Protein 2IMU (pdb70)

GO terms:
  GO:0042802 identical protein binding (F, IPI)

Secondary structure (DSSP, 8-state):
--HHHHHHHHHHHSHHHHHHH-SSTTHHHHIIIIIHHHHH-TT---

Radius of gyration: 16.33 Å; Cα contacts (8 Å, |Δi|>4): 8; chains: 1; bounding box: 52×20×13 Å

CATH classification: 6.10.250.1030

Structure (mmCIF, N/CA/C/O backbone):
data_2IMU
#
_entry.id   2IMU
#
loop_
_atom_site.group_PDB
_atom_site.id
_atom_site.type_symbol
_atom_site.label_atom_id
_atom_site.label_alt_id
_atom_site.label_comp_id
_atom_site.label_asym_id
_atom_site.label_entity_id
_atom_site.label_seq_id
_atom_site.pdbx_PDB_ins_code
_atom_site.Cartn_x
_atom_site.Cartn_y
_atom_site.Cartn_z
_atom_site.occupancy
_atom_site.B_iso_or_equiv
_atom_site.auth_seq_id
_atom_site.auth_comp_id
_atom_site.auth_asym_id
_atom_site.auth_atom_id
_atom_site.pdbx_PDB_model_num
ATOM 1 N N . PHE A 1 1 ? 25.164 10.171 6.287 1.00 0.00 1 PHE A N 1
ATOM 2 C CA . PHE A 1 1 ? 24.059 9.771 5.372 1.00 0.00 1 PHE A CA 1
ATOM 3 C C . PHE A 1 1 ? 24.653 8.977 4.218 1.00 0.00 1 PHE A C 1
ATOM 4 O O . PHE A 1 1 ? 25.852 8.832 4.123 1.00 0.00 1 PHE A O 1
ATOM 23 N N . GLY A 1 2 ? 23.840 8.462 3.347 1.00 0.00 2 GLY A N 1
ATOM 24 C CA . GLY A 1 2 ? 24.378 7.682 2.206 1.00 0.00 2 GLY A CA 1
ATOM 25 C C . GLY A 1 2 ? 23.591 6.385 2.084 1.00 0.00 2 GLY A C 1
ATOM 26 O O . GLY A 1 2 ? 22.661 6.282 1.314 1.00 0.00 2 GLY A O 1
ATOM 30 N N . PHE A 1 3 ? 23.950 5.394 2.844 1.00 0.00 3 PHE A N 1
ATOM 31 C CA . PHE A 1 3 ? 23.219 4.100 2.766 1.00 0.00 3 PHE A CA 1
ATOM 32 C C . PHE A 1 3 ? 21.737 4.325 3.036 1.00 0.00 3 PHE A C 1
ATOM 33 O O . PHE A 1 3 ? 20.895 3.987 2.233 1.00 0.00 3 PHE A O 1
ATOM 50 N N . LYS A 1 4 ? 21.409 4.895 4.161 1.00 0.00 4 LYS A N 1
ATOM 51 C CA . LYS A 1 4 ? 19.974 5.137 4.471 1.00 0.00 4 LYS A CA 1
ATOM 52 C C . LYS A 1 4 ? 19.346 6.000 3.380 1.00 0.00 4 LYS A C 1
ATOM 53 O O . LYS A 1 4 ? 18.151 5.959 3.154 1.00 0.00 4 LYS A O 1
ATOM 72 N N . ASP A 1 5 ? 20.129 6.785 2.700 1.00 0.00 5 ASP A N 1
ATOM 73 C CA . ASP A 1 5 ? 19.555 7.634 1.628 1.00 0.00 5 ASP A CA 1
ATOM 74 C C . ASP A 1 5 ? 19.295 6.767 0.413 1.00 0.00 5 ASP A C 1
ATOM 75 O O . ASP A 1 5 ? 18.256 6.855 -0.210 1.00 0.00 5 ASP A O 1
ATOM 85 N N . ILE A 1 6 ? 20.213 5.906 0.087 1.00 0.00 6 ILE A N 1
ATOM 86 C CA . ILE A 1 6 ? 19.988 5.012 -1.073 1.00 0.00 6 ILE A CA 1
ATOM 87 C C . ILE A 1 6 ? 18.825 4.089 -0.732 1.00 0.00 6 ILE A C 1
ATOM 88 O O . ILE A 1 6 ? 17.943 3.858 -1.536 1.00 0.00 6 ILE A O 1
ATOM 104 N N . ILE A 1 7 ? 18.807 3.575 0.467 1.00 0.00 7 ILE A N 1
ATOM 105 C CA . ILE A 1 7 ? 17.689 2.688 0.869 1.00 0.00 7 ILE A CA 1
ATOM 106 C C . ILE A 1 7 ? 16.379 3.445 0.681 1.00 0.00 7 ILE A C 1
ATOM 107 O O . ILE A 1 7 ? 15.409 2.907 0.191 1.00 0.00 7 ILE A O 1
ATOM 123 N N . ARG A 1 8 ? 16.346 4.696 1.051 1.00 0.00 8 ARG A N 1
ATOM 124 C CA . ARG A 1 8 ? 15.097 5.478 0.867 1.00 0.00 8 ARG A CA 1
ATOM 125 C C . ARG A 1 8 ? 14.748 5.495 -0.616 1.00 0.00 8 ARG A C 1
ATOM 126 O O . ARG A 1 8 ? 13.616 5.280 -1.001 1.00 0.00 8 ARG A O 1
ATOM 147 N N . ALA A 1 9 ? 15.717 5.738 -1.453 1.00 0.00 9 ALA A N 1
ATOM 148 C CA . ALA A 1 9 ? 15.439 5.752 -2.912 1.00 0.00 9 ALA A CA 1
ATOM 149 C C . ALA A 1 9 ? 14.920 4.387 -3.328 1.00 0.00 9 ALA A C 1
ATOM 150 O O . ALA A 1 9 ? 13.947 4.271 -4.045 1.00 0.00 9 ALA A O 1
ATOM 157 N N . ILE A 1 10 ? 15.554 3.350 -2.872 1.00 0.00 10 ILE A N 1
ATOM 158 C CA . ILE A 1 10 ? 15.086 1.990 -3.234 1.00 0.00 10 ILE A CA 1
ATOM 159 C C . ILE A 1 10 ? 13.677 1.793 -2.683 1.00 0.00 10 ILE A C 1
ATOM 160 O O . ILE A 1 10 ? 12.808 1.252 -3.337 1.00 0.00 10 ILE A O 1
ATOM 176 N N . ARG A 1 11 ? 13.439 2.241 -1.489 1.00 0.00 11 ARG A N 1
ATOM 177 C CA . ARG A 1 11 ? 12.084 2.090 -0.905 1.00 0.00 11 ARG A CA 1
ATOM 178 C C . ARG A 1 11 ? 11.083 2.890 -1.730 1.00 0.00 11 ARG A C 1
ATOM 179 O O . ARG A 1 11 ? 9.901 2.608 -1.723 1.00 0.00 11 ARG A O 1
ATOM 200 N N . ARG A 1 12 ? 11.534 3.890 -2.434 1.00 0.00 12 ARG A N 1
ATOM 201 C CA . ARG A 1 12 ? 10.595 4.699 -3.251 1.00 0.00 12 ARG A CA 1
ATOM 202 C C . ARG A 1 12 ? 10.544 4.161 -4.674 1.00 0.00 12 ARG A C 1
ATOM 203 O O . ARG A 1 12 ? 9.542 4.286 -5.352 1.00 0.00 12 ARG A O 1
ATOM 224 N N . ILE A 1 13 ? 11.599 3.575 -5.144 1.00 0.00 13 ILE A N 1
ATOM 225 C CA . ILE A 1 13 ? 11.570 3.040 -6.524 1.00 0.00 13 ILE A CA 1
ATOM 226 C C . ILE A 1 13 ? 10.949 1.649 -6.494 1.00 0.00 13 ILE A C 1
ATOM 227 O O . ILE A 1 13 ? 10.314 1.218 -7.434 1.00 0.00 13 ILE A O 1
ATOM 243 N N . ALA A 1 14 ? 11.119 0.942 -5.415 1.00 0.00 14 ALA A N 1
ATOM 244 C CA . ALA A 1 14 ? 10.533 -0.415 -5.332 1.00 0.00 14 ALA A CA 1
ATOM 245 C C . ALA A 1 14 ? 9.113 -0.352 -4.786 1.00 0.00 14 ALA A C 1
ATOM 246 O O . ALA A 1 14 ? 8.509 -1.371 -4.565 1.00 0.00 14 ALA A O 1
ATOM 253 N N . VAL A 1 15 ? 8.568 0.817 -4.556 1.00 0.00 15 VAL A N 1
ATOM 254 C CA . VAL A 1 15 ? 7.181 0.870 -4.020 1.00 0.00 15 VAL A CA 1
ATOM 255 C C . VAL A 1 15 ? 6.262 -0.060 -4.826 1.00 0.00 15 VAL A C 1
ATOM 256 O O . VAL A 1 15 ? 5.537 -0.845 -4.252 1.00 0.00 15 VAL A O 1
ATOM 269 N N . PRO A 1 16 ? 6.306 0.044 -6.131 1.00 0.00 16 PRO A N 1
ATOM 270 C CA . PRO A 1 16 ? 5.438 -0.821 -6.960 1.00 0.00 16 PRO A CA 1
ATOM 271 C C . PRO A 1 16 ? 5.918 -2.268 -6.898 1.00 0.00 16 PRO A C 1
ATOM 272 O O . PRO A 1 16 ? 5.131 -3.191 -6.857 1.00 0.00 16 PRO A O 1
ATOM 283 N N . VAL A 1 17 ? 7.197 -2.481 -6.884 1.00 0.00 17 VAL A N 1
ATOM 284 C CA . VAL A 1 17 ? 7.698 -3.874 -6.818 1.00 0.00 17 VAL A CA 1
ATOM 285 C C . VAL A 1 17 ? 7.261 -4.496 -5.494 1.00 0.00 17 VAL A C 1
ATOM 286 O O . VAL A 1 17 ? 6.800 -5.615 -5.445 1.00 0.00 17 VAL A O 1
ATOM 299 N N . VAL A 1 18 ? 7.396 -3.775 -4.424 1.00 0.00 18 VAL A N 1
ATOM 300 C CA . VAL A 1 18 ? 6.990 -4.314 -3.106 1.00 0.00 18 VAL A CA 1
ATOM 301 C C . VAL A 1 18 ? 5.503 -4.668 -3.128 1.00 0.00 18 VAL A C 1
ATOM 302 O O . VAL A 1 18 ? 5.113 -5.751 -2.750 1.00 0.00 18 VAL A O 1
ATOM 315 N N . SER A 1 19 ? 4.673 -3.768 -3.562 1.00 0.00 19 SER A N 1
ATOM 316 C CA . SER A 1 19 ? 3.215 -4.061 -3.595 1.00 0.00 19 SER A CA 1
ATOM 317 C C . SER A 1 19 ? 2.916 -5.276 -4.481 1.00 0.00 19 SER A C 1
ATOM 318 O O . SER A 1 19 ? 1.937 -5.967 -4.288 1.00 0.00 19 SER A O 1
ATOM 326 N N . THR A 1 20 ? 3.731 -5.541 -5.457 1.00 0.00 20 THR A N 1
ATOM 327 C CA . THR A 1 20 ? 3.454 -6.702 -6.338 1.00 0.00 20 THR A CA 1
ATOM 328 C C . THR A 1 20 ? 4.220 -7.946 -5.863 1.00 0.00 20 THR A C 1
ATOM 329 O O . THR A 1 20 ? 3.821 -9.064 -6.123 1.00 0.00 20 THR A O 1
ATOM 340 N N . LEU A 1 21 ? 5.315 -7.774 -5.181 1.00 0.00 21 LEU A N 1
ATOM 341 C CA . LEU A 1 21 ? 6.080 -8.965 -4.717 1.00 0.00 21 LEU A CA 1
ATOM 342 C C . LEU A 1 21 ? 5.620 -9.367 -3.320 1.00 0.00 21 LEU A C 1
ATOM 343 O O . LEU A 1 21 ? 5.657 -10.524 -2.954 1.00 0.00 21 LEU A O 1
ATOM 359 N N . PHE A 1 22 ? 5.187 -8.430 -2.535 1.00 0.00 22 PHE A N 1
ATOM 360 C CA . PHE A 1 22 ? 4.726 -8.771 -1.173 1.00 0.00 22 PHE A CA 1
ATOM 361 C C . PHE A 1 22 ? 3.226 -9.001 -1.211 1.00 0.00 22 PHE A C 1
ATOM 362 O O . PHE A 1 22 ? 2.464 -8.076 -1.379 1.00 0.00 22 PHE A O 1
ATOM 379 N N . PRO A 1 23 ? 2.854 -10.231 -1.042 1.00 0.00 23 PRO A N 1
ATOM 380 C CA . PRO A 1 23 ? 1.422 -10.602 -1.054 1.00 0.00 23 PRO A CA 1
ATOM 381 C C . PRO A 1 23 ? 0.607 -9.903 0.051 1.00 0.00 23 PRO A C 1
ATOM 382 O O . PRO A 1 23 ? -0.567 -9.686 -0.137 1.00 0.00 23 PRO A O 1
ATOM 393 N N . PRO A 1 24 ? 1.209 -9.565 1.171 1.00 0.00 24 PRO A N 1
ATOM 394 C CA . PRO A 1 24 ? 0.430 -8.893 2.229 1.00 0.00 24 PRO A CA 1
ATOM 395 C C . PRO A 1 24 ? 0.311 -7.393 1.943 1.00 0.00 24 PRO A C 1
ATOM 396 O O . PRO A 1 24 ? -0.648 -6.753 2.322 1.00 0.00 24 PRO A O 1
ATOM 407 N N . ALA A 1 25 ? 1.278 -6.823 1.283 1.00 0.00 25 ALA A N 1
ATOM 408 C CA . ALA A 1 25 ? 1.214 -5.364 0.992 1.00 0.00 25 ALA A CA 1
ATOM 409 C C . ALA A 1 25 ? 0.383 -5.110 -0.257 1.00 0.00 25 ALA A C 1
ATOM 410 O O . ALA A 1 25 ? 0.878 -4.596 -1.237 1.00 0.00 25 ALA A O 1
ATOM 417 N N . ALA A 1 26 ? -0.873 -5.450 -0.231 1.00 0.00 26 ALA A N 1
ATOM 418 C CA . ALA A 1 26 ? -1.729 -5.211 -1.427 1.00 0.00 26 ALA A CA 1
ATOM 419 C C . ALA A 1 26 ? -3.194 -5.489 -1.094 1.00 0.00 26 ALA A C 1
ATOM 420 O O . ALA A 1 26 ? -4.018 -4.603 -1.171 1.00 0.00 26 ALA A O 1
ATOM 427 N N . PRO A 1 27 ? -3.486 -6.711 -0.730 1.00 0.00 27 PRO A N 1
ATOM 428 C CA . PRO A 1 27 ? -4.881 -7.075 -0.393 1.00 0.00 27 PRO A CA 1
ATOM 429 C C . PRO A 1 27 ? -5.325 -6.357 0.875 1.00 0.00 27 PRO A C 1
ATOM 430 O O . PRO A 1 27 ? -6.489 -6.075 1.061 1.00 0.00 27 PRO A O 1
ATOM 441 N N . LEU A 1 28 ? -4.416 -6.046 1.750 1.00 0.00 28 LEU A N 1
ATOM 442 C CA . LEU A 1 28 ? -4.830 -5.335 2.982 1.00 0.00 28 LEU A CA 1
ATOM 443 C C . LEU A 1 28 ? -5.350 -3.961 2.593 1.00 0.00 28 LEU A C 1
ATOM 444 O O . LEU A 1 28 ? -6.382 -3.524 3.060 1.00 0.00 28 LEU A O 1
ATOM 460 N N . ALA A 1 29 ? -4.661 -3.286 1.714 1.00 0.00 29 ALA A N 1
ATOM 461 C CA . ALA A 1 29 ? -5.150 -1.955 1.273 1.00 0.00 29 ALA A CA 1
ATOM 462 C C . ALA A 1 29 ? -6.568 -2.136 0.756 1.00 0.00 29 ALA A C 1
ATOM 463 O O . ALA A 1 29 ? -7.427 -1.305 0.949 1.00 0.00 29 ALA A O 1
ATOM 470 N N . HIS A 1 30 ? -6.811 -3.244 0.119 1.00 0.00 30 HIS A N 1
ATOM 471 C CA . HIS A 1 30 ? -8.171 -3.533 -0.401 1.00 0.00 30 HIS A CA 1
ATOM 472 C C . HIS A 1 30 ? -9.176 -3.426 0.738 1.00 0.00 30 HIS A C 1
ATOM 473 O O . HIS A 1 30 ? -10.187 -2.762 0.640 1.00 0.00 30 HIS A O 1
ATOM 487 N N . ALA A 1 31 ? -8.903 -4.084 1.827 1.00 0.00 31 ALA A N 1
ATOM 488 C CA . ALA A 1 31 ? -9.841 -4.032 2.979 1.00 0.00 31 ALA A CA 1
ATOM 489 C C . ALA A 1 31 ? -10.005 -2.595 3.461 1.00 0.00 31 ALA A C 1
ATOM 490 O O . ALA A 1 31 ? -11.031 -2.227 3.991 1.00 0.00 31 ALA A O 1
ATOM 497 N N . ILE A 1 32 ? -9.010 -1.781 3.294 1.00 0.00 32 ILE A N 1
ATOM 498 C CA . ILE A 1 32 ? -9.139 -0.377 3.760 1.00 0.00 32 ILE A CA 1
ATOM 499 C C . ILE A 1 32 ? -9.739 0.493 2.657 1.00 0.00 32 ILE A C 1
ATOM 500 O O . ILE A 1 32 ? -10.411 1.466 2.923 1.00 0.00 32 ILE A O 1
ATOM 516 N N . GLY A 1 33 ? -9.496 0.169 1.427 1.00 0.00 33 GLY A N 1
ATOM 517 C CA . GLY A 1 33 ? -10.050 1.002 0.333 1.00 0.00 33 GLY A CA 1
ATOM 518 C C . GLY A 1 33 ? -11.473 0.559 0.016 1.00 0.00 33 GLY A C 1
ATOM 519 O O . GLY A 1 33 ? -12.323 1.364 -0.306 1.00 0.00 33 GLY A O 1
ATOM 523 N N . GLU A 1 34 ? -11.745 -0.710 0.091 1.00 0.00 34 GLU A N 1
ATOM 524 C CA . GLU A 1 34 ? -13.119 -1.187 -0.230 1.00 0.00 34 GLU A CA 1
ATOM 525 C C . GLU A 1 34 ? -13.808 -1.731 1.017 1.00 0.00 34 GLU A C 1
ATOM 526 O O . GLU A 1 34 ? -15.011 -1.657 1.152 1.00 0.00 34 GLU A O 1
ATOM 539 N N . GLY A 1 35 ? -13.068 -2.284 1.928 1.00 0.00 35 GLY A N 1
ATOM 540 C CA . GLY A 1 35 ? -13.706 -2.826 3.154 1.00 0.00 35 GLY A CA 1
ATOM 541 C C . GLY A 1 35 ? -14.530 -1.721 3.803 1.00 0.00 35 GLY A C 1
ATOM 542 O O . GLY A 1 35 ? -15.662 -1.928 4.197 1.00 0.00 35 GLY A O 1
ATOM 546 N N . VAL A 1 36 ? -13.980 -0.544 3.916 1.00 0.00 36 VAL A N 1
ATOM 547 C CA . VAL A 1 36 ? -14.748 0.563 4.534 1.00 0.00 36 VAL A CA 1
ATOM 548 C C . VAL A 1 36 ? -16.055 0.763 3.770 1.00 0.00 36 VAL A C 1
ATOM 549 O O . VAL A 1 36 ? -17.107 0.918 4.355 1.00 0.00 36 VAL A O 1
ATOM 562 N N . ASP A 1 37 ? -15.999 0.740 2.471 1.00 0.00 37 ASP A N 1
ATOM 563 C CA . ASP A 1 37 ? -17.243 0.911 1.675 1.00 0.00 37 ASP A CA 1
ATOM 564 C C . ASP A 1 37 ? -18.167 -0.255 1.958 1.00 0.00 37 ASP A C 1
ATOM 565 O O . ASP A 1 37 ? -19.351 -0.095 2.154 1.00 0.00 37 ASP A O 1
ATOM 575 N N . TYR A 1 38 ? -17.626 -1.434 1.982 1.00 0.00 38 TYR A N 1
ATOM 576 C CA . TYR A 1 38 ? -18.463 -2.631 2.253 1.00 0.00 38 TYR A CA 1
ATOM 577 C C . TYR A 1 38 ? -19.184 -2.466 3.584 1.00 0.00 38 TYR A C 1
ATOM 578 O O . TYR A 1 38 ? -20.326 -2.846 3.736 1.00 0.00 38 TYR A O 1
ATOM 596 N N . LEU A 1 39 ? -18.523 -1.915 4.554 1.00 0.00 39 LEU A N 1
ATOM 597 C CA . LEU A 1 39 ? -19.173 -1.739 5.879 1.00 0.00 39 LEU A CA 1
ATOM 598 C C . LEU A 1 39 ? -20.026 -0.473 5.881 1.00 0.00 39 LEU A C 1
ATOM 599 O O . LEU A 1 39 ? -21.016 -0.385 6.576 1.00 0.00 39 LEU A O 1
ATOM 615 N N . LEU A 1 40 ? -19.645 0.511 5.122 1.00 0.00 40 LEU A N 1
ATOM 616 C CA . LEU A 1 40 ? -20.436 1.770 5.098 1.00 0.00 40 LEU A CA 1
ATOM 617 C C . LEU A 1 40 ? -21.659 1.605 4.205 1.00 0.00 40 LEU A C 1
ATOM 618 O O . LEU A 1 40 ? -22.717 2.129 4.483 1.00 0.00 40 LEU A O 1
ATOM 634 N N . GLY A 1 41 ? -21.519 0.902 3.127 1.00 0.00 41 GLY A N 1
ATOM 635 C CA . GLY A 1 41 ? -22.661 0.722 2.206 1.00 0.00 41 GLY A CA 1
ATOM 636 C C . GLY A 1 41 ? -22.132 0.849 0.785 1.00 0.00 41 GLY A C 1
ATOM 637 O O . GLY A 1 41 ? -21.627 1.883 0.393 1.00 0.00 41 GLY A O 1
ATOM 641 N N . ASP A 1 42 ? -22.227 -0.191 0.009 1.00 0.00 42 ASP A N 1
ATOM 642 C CA . ASP A 1 42 ? -21.711 -0.128 -1.388 1.00 0.00 42 ASP A CA 1
ATOM 643 C C . ASP A 1 42 ? -22.719 0.538 -2.317 1.00 0.00 42 ASP A C 1
ATOM 644 O O . ASP A 1 42 ? -22.700 0.327 -3.516 1.00 0.00 42 ASP A O 1
ATOM 654 N N . GLU A 1 43 ? -23.585 1.347 -1.797 1.00 0.00 43 GLU A N 1
ATOM 655 C CA . GLU A 1 43 ? -24.571 2.027 -2.667 1.00 0.00 43 GLU A CA 1
ATOM 656 C C . GLU A 1 43 ? -24.054 3.417 -3.043 1.00 0.00 43 GLU A C 1
ATOM 657 O O . GLU A 1 43 ? -24.776 4.220 -3.600 1.00 0.00 43 GLU A O 1
ATOM 670 N N . ALA A 1 44 ? -22.812 3.708 -2.743 1.00 0.00 44 ALA A N 1
ATOM 671 C CA . ALA A 1 44 ? -22.250 5.045 -3.081 1.00 0.00 44 ALA A CA 1
ATOM 672 C C . ALA A 1 44 ? -23.091 6.132 -2.417 1.00 0.00 44 ALA A C 1
ATOM 673 O O . ALA A 1 44 ? -23.555 5.972 -1.309 1.00 0.00 44 ALA A O 1
ATOM 680 N N . GLN A 1 45 ? -23.295 7.235 -3.077 1.00 0.00 45 GLN A N 1
ATOM 681 C CA . GLN A 1 45 ? -24.111 8.316 -2.468 1.00 0.00 45 GLN A CA 1
ATOM 682 C C . GLN A 1 45 ? -25.221 8.713 -3.431 1.00 0.00 45 GLN A C 1
ATOM 683 O O . GLN A 1 45 ? -24.967 9.305 -4.461 1.00 0.00 45 GLN A O 1
ATOM 697 N N . ALA A 1 46 ? -26.441 8.399 -3.105 1.00 0.00 46 ALA A N 1
ATOM 698 C CA . ALA A 1 46 ? -27.571 8.763 -3.996 1.00 0.00 46 ALA A CA 1
ATOM 699 C C . ALA A 1 46 ? -28.830 8.890 -3.156 1.00 0.00 46 ALA A C 1
ATOM 700 O O . ALA A 1 46 ? -28.713 8.772 -1.949 1.00 0.00 46 ALA A O 1
ATOM 708 N N . PHE A 1 1 ? 27.747 11.842 1.847 1.00 0.00 1 PHE A N 2
ATOM 709 C CA . PHE A 1 1 ? 27.083 10.598 1.379 1.00 0.00 1 PHE A CA 2
ATOM 710 C C . PHE A 1 1 ? 25.974 10.255 2.361 1.00 0.00 1 PHE A C 2
ATOM 711 O O . PHE A 1 1 ? 25.791 10.942 3.343 1.00 0.00 1 PHE A O 2
ATOM 730 N N . GLY A 1 2 ? 25.237 9.215 2.119 1.00 0.00 2 GLY A N 2
ATOM 731 C CA . GLY A 1 2 ? 24.150 8.856 3.061 1.00 0.00 2 GLY A CA 2
ATOM 732 C C . GLY A 1 2 ? 23.490 7.572 2.577 1.00 0.00 2 GLY A C 2
ATOM 733 O O . GLY A 1 2 ? 22.462 7.600 1.935 1.00 0.00 2 GLY A O 2
ATOM 737 N N . PHE A 1 3 ? 24.076 6.445 2.870 1.00 0.00 3 PHE A N 2
ATOM 738 C CA . PHE A 1 3 ? 23.474 5.161 2.414 1.00 0.00 3 PHE A CA 2
ATOM 739 C C . PHE A 1 3 ? 22.016 5.097 2.843 1.00 0.00 3 PHE A C 2
ATOM 740 O O . PHE A 1 3 ? 21.164 4.670 2.098 1.00 0.00 3 PHE A O 2
ATOM 757 N N . LYS A 1 4 ? 21.728 5.516 4.043 1.00 0.00 4 LYS A N 2
ATOM 758 C CA . LYS A 1 4 ? 20.319 5.480 4.528 1.00 0.00 4 LYS A CA 2
ATOM 759 C C . LYS A 1 4 ? 19.388 6.098 3.489 1.00 0.00 4 LYS A C 2
ATOM 760 O O . LYS A 1 4 ? 18.335 5.568 3.197 1.00 0.00 4 LYS A O 2
ATOM 779 N N . ASP A 1 5 ? 19.757 7.214 2.926 1.00 0.00 5 ASP A N 2
ATOM 780 C CA . ASP A 1 5 ? 18.871 7.838 1.909 1.00 0.00 5 ASP A CA 2
ATOM 781 C C . ASP A 1 5 ? 18.856 6.977 0.663 1.00 0.00 5 ASP A C 2
ATOM 782 O O . ASP A 1 5 ? 17.835 6.801 0.029 1.00 0.00 5 ASP A O 2
ATOM 792 N N . ILE A 1 6 ? 19.975 6.415 0.315 1.00 0.00 6 ILE A N 2
ATOM 793 C CA . ILE A 1 6 ? 20.004 5.537 -0.877 1.00 0.00 6 ILE A CA 2
ATOM 794 C C . ILE A 1 6 ? 19.015 4.401 -0.634 1.00 0.00 6 ILE A C 2
ATOM 795 O O . ILE A 1 6 ? 18.257 4.022 -1.506 1.00 0.00 6 ILE A O 2
ATOM 811 N N . ILE A 1 7 ? 18.995 3.877 0.562 1.00 0.00 7 ILE A N 2
ATOM 812 C CA . ILE A 1 7 ? 18.030 2.794 0.870 1.00 0.00 7 ILE A CA 2
ATOM 813 C C . ILE A 1 7 ? 16.621 3.351 0.684 1.00 0.00 7 ILE A C 2
ATOM 814 O O . ILE A 1 7 ? 15.758 2.712 0.114 1.00 0.00 7 ILE A O 2
ATOM 830 N N . ARG A 1 8 ? 16.388 4.551 1.143 1.00 0.00 8 ARG A N 2
ATOM 831 C CA . ARG A 1 8 ? 15.042 5.156 0.967 1.00 0.00 8 ARG A CA 2
ATOM 832 C C . ARG A 1 8 ? 14.730 5.221 -0.521 1.00 0.00 8 ARG A C 2
ATOM 833 O O . ARG A 1 8 ? 13.636 4.918 -0.953 1.00 0.00 8 ARG A O 2
ATOM 854 N N . ALA A 1 9 ? 15.688 5.616 -1.311 1.00 0.00 9 ALA A N 2
ATOM 855 C CA . ALA A 1 9 ? 15.451 5.696 -2.774 1.00 0.00 9 ALA A CA 2
ATOM 856 C C . ALA A 1 9 ? 15.068 4.325 -3.295 1.00 0.00 9 ALA A C 2
ATOM 857 O O . ALA A 1 9 ? 14.132 4.180 -4.056 1.00 0.00 9 ALA A O 2
ATOM 864 N N . ILE A 1 10 ? 15.781 3.318 -2.891 1.00 0.00 10 ILE A N 2
ATOM 865 C CA . ILE A 1 10 ? 15.452 1.951 -3.364 1.00 0.00 10 ILE A CA 2
ATOM 866 C C . ILE A 1 10 ? 14.087 1.551 -2.817 1.00 0.00 10 ILE A C 2
ATOM 867 O O . ILE A 1 10 ? 13.273 0.968 -3.505 1.00 0.00 10 ILE A O 2
ATOM 883 N N . ARG A 1 11 ? 13.817 1.867 -1.589 1.00 0.00 11 ARG A N 2
ATOM 884 C CA . ARG A 1 11 ? 12.493 1.510 -1.031 1.00 0.00 11 ARG A CA 2
ATOM 885 C C . ARG A 1 11 ? 11.426 2.246 -1.827 1.00 0.00 11 ARG A C 2
ATOM 886 O O . ARG A 1 11 ? 10.357 1.731 -2.076 1.00 0.00 11 ARG A O 2
ATOM 907 N N . ARG A 1 12 ? 11.710 3.451 -2.221 1.00 0.00 12 ARG A N 2
ATOM 908 C CA . ARG A 1 12 ? 10.717 4.228 -3.001 1.00 0.00 12 ARG A CA 2
ATOM 909 C C . ARG A 1 12 ? 10.597 3.654 -4.409 1.00 0.00 12 ARG A C 2
ATOM 910 O O . ARG A 1 12 ? 9.512 3.435 -4.905 1.00 0.00 12 ARG A O 2
ATOM 931 N N . ILE A 1 13 ? 11.695 3.417 -5.063 1.00 0.00 13 ILE A N 2
ATOM 932 C CA . ILE A 1 13 ? 11.615 2.867 -6.439 1.00 0.00 13 ILE A CA 2
ATOM 933 C C . ILE A 1 13 ? 11.002 1.466 -6.395 1.00 0.00 13 ILE A C 2
ATOM 934 O O . ILE A 1 13 ? 10.353 1.031 -7.327 1.00 0.00 13 ILE A O 2
ATOM 950 N N . ALA A 1 14 ? 11.195 0.750 -5.323 1.00 0.00 14 ALA A N 2
ATOM 951 C CA . ALA A 1 14 ? 10.618 -0.617 -5.242 1.00 0.00 14 ALA A CA 2
ATOM 952 C C . ALA A 1 14 ? 9.200 -0.572 -4.675 1.00 0.00 14 ALA A C 2
ATOM 953 O O . ALA A 1 14 ? 8.559 -1.590 -4.560 1.00 0.00 14 ALA A O 2
ATOM 960 N N . VAL A 1 15 ? 8.706 0.581 -4.311 1.00 0.00 15 VAL A N 2
ATOM 961 C CA . VAL A 1 15 ? 7.328 0.651 -3.745 1.00 0.00 15 VAL A CA 2
ATOM 962 C C . VAL A 1 15 ? 6.338 -0.148 -4.602 1.00 0.00 15 VAL A C 2
ATOM 963 O O . VAL A 1 15 ? 5.589 -0.950 -4.081 1.00 0.00 15 VAL A O 2
ATOM 976 N N . PRO A 1 16 ? 6.338 0.096 -5.886 1.00 0.00 16 PRO A N 2
ATOM 977 C CA . PRO A 1 16 ? 5.394 -0.620 -6.770 1.00 0.00 16 PRO A CA 2
ATOM 978 C C . PRO A 1 16 ? 5.711 -2.111 -6.818 1.00 0.00 16 PRO A C 2
ATOM 979 O O . PRO A 1 16 ? 4.835 -2.931 -6.654 1.00 0.00 16 PRO A O 2
ATOM 990 N N . VAL A 1 17 ? 6.945 -2.468 -7.034 1.00 0.00 17 VAL A N 2
ATOM 991 C CA . VAL A 1 17 ? 7.300 -3.917 -7.091 1.00 0.00 17 VAL A CA 2
ATOM 992 C C . VAL A 1 17 ? 6.966 -4.583 -5.756 1.00 0.00 17 VAL A C 2
ATOM 993 O O . VAL A 1 17 ? 6.449 -5.682 -5.710 1.00 0.00 17 VAL A O 2
ATOM 1006 N N . VAL A 1 18 ? 7.245 -3.930 -4.670 1.00 0.00 18 VAL A N 2
ATOM 1007 C CA . VAL A 1 18 ? 6.921 -4.536 -3.361 1.00 0.00 18 VAL A CA 2
ATOM 1008 C C . VAL A 1 18 ? 5.418 -4.792 -3.310 1.00 0.00 18 VAL A C 2
ATOM 1009 O O . VAL A 1 18 ? 4.967 -5.818 -2.861 1.00 0.00 18 VAL A O 2
ATOM 1022 N N . SER A 1 19 ? 4.643 -3.865 -3.773 1.00 0.00 19 SER A N 2
ATOM 1023 C CA . SER A 1 19 ? 3.172 -4.057 -3.759 1.00 0.00 19 SER A CA 2
ATOM 1024 C C . SER A 1 19 ? 2.770 -5.210 -4.686 1.00 0.00 19 SER A C 2
ATOM 1025 O O . SER A 1 19 ? 1.737 -5.823 -4.506 1.00 0.00 19 SER A O 2
ATOM 1033 N N . THR A 1 20 ? 3.559 -5.515 -5.674 1.00 0.00 20 THR A N 2
ATOM 1034 C CA . THR A 1 20 ? 3.184 -6.623 -6.584 1.00 0.00 20 THR A CA 2
ATOM 1035 C C . THR A 1 20 ? 3.747 -7.953 -6.073 1.00 0.00 20 THR A C 2
ATOM 1036 O O . THR A 1 20 ? 3.156 -8.999 -6.258 1.00 0.00 20 THR A O 2
ATOM 1047 N N . LEU A 1 21 ? 4.890 -7.930 -5.452 1.00 0.00 21 LEU A N 2
ATOM 1048 C CA . LEU A 1 21 ? 5.482 -9.206 -4.960 1.00 0.00 21 LEU A CA 2
ATOM 1049 C C . LEU A 1 21 ? 5.276 -9.370 -3.455 1.00 0.00 21 LEU A C 2
ATOM 1050 O O . LEU A 1 21 ? 5.543 -10.417 -2.904 1.00 0.00 21 LEU A O 2
ATOM 1066 N N . PHE A 1 22 ? 4.816 -8.361 -2.776 1.00 0.00 22 PHE A N 2
ATOM 1067 C CA . PHE A 1 22 ? 4.618 -8.492 -1.317 1.00 0.00 22 PHE A CA 2
ATOM 1068 C C . PHE A 1 22 ? 3.208 -8.054 -0.950 1.00 0.00 22 PHE A C 2
ATOM 1069 O O . PHE A 1 22 ? 2.773 -6.976 -1.297 1.00 0.00 22 PHE A O 2
ATOM 1086 N N . PRO A 1 23 ? 2.556 -8.910 -0.234 1.00 0.00 23 PRO A N 2
ATOM 1087 C CA . PRO A 1 23 ? 1.176 -8.646 0.231 1.00 0.00 23 PRO A CA 2
ATOM 1088 C C . PRO A 1 23 ? 1.078 -7.438 1.185 1.00 0.00 23 PRO A C 2
ATOM 1089 O O . PRO A 1 23 ? 0.044 -6.807 1.227 1.00 0.00 23 PRO A O 2
ATOM 1100 N N . PRO A 1 24 ? 2.119 -7.124 1.931 1.00 0.00 24 PRO A N 2
ATOM 1101 C CA . PRO A 1 24 ? 2.016 -5.964 2.844 1.00 0.00 24 PRO A CA 2
ATOM 1102 C C . PRO A 1 24 ? 2.001 -4.670 2.033 1.00 0.00 24 PRO A C 2
ATOM 1103 O O . PRO A 1 24 ? 1.467 -3.669 2.457 1.00 0.00 24 PRO A O 2
ATOM 1114 N N . ALA A 1 25 ? 2.571 -4.687 0.860 1.00 0.00 25 ALA A N 2
ATOM 1115 C CA . ALA A 1 25 ? 2.566 -3.460 0.024 1.00 0.00 25 ALA A CA 2
ATOM 1116 C C . ALA A 1 25 ? 1.421 -3.536 -0.980 1.00 0.00 25 ALA A C 2
ATOM 1117 O O . ALA A 1 25 ? 1.032 -2.550 -1.561 1.00 0.00 25 ALA A O 2
ATOM 1124 N N . ALA A 1 26 ? 0.877 -4.705 -1.185 1.00 0.00 26 ALA A N 2
ATOM 1125 C CA . ALA A 1 26 ? -0.248 -4.851 -2.148 1.00 0.00 26 ALA A CA 2
ATOM 1126 C C . ALA A 1 26 ? -1.315 -3.770 -1.928 1.00 0.00 26 ALA A C 2
ATOM 1127 O O . ALA A 1 26 ? -1.804 -3.201 -2.881 1.00 0.00 26 ALA A O 2
ATOM 1134 N N . PRO A 1 27 ? -1.664 -3.510 -0.688 1.00 0.00 27 PRO A N 2
ATOM 1135 C CA . PRO A 1 27 ? -2.693 -2.478 -0.416 1.00 0.00 27 PRO A CA 2
ATOM 1136 C C . PRO A 1 27 ? -2.221 -1.096 -0.873 1.00 0.00 27 PRO A C 2
ATOM 1137 O O . PRO A 1 27 ? -3.021 -0.224 -1.149 1.00 0.00 27 PRO A O 2
ATOM 1148 N N . LEU A 1 28 ? -0.942 -0.880 -0.983 1.00 0.00 28 LEU A N 2
ATOM 1149 C CA . LEU A 1 28 ? -0.487 0.452 -1.453 1.00 0.00 28 LEU A CA 2
ATOM 1150 C C . LEU A 1 28 ? -0.915 0.614 -2.900 1.00 0.00 28 LEU A C 2
ATOM 1151 O O . LEU A 1 28 ? -1.440 1.637 -3.287 1.00 0.00 28 LEU A O 2
ATOM 1167 N N . ALA A 1 29 ? -0.725 -0.403 -3.699 1.00 0.00 29 ALA A N 2
ATOM 1168 C CA . ALA A 1 29 ? -1.162 -0.311 -5.117 1.00 0.00 29 ALA A CA 2
ATOM 1169 C C . ALA A 1 29 ? -2.625 0.098 -5.120 1.00 0.00 29 ALA A C 2
ATOM 1170 O O . ALA A 1 29 ? -3.078 0.858 -5.952 1.00 0.00 29 ALA A O 2
ATOM 1177 N N . HIS A 1 30 ? -3.362 -0.385 -4.163 1.00 0.00 30 HIS A N 2
ATOM 1178 C CA . HIS A 1 30 ? -4.792 -0.012 -4.068 1.00 0.00 30 HIS A CA 2
ATOM 1179 C C . HIS A 1 30 ? -4.895 1.504 -4.025 1.00 0.00 30 HIS A C 2
ATOM 1180 O O . HIS A 1 30 ? -5.610 2.113 -4.795 1.00 0.00 30 HIS A O 2
ATOM 1194 N N . ALA A 1 31 ? -4.170 2.116 -3.129 1.00 0.00 31 ALA A N 2
ATOM 1195 C CA . ALA A 1 31 ? -4.207 3.600 -3.026 1.00 0.00 31 ALA A CA 2
ATOM 1196 C C . ALA A 1 31 ? -3.689 4.219 -4.317 1.00 0.00 31 ALA A C 2
ATOM 1197 O O . ALA A 1 31 ? -4.123 5.274 -4.726 1.00 0.00 31 ALA A O 2
ATOM 1204 N N . ILE A 1 32 ? -2.764 3.572 -4.965 1.00 0.00 32 ILE A N 2
ATOM 1205 C CA . ILE A 1 32 ? -2.223 4.127 -6.233 1.00 0.00 32 ILE A CA 2
ATOM 1206 C C . ILE A 1 32 ? -3.308 4.112 -7.315 1.00 0.00 32 ILE A C 2
ATOM 1207 O O . ILE A 1 32 ? -3.161 4.716 -8.359 1.00 0.00 32 ILE A O 2
ATOM 1223 N N . GLY A 1 33 ? -4.391 3.429 -7.090 1.00 0.00 33 GLY A N 2
ATOM 1224 C CA . GLY A 1 33 ? -5.453 3.393 -8.119 1.00 0.00 33 GLY A CA 2
ATOM 1225 C C . GLY A 1 33 ? -5.616 1.957 -8.597 1.00 0.00 33 GLY A C 2
ATOM 1226 O O . GLY A 1 33 ? -6.649 1.578 -9.110 1.00 0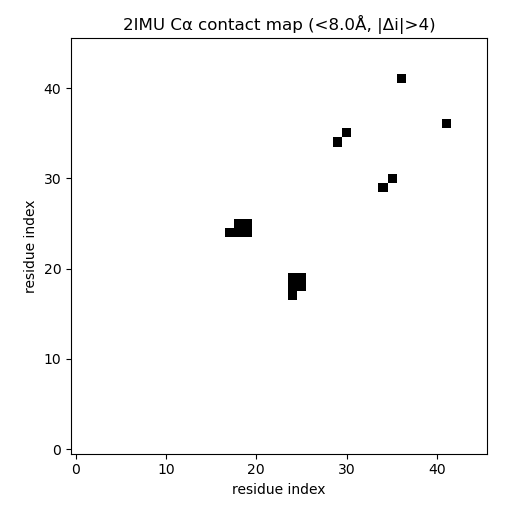.00 33 GLY A O 2
ATOM 1230 N N . GLU A 1 34 ? -4.611 1.145 -8.423 1.00 0.00 34 GLU A N 2
ATOM 1231 C CA . GLU A 1 34 ? -4.728 -0.269 -8.866 1.00 0.00 34 GLU A CA 2
ATOM 1232 C C . GLU A 1 34 ? -5.930 -0.924 -8.188 1.00 0.00 34 GLU A C 2
ATOM 1233 O O . GLU A 1 34 ? -6.496 -1.870 -8.687 1.00 0.00 34 GLU A O 2
ATOM 1246 N N . GLY A 1 35 ? -6.330 -0.434 -7.055 1.00 0.00 35 GLY A N 2
ATOM 1247 C CA . GLY A 1 35 ? -7.495 -1.046 -6.375 1.00 0.00 35 GLY A CA 2
ATOM 1248 C C . GLY A 1 35 ? -8.739 -0.827 -7.227 1.00 0.00 35 GLY A C 2
ATOM 1249 O O . GLY A 1 35 ? -9.491 -1.745 -7.490 1.00 0.00 35 GLY A O 2
ATOM 1253 N N . VAL A 1 36 ? -8.964 0.377 -7.675 1.00 0.00 36 VAL A N 2
ATOM 1254 C CA . VAL A 1 36 ? -10.161 0.621 -8.513 1.00 0.00 36 VAL A CA 2
ATOM 1255 C C . VAL A 1 36 ? -9.964 -0.088 -9.846 1.00 0.00 36 VAL A C 2
ATOM 1256 O O . VAL A 1 36 ? -10.864 -0.710 -10.372 1.00 0.00 36 VAL A O 2
ATOM 1269 N N . ASP A 1 37 ? -8.782 -0.012 -10.380 1.00 0.00 37 ASP A N 2
ATOM 1270 C CA . ASP A 1 37 ? -8.506 -0.700 -11.670 1.00 0.00 37 ASP A CA 2
ATOM 1271 C C . ASP A 1 37 ? -8.774 -2.180 -11.500 1.00 0.00 37 ASP A C 2
ATOM 1272 O O . ASP A 1 37 ? -9.344 -2.818 -12.357 1.00 0.00 37 ASP A O 2
ATOM 1282 N N . TYR A 1 38 ? -8.377 -2.732 -10.395 1.00 0.00 38 TYR A N 2
ATOM 1283 C CA . TYR A 1 38 ? -8.632 -4.175 -10.175 1.00 0.00 38 TYR A CA 2
ATOM 1284 C C . TYR A 1 38 ? -10.135 -4.404 -10.152 1.00 0.00 38 TYR A C 2
ATOM 1285 O O . TYR A 1 38 ? -10.652 -5.295 -10.792 1.00 0.00 38 TYR A O 2
ATOM 1303 N N . LEU A 1 39 ? -10.841 -3.594 -9.420 1.00 0.00 39 LEU A N 2
ATOM 1304 C CA . LEU A 1 39 ? -12.319 -3.751 -9.351 1.00 0.00 39 LEU A CA 2
ATOM 1305 C C . LEU A 1 39 ? -12.926 -3.552 -10.736 1.00 0.00 39 LEU A C 2
ATOM 1306 O O . LEU A 1 39 ? -13.885 -4.198 -11.102 1.00 0.00 39 LEU A O 2
ATOM 1322 N N . LEU A 1 40 ? -12.378 -2.662 -11.509 1.00 0.00 40 LEU A N 2
ATOM 1323 C CA . LEU A 1 40 ? -12.932 -2.430 -12.869 1.00 0.00 40 LEU A CA 2
ATOM 1324 C C . LEU A 1 40 ? -12.135 -3.220 -13.904 1.00 0.00 40 LEU A C 2
ATOM 1325 O O . LEU A 1 40 ? -12.229 -2.976 -15.089 1.00 0.00 40 LEU A O 2
ATOM 1341 N N . GLY A 1 41 ? -11.340 -4.155 -13.481 1.00 0.00 41 GLY A N 2
ATOM 1342 C CA . GLY A 1 41 ? -10.546 -4.934 -14.460 1.00 0.00 41 GLY A CA 2
ATOM 1343 C C . GLY A 1 41 ? -11.364 -6.132 -14.936 1.00 0.00 41 GLY A C 2
ATOM 1344 O O . GLY A 1 41 ? -11.166 -6.634 -16.024 1.00 0.00 41 GLY A O 2
ATOM 1348 N N . ASP A 1 42 ? -12.278 -6.607 -14.134 1.00 0.00 42 ASP A N 2
ATOM 1349 C CA . ASP A 1 42 ? -13.092 -7.781 -14.554 1.00 0.00 42 ASP A CA 2
ATOM 1350 C C . ASP A 1 42 ? -14.401 -7.339 -15.189 1.00 0.00 42 ASP A C 2
ATOM 1351 O O . ASP A 1 42 ? -15.326 -8.114 -15.315 1.00 0.00 42 ASP A O 2
ATOM 1361 N N . GLU A 1 43 ? -14.495 -6.118 -15.607 1.00 0.00 43 GLU A N 2
ATOM 1362 C CA . GLU A 1 43 ? -15.757 -5.662 -16.243 1.00 0.00 43 GLU A CA 2
ATOM 1363 C C . GLU A 1 43 ? -15.688 -5.917 -17.744 1.00 0.00 43 GLU A C 2
ATOM 1364 O O . GLU A 1 43 ? -15.368 -5.038 -18.521 1.00 0.00 43 GLU A O 2
ATOM 1377 N N . ALA A 1 44 ? -15.982 -7.111 -18.162 1.00 0.00 44 ALA A N 2
ATOM 1378 C CA . ALA A 1 44 ? -15.937 -7.423 -19.613 1.00 0.00 44 ALA A CA 2
ATOM 1379 C C . ALA A 1 44 ? -17.017 -8.441 -19.935 1.00 0.00 44 ALA A C 2
ATOM 1380 O O . ALA A 1 44 ? -17.435 -9.184 -19.075 1.00 0.00 44 ALA A O 2
ATOM 1387 N N . GLN A 1 45 ? -17.464 -8.478 -21.162 1.00 0.00 45 GLN A N 2
ATOM 1388 C CA . GLN A 1 45 ? -18.530 -9.442 -21.553 1.00 0.00 45 GLN A CA 2
ATOM 1389 C C . GLN A 1 45 ? -19.796 -9.148 -20.758 1.00 0.00 45 GLN A C 2
ATOM 1390 O O . GLN A 1 45 ? -20.174 -9.914 -19.896 1.00 0.00 45 GLN A O 2
ATOM 1404 N N . ALA A 1 46 ? -20.431 -8.036 -21.054 1.00 0.00 46 ALA A N 2
ATOM 1405 C CA . ALA A 1 46 ? -21.679 -7.622 -20.341 1.00 0.00 46 ALA A CA 2
ATOM 1406 C C . ALA A 1 46 ? -21.307 -6.994 -19.009 1.00 0.00 46 ALA A C 2
ATOM 1407 O O . ALA A 1 46 ? -20.250 -6.392 -18.945 1.00 0.00 46 ALA A O 2
ATOM 1415 N N . PHE A 1 1 ? 28.427 6.410 6.939 1.00 0.00 1 PHE A N 3
ATOM 1416 C CA . PHE A 1 1 ? 27.126 5.798 6.567 1.00 0.00 1 PHE A CA 3
ATOM 1417 C C . PHE A 1 1 ? 26.566 6.549 5.366 1.00 0.00 1 PHE A C 3
ATOM 1418 O O . PHE A 1 1 ? 27.232 7.391 4.807 1.00 0.00 1 PHE A O 3
ATOM 1437 N N . GLY A 1 2 ? 25.362 6.263 4.965 1.00 0.00 2 GLY A N 3
ATOM 1438 C CA . GLY A 1 2 ? 24.787 6.981 3.796 1.00 0.00 2 GLY A CA 3
ATOM 1439 C C . GLY A 1 2 ? 23.798 6.063 3.085 1.00 0.00 2 GLY A C 3
ATOM 1440 O O . GLY A 1 2 ? 22.736 6.487 2.673 1.00 0.00 2 GLY A O 3
ATOM 1444 N N . PHE A 1 3 ? 24.138 4.808 2.943 1.00 0.00 3 PHE A N 3
ATOM 1445 C CA . PHE A 1 3 ? 23.223 3.845 2.259 1.00 0.00 3 PHE A CA 3
ATOM 1446 C C . PHE A 1 3 ? 21.789 4.045 2.734 1.00 0.00 3 PHE A C 3
ATOM 1447 O O . PHE A 1 3 ? 20.858 3.883 1.982 1.00 0.00 3 PHE A O 3
ATOM 1464 N N . LYS A 1 4 ? 21.606 4.396 3.972 1.00 0.00 4 LYS A N 3
ATOM 1465 C CA . LYS A 1 4 ? 20.232 4.610 4.495 1.00 0.00 4 LYS A CA 3
ATOM 1466 C C . LYS A 1 4 ? 19.425 5.502 3.555 1.00 0.00 4 LYS A C 3
ATOM 1467 O O . LYS A 1 4 ? 18.231 5.329 3.403 1.00 0.00 4 LYS A O 3
ATOM 1486 N N . ASP A 1 5 ? 20.035 6.457 2.918 1.00 0.00 5 ASP A N 3
ATOM 1487 C CA . ASP A 1 5 ? 19.236 7.313 2.002 1.00 0.00 5 ASP A CA 3
ATOM 1488 C C . ASP A 1 5 ? 19.066 6.586 0.685 1.00 0.00 5 ASP A C 3
ATOM 1489 O O . ASP A 1 5 ? 18.036 6.680 0.047 1.00 0.00 5 ASP A O 3
ATOM 1499 N N . ILE A 1 6 ? 20.047 5.827 0.291 1.00 0.00 6 ILE A N 3
ATOM 1500 C CA . ILE A 1 6 ? 19.908 5.057 -0.965 1.00 0.00 6 ILE A CA 3
ATOM 1501 C C . ILE A 1 6 ? 18.762 4.071 -0.771 1.00 0.00 6 ILE A C 3
ATOM 1502 O O . ILE A 1 6 ? 17.920 3.901 -1.631 1.00 0.00 6 ILE A O 3
ATOM 1518 N N . ILE A 1 7 ? 18.709 3.442 0.372 1.00 0.00 7 ILE A N 3
ATOM 1519 C CA . ILE A 1 7 ? 17.601 2.491 0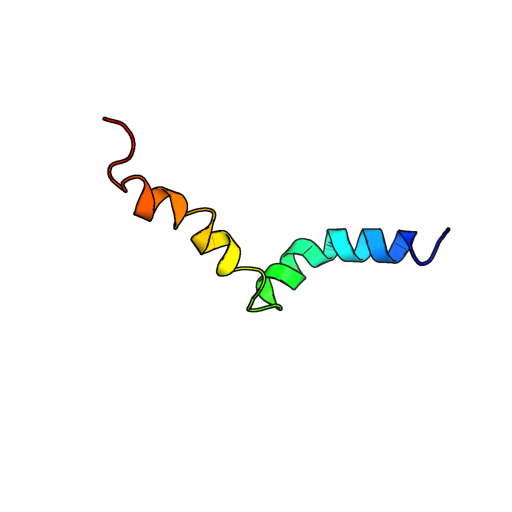.633 1.00 0.00 7 ILE A CA 3
ATOM 1520 C C . ILE A 1 7 ? 16.291 3.268 0.561 1.00 0.00 7 ILE A C 3
ATOM 1521 O O . ILE A 1 7 ? 15.295 2.783 0.067 1.00 0.00 7 ILE A O 3
ATOM 1537 N N . ARG A 1 8 ? 16.290 4.485 1.030 1.00 0.00 8 ARG A N 3
ATOM 1538 C CA . ARG A 1 8 ? 15.048 5.292 0.958 1.00 0.00 8 ARG A CA 3
ATOM 1539 C C . ARG A 1 8 ? 14.657 5.443 -0.505 1.00 0.00 8 ARG A C 3
ATOM 1540 O O . ARG A 1 8 ? 13.511 5.286 -0.874 1.00 0.00 8 ARG A O 3
ATOM 1561 N N . ALA A 1 9 ? 15.609 5.736 -1.348 1.00 0.00 9 ALA A N 3
ATOM 1562 C CA . ALA A 1 9 ? 15.288 5.879 -2.788 1.00 0.00 9 ALA A CA 3
ATOM 1563 C C . ALA A 1 9 ? 14.836 4.531 -3.315 1.00 0.00 9 ALA A C 3
ATOM 1564 O O . ALA A 1 9 ? 13.867 4.428 -4.039 1.00 0.00 9 ALA A O 3
ATOM 1571 N N . ILE A 1 10 ? 15.525 3.493 -2.942 1.00 0.00 10 ILE A N 3
ATOM 1572 C CA . ILE A 1 10 ? 15.123 2.147 -3.411 1.00 0.00 10 ILE A CA 3
ATOM 1573 C C . ILE A 1 10 ? 13.704 1.868 -2.926 1.00 0.00 10 ILE A C 3
ATOM 1574 O O . ILE A 1 10 ? 12.896 1.300 -3.626 1.00 0.00 10 ILE A O 3
ATOM 1590 N N . ARG A 1 11 ? 13.387 2.279 -1.739 1.00 0.00 11 ARG A N 3
ATOM 1591 C CA . ARG A 1 11 ? 12.012 2.050 -1.236 1.00 0.00 11 ARG A CA 3
ATOM 1592 C C . ARG A 1 11 ? 11.046 2.878 -2.076 1.00 0.00 11 ARG A C 3
ATOM 1593 O O . ARG A 1 11 ? 9.956 2.448 -2.391 1.00 0.00 11 ARG A O 3
ATOM 1614 N N . ARG A 1 12 ? 11.441 4.062 -2.445 1.00 0.00 12 ARG A N 3
ATOM 1615 C CA . ARG A 1 12 ? 10.545 4.918 -3.267 1.00 0.00 12 ARG A CA 3
ATOM 1616 C C . ARG A 1 12 ? 10.477 4.392 -4.695 1.00 0.00 12 ARG A C 3
ATOM 1617 O O . ARG A 1 12 ? 9.487 4.574 -5.376 1.00 0.00 12 ARG A O 3
ATOM 1638 N N . ILE A 1 13 ? 11.503 3.753 -5.165 1.00 0.00 13 ILE A N 3
ATOM 1639 C CA . ILE A 1 13 ? 11.446 3.222 -6.547 1.00 0.00 13 ILE A CA 3
ATOM 1640 C C . ILE A 1 13 ? 10.814 1.835 -6.494 1.00 0.00 13 ILE A C 3
ATOM 1641 O O . ILE A 1 13 ? 10.200 1.378 -7.437 1.00 0.00 13 ILE A O 3
ATOM 1657 N N . ALA A 1 14 ? 10.948 1.165 -5.382 1.00 0.00 14 ALA A N 3
ATOM 1658 C CA . ALA A 1 14 ? 10.350 -0.184 -5.256 1.00 0.00 14 ALA A CA 3
ATOM 1659 C C . ALA A 1 14 ? 8.875 -0.078 -4.902 1.00 0.00 14 ALA A C 3
ATOM 1660 O O . ALA A 1 14 ? 8.206 -1.075 -4.841 1.00 0.00 14 ALA A O 3
ATOM 1667 N N . VAL A 1 15 ? 8.365 1.105 -4.648 1.00 0.00 15 VAL A N 3
ATOM 1668 C CA . VAL A 1 15 ? 6.920 1.232 -4.285 1.00 0.00 15 VAL A CA 3
ATOM 1669 C C . VAL A 1 15 ? 6.062 0.221 -5.069 1.00 0.00 15 VAL A C 3
ATOM 1670 O O . VAL A 1 15 ? 5.308 -0.524 -4.478 1.00 0.00 15 VAL A O 3
ATOM 1683 N N . PRO A 1 16 ? 6.195 0.210 -6.371 1.00 0.00 16 PRO A N 3
ATOM 1684 C CA . PRO A 1 16 ? 5.403 -0.744 -7.185 1.00 0.00 16 PRO A CA 3
ATOM 1685 C C . PRO A 1 16 ? 5.896 -2.175 -6.969 1.00 0.00 16 PRO A C 3
ATOM 1686 O O . PRO A 1 16 ? 5.110 -3.097 -6.859 1.00 0.00 16 PRO A O 3
ATOM 1697 N N . VAL A 1 17 ? 7.184 -2.365 -6.902 1.00 0.00 17 VAL A N 3
ATOM 1698 C CA . VAL A 1 17 ? 7.723 -3.735 -6.689 1.00 0.00 17 VAL A CA 3
ATOM 1699 C C . VAL A 1 17 ? 7.276 -4.254 -5.322 1.00 0.00 17 VAL A C 3
ATOM 1700 O O . VAL A 1 17 ? 7.078 -5.435 -5.131 1.00 0.00 17 VAL A O 3
ATOM 1713 N N . VAL A 1 18 ? 7.103 -3.383 -4.372 1.00 0.00 18 VAL A N 3
ATOM 1714 C CA . VAL A 1 18 ? 6.653 -3.841 -3.040 1.00 0.00 18 VAL A CA 3
ATOM 1715 C C . VAL A 1 18 ? 5.292 -4.498 -3.213 1.00 0.00 18 VAL A C 3
ATOM 1716 O O . VAL A 1 18 ? 5.050 -5.590 -2.750 1.00 0.00 18 VAL A O 3
ATOM 1729 N N . SER A 1 19 ? 4.411 -3.839 -3.893 1.00 0.00 19 SER A N 3
ATOM 1730 C CA . SER A 1 19 ? 3.068 -4.412 -4.127 1.00 0.00 19 SER A CA 3
ATOM 1731 C C . SER A 1 19 ? 3.184 -5.763 -4.838 1.00 0.00 19 SER A C 3
ATOM 1732 O O . SER A 1 19 ? 2.381 -6.648 -4.635 1.00 0.00 19 SER A O 3
ATOM 1740 N N . THR A 1 20 ? 4.159 -5.933 -5.679 1.00 0.00 20 THR A N 3
ATOM 1741 C CA . THR A 1 20 ? 4.286 -7.228 -6.392 1.00 0.00 20 THR A CA 3
ATOM 1742 C C . THR A 1 20 ? 5.042 -8.253 -5.534 1.00 0.00 20 THR A C 3
ATOM 1743 O O . THR A 1 20 ? 4.826 -9.445 -5.644 1.00 0.00 20 THR A O 3
ATOM 1754 N N . LEU A 1 21 ? 5.932 -7.810 -4.697 1.00 0.00 21 LEU A N 3
ATOM 1755 C CA . LEU A 1 21 ? 6.703 -8.773 -3.860 1.00 0.00 21 LEU A CA 3
ATOM 1756 C C . LEU A 1 21 ? 5.974 -9.057 -2.549 1.00 0.00 21 LEU A C 3
ATOM 1757 O O . LEU A 1 21 ? 6.138 -10.104 -1.955 1.00 0.00 21 LEU A O 3
ATOM 1773 N N . PHE A 1 22 ? 5.184 -8.143 -2.081 1.00 0.00 22 PHE A N 3
ATOM 1774 C CA . PHE A 1 22 ? 4.470 -8.382 -0.805 1.00 0.00 22 PHE A CA 3
ATOM 1775 C C . PHE A 1 22 ? 3.046 -8.822 -1.088 1.00 0.00 22 PHE A C 3
ATOM 1776 O O . PHE A 1 22 ? 2.215 -8.024 -1.470 1.00 0.00 22 PHE A O 3
ATOM 1793 N N . PRO A 1 23 ? 2.804 -10.074 -0.856 1.00 0.00 23 PRO A N 3
ATOM 1794 C CA . PRO A 1 23 ? 1.455 -10.638 -1.061 1.00 0.00 23 PRO A CA 3
ATOM 1795 C C . PRO A 1 23 ? 0.397 -9.998 -0.141 1.00 0.00 23 PRO A C 3
ATOM 1796 O O . PRO A 1 23 ? -0.761 -10.018 -0.483 1.00 0.00 23 PRO A O 3
ATOM 1807 N N . PRO A 1 24 ? 0.782 -9.441 0.991 1.00 0.00 24 PRO A N 3
ATOM 1808 C CA . PRO A 1 24 ? -0.231 -8.817 1.859 1.00 0.00 24 PRO A CA 3
ATOM 1809 C C . PRO A 1 24 ? -0.517 -7.395 1.376 1.00 0.00 24 PRO A C 3
ATOM 1810 O O . PRO A 1 24 ? -1.607 -6.887 1.525 1.00 0.00 24 PRO A O 3
ATOM 1821 N N . ALA A 1 25 ? 0.453 -6.752 0.789 1.00 0.00 25 ALA A N 3
ATOM 1822 C CA . ALA A 1 25 ? 0.230 -5.368 0.290 1.00 0.00 25 ALA A CA 3
ATOM 1823 C C . ALA A 1 25 ? -0.351 -5.420 -1.117 1.00 0.00 25 ALA A C 3
ATOM 1824 O O . ALA A 1 25 ? -1.115 -4.570 -1.512 1.00 0.00 25 ALA A O 3
ATOM 1831 N N . ALA A 1 26 ? 0.025 -6.406 -1.877 1.00 0.00 26 ALA A N 3
ATOM 1832 C CA . ALA A 1 26 ? -0.482 -6.525 -3.274 1.00 0.00 26 ALA A CA 3
ATOM 1833 C C . ALA A 1 26 ? -2.007 -6.362 -3.354 1.00 0.00 26 ALA A C 3
ATOM 1834 O O . ALA A 1 26 ? -2.494 -5.646 -4.203 1.00 0.00 26 ALA A O 3
ATOM 1841 N N . PRO A 1 27 ? -2.726 -7.044 -2.497 1.00 0.00 27 PRO A N 3
ATOM 1842 C CA . PRO A 1 27 ? -4.204 -6.958 -2.540 1.00 0.00 27 PRO A CA 3
ATOM 1843 C C . PRO A 1 27 ? -4.691 -5.578 -2.118 1.00 0.00 27 PRO A C 3
ATOM 1844 O O . PRO A 1 27 ? -5.470 -4.947 -2.807 1.00 0.00 27 PRO A O 3
ATOM 1855 N N . LEU A 1 28 ? -4.262 -5.098 -0.995 1.00 0.00 28 LEU A N 3
ATOM 1856 C CA . LEU A 1 28 ? -4.745 -3.764 -0.573 1.00 0.00 28 LEU A CA 3
ATOM 1857 C C . LEU A 1 28 ? -4.172 -2.697 -1.492 1.00 0.00 28 LEU A C 3
ATOM 1858 O O . LEU A 1 28 ? -4.825 -1.720 -1.774 1.00 0.00 28 LEU A O 3
ATOM 1874 N N . ALA A 1 29 ? -2.981 -2.879 -1.993 1.00 0.00 29 ALA A N 3
ATOM 1875 C CA . ALA A 1 29 ? -2.432 -1.859 -2.926 1.00 0.00 29 ALA A CA 3
ATOM 1876 C C . ALA A 1 29 ? -3.434 -1.701 -4.054 1.00 0.00 29 ALA A C 3
ATOM 1877 O O . ALA A 1 29 ? -3.685 -0.620 -4.541 1.00 0.00 29 ALA A O 3
ATOM 1884 N N . HIS A 1 30 ? -4.029 -2.788 -4.449 1.00 0.00 30 HIS A N 3
ATOM 1885 C CA . HIS A 1 30 ? -5.047 -2.733 -5.522 1.00 0.00 30 HIS A CA 3
ATOM 1886 C C . HIS A 1 30 ? -6.195 -1.846 -5.070 1.00 0.00 30 HIS A C 3
ATOM 1887 O O . HIS A 1 30 ? -6.638 -0.968 -5.780 1.00 0.00 30 HIS A O 3
ATOM 1901 N N . ALA A 1 31 ? -6.689 -2.081 -3.889 1.00 0.00 31 ALA A N 3
ATOM 1902 C CA . ALA A 1 31 ? -7.821 -1.261 -3.381 1.00 0.00 31 ALA A CA 3
ATOM 1903 C C . ALA A 1 31 ? -7.384 0.188 -3.208 1.00 0.00 31 ALA A C 3
ATOM 1904 O O . ALA A 1 31 ? -8.082 1.104 -3.584 1.00 0.00 31 ALA A O 3
ATOM 1911 N N . ILE A 1 32 ? -6.240 0.401 -2.636 1.00 0.00 32 ILE A N 3
ATOM 1912 C CA . ILE A 1 32 ? -5.762 1.792 -2.428 1.00 0.00 32 ILE A CA 3
ATOM 1913 C C . ILE A 1 32 ? -5.431 2.436 -3.775 1.00 0.00 32 ILE A C 3
ATOM 1914 O O . ILE A 1 32 ? -5.544 3.631 -3.944 1.00 0.00 32 ILE A O 3
ATOM 1930 N N . GLY A 1 33 ? -5.013 1.662 -4.732 1.00 0.00 33 GLY A N 3
ATOM 1931 C CA . GLY A 1 33 ? -4.673 2.250 -6.051 1.00 0.00 33 GLY A CA 3
ATOM 1932 C C . GLY A 1 33 ? -5.860 2.106 -6.999 1.00 0.00 33 GLY A C 3
ATOM 1933 O O . GLY A 1 33 ? -5.686 1.992 -8.196 1.00 0.00 33 GLY A O 3
ATOM 1937 N N . GLU A 1 34 ? -7.061 2.114 -6.473 1.00 0.00 34 GLU A N 3
ATOM 1938 C CA . GLU A 1 34 ? -8.272 1.982 -7.334 1.00 0.00 34 GLU A CA 3
ATOM 1939 C C . GLU A 1 34 ? -8.049 0.935 -8.425 1.00 0.00 34 GLU A C 3
ATOM 1940 O O . GLU A 1 34 ? -8.463 1.107 -9.551 1.00 0.00 34 GLU A O 3
ATOM 1953 N N . GLY A 1 35 ? -7.398 -0.144 -8.110 1.00 0.00 35 GLY A N 3
ATOM 1954 C CA . GLY A 1 35 ? -7.156 -1.180 -9.141 1.00 0.00 35 GLY A CA 3
ATOM 1955 C C . GLY A 1 35 ? -8.497 -1.685 -9.660 1.00 0.00 35 GLY A C 3
ATOM 1956 O O . GLY A 1 35 ? -8.772 -1.649 -10.841 1.00 0.00 35 GLY A O 3
ATOM 1960 N N . VAL A 1 36 ? -9.343 -2.150 -8.790 1.00 0.00 36 VAL A N 3
ATOM 1961 C CA . VAL A 1 36 ? -10.661 -2.644 -9.255 1.00 0.00 36 VAL A CA 3
ATOM 1962 C C . VAL A 1 36 ? -11.404 -1.497 -9.924 1.00 0.00 36 VAL A C 3
ATOM 1963 O O . VAL A 1 36 ? -12.065 -1.663 -10.919 1.00 0.00 36 VAL A O 3
ATOM 1976 N N . ASP A 1 37 ? -11.290 -0.331 -9.387 1.00 0.00 37 ASP A N 3
ATOM 1977 C CA . ASP A 1 37 ? -11.985 0.829 -10.004 1.00 0.00 37 ASP A CA 3
ATOM 1978 C C . ASP A 1 37 ? -11.463 1.029 -11.417 1.00 0.00 37 ASP A C 3
ATOM 1979 O O . ASP A 1 37 ? -12.202 1.323 -12.331 1.00 0.00 37 ASP A O 3
ATOM 1989 N N . TYR A 1 38 ? -10.187 0.876 -11.597 1.00 0.00 38 TYR A N 3
ATOM 1990 C CA . TYR A 1 38 ? -9.591 1.065 -12.945 1.00 0.00 38 TYR A CA 3
ATOM 1991 C C . TYR A 1 38 ? -10.070 -0.013 -13.911 1.00 0.00 38 TYR A C 3
ATOM 1992 O O . TYR A 1 38 ? -10.358 0.256 -15.059 1.00 0.00 38 TYR A O 3
ATOM 2010 N N . LEU A 1 39 ? -10.123 -1.234 -13.477 1.00 0.00 39 LEU A N 3
ATOM 2011 C CA . LEU A 1 39 ? -10.548 -2.315 -14.404 1.00 0.00 39 LEU A CA 3
ATOM 2012 C C . LEU A 1 39 ? -12.080 -2.366 -14.500 1.00 0.00 39 LEU A C 3
ATOM 2013 O O . LEU A 1 39 ? -12.628 -2.926 -15.427 1.00 0.00 39 LEU A O 3
ATOM 2029 N N . LEU A 1 40 ? -12.784 -1.757 -13.581 1.00 0.00 40 LEU A N 3
ATOM 2030 C CA . LEU A 1 40 ? -14.270 -1.770 -13.677 1.00 0.00 40 LEU A CA 3
ATOM 2031 C C . LEU A 1 40 ? -14.738 -0.526 -14.417 1.00 0.00 40 LEU A C 3
ATOM 2032 O O . LEU A 1 40 ? -15.288 -0.600 -15.497 1.00 0.00 40 LEU A O 3
ATOM 2048 N N . GLY A 1 41 ? -14.529 0.617 -13.844 1.00 0.00 41 GLY A N 3
ATOM 2049 C CA . GLY A 1 41 ? -14.968 1.866 -14.511 1.00 0.00 41 GLY A CA 3
ATOM 2050 C C . GLY A 1 41 ? -16.492 1.919 -14.503 1.00 0.00 41 GLY A C 3
ATOM 2051 O O . GLY A 1 41 ? -17.107 2.488 -15.384 1.00 0.00 41 GLY A O 3
ATOM 2055 N N . ASP A 1 42 ? -17.107 1.347 -13.507 1.00 0.00 42 ASP A N 3
ATOM 2056 C CA . ASP A 1 42 ? -18.595 1.377 -13.429 1.00 0.00 42 ASP A CA 3
ATOM 2057 C C . ASP A 1 42 ? -19.003 2.284 -12.282 1.00 0.00 42 ASP A C 3
ATOM 2058 O O . ASP A 1 42 ? -19.924 2.000 -11.539 1.00 0.00 42 ASP A O 3
ATOM 2068 N N . GLU A 1 43 ? -18.313 3.366 -12.116 1.00 0.00 43 GLU A N 3
ATOM 2069 C CA . GLU A 1 43 ? -18.641 4.290 -11.007 1.00 0.00 43 GLU A CA 3
ATOM 2070 C C . GLU A 1 43 ? -19.109 5.624 -11.573 1.00 0.00 43 GLU A C 3
ATOM 2071 O O . GLU A 1 43 ? -18.775 5.992 -12.681 1.00 0.00 43 GLU A O 3
ATOM 2084 N N . ALA A 1 44 ? -19.879 6.356 -10.824 1.00 0.00 44 ALA A N 3
ATOM 2085 C CA . ALA A 1 44 ? -20.358 7.669 -11.329 1.00 0.00 44 ALA A CA 3
ATOM 2086 C C . ALA A 1 44 ? -19.261 8.705 -11.141 1.00 0.00 44 ALA A C 3
ATOM 2087 O O . ALA A 1 44 ? -18.292 8.469 -10.450 1.00 0.00 44 ALA A O 3
ATOM 2094 N N . GLN A 1 45 ? -19.409 9.853 -11.730 1.00 0.00 45 GLN A N 3
ATOM 2095 C CA . GLN A 1 45 ? -18.373 10.906 -11.565 1.00 0.00 45 GLN A CA 3
ATOM 2096 C C . GLN A 1 45 ? -19.003 12.140 -10.930 1.00 0.00 45 GLN A C 3
ATOM 2097 O O . GLN A 1 45 ? -18.558 13.250 -11.144 1.00 0.00 45 GLN A O 3
ATOM 2111 N N . ALA A 1 46 ? -20.036 11.952 -10.157 1.00 0.00 46 ALA A N 3
ATOM 2112 C CA . ALA A 1 46 ? -20.713 13.097 -9.497 1.00 0.00 46 ALA A CA 3
ATOM 2113 C C . ALA A 1 46 ? -21.774 12.541 -8.564 1.00 0.00 46 ALA A C 3
ATOM 2114 O O . ALA A 1 46 ? -21.932 11.332 -8.561 1.00 0.00 46 ALA A O 3
ATOM 2122 N N . PHE A 1 1 ? 26.460 12.086 -1.435 1.00 0.00 1 PHE A N 4
ATOM 2123 C CA . PHE A 1 1 ? 25.825 10.742 -1.437 1.00 0.00 1 PHE A CA 4
ATOM 2124 C C . PHE A 1 1 ? 25.520 10.354 -0.001 1.00 0.00 1 PHE A C 4
ATOM 2125 O O . PHE A 1 1 ? 25.791 11.104 0.910 1.00 0.00 1 PHE A O 4
ATOM 2144 N N . GLY A 1 2 ? 24.964 9.202 0.217 1.00 0.00 2 GLY A N 4
ATOM 2145 C CA . GLY A 1 2 ? 24.647 8.787 1.602 1.00 0.00 2 GLY A CA 4
ATOM 2146 C C . GLY A 1 2 ? 23.835 7.505 1.530 1.00 0.00 2 GLY A C 4
ATOM 2147 O O . GLY A 1 2 ? 22.703 7.508 1.094 1.00 0.00 2 GLY A O 4
ATOM 2151 N N . PHE A 1 3 ? 24.411 6.408 1.926 1.00 0.00 3 PHE A N 4
ATOM 2152 C CA . PHE A 1 3 ? 23.673 5.112 1.862 1.00 0.00 3 PHE A CA 4
ATOM 2153 C C . PHE A 1 3 ? 22.279 5.277 2.447 1.00 0.00 3 PHE A C 4
ATOM 2154 O O . PHE A 1 3 ? 21.310 4.817 1.888 1.00 0.00 3 PHE A O 4
ATOM 2171 N N . LYS A 1 4 ? 22.174 5.921 3.574 1.00 0.00 4 LYS A N 4
ATOM 2172 C CA . LYS A 1 4 ? 20.836 6.111 4.207 1.00 0.00 4 LYS A CA 4
ATOM 2173 C C . LYS A 1 4 ? 19.824 6.619 3.178 1.00 0.00 4 LYS A C 4
ATOM 2174 O O . LYS A 1 4 ? 18.673 6.226 3.185 1.00 0.00 4 LYS A O 4
ATOM 2193 N N . ASP A 1 5 ? 20.232 7.476 2.284 1.00 0.00 5 ASP A N 4
ATOM 2194 C CA . ASP A 1 5 ? 19.268 7.965 1.264 1.00 0.00 5 ASP A CA 4
ATOM 2195 C C . ASP A 1 5 ? 19.050 6.863 0.250 1.00 0.00 5 ASP A C 4
ATOM 2196 O O . ASP A 1 5 ? 17.951 6.634 -0.201 1.00 0.00 5 ASP A O 4
ATOM 2206 N N . ILE A 1 6 ? 20.085 6.154 -0.088 1.00 0.00 6 ILE A N 4
ATOM 2207 C CA . ILE A 1 6 ? 19.918 5.040 -1.049 1.00 0.00 6 ILE A CA 4
ATOM 2208 C C . ILE A 1 6 ? 18.888 4.071 -0.475 1.00 0.00 6 ILE A C 4
ATOM 2209 O O . ILE A 1 6 ? 18.040 3.565 -1.182 1.00 0.00 6 ILE A O 4
ATOM 2225 N N . ILE A 1 7 ? 18.938 3.824 0.808 1.00 0.00 7 ILE A N 4
ATOM 2226 C CA . ILE A 1 7 ? 17.936 2.907 1.410 1.00 0.00 7 ILE A CA 4
ATOM 2227 C C . ILE A 1 7 ? 16.549 3.472 1.126 1.00 0.00 7 ILE A C 4
ATOM 2228 O O . ILE A 1 7 ? 15.658 2.780 0.672 1.00 0.00 7 ILE A O 4
ATOM 2244 N N . ARG A 1 8 ? 16.369 4.739 1.377 1.00 0.00 8 ARG A N 4
ATOM 2245 C CA . ARG A 1 8 ? 15.053 5.368 1.107 1.00 0.00 8 ARG A CA 4
ATOM 2246 C C . ARG A 1 8 ? 14.751 5.238 -0.381 1.00 0.00 8 ARG A C 4
ATOM 2247 O O . ARG A 1 8 ? 13.653 4.896 -0.775 1.00 0.00 8 ARG A O 4
ATOM 2268 N N . ALA A 1 9 ? 15.721 5.504 -1.207 1.00 0.00 9 ALA A N 4
ATOM 2269 C CA . ALA A 1 9 ? 15.498 5.395 -2.670 1.00 0.00 9 ALA A CA 4
ATOM 2270 C C . ALA A 1 9 ? 15.036 3.990 -3.002 1.00 0.00 9 ALA A C 4
ATOM 2271 O O . ALA A 1 9 ? 14.097 3.796 -3.741 1.00 0.00 9 ALA A O 4
ATOM 2278 N N . ILE A 1 10 ? 15.682 3.005 -2.456 1.00 0.00 10 ILE A N 4
ATOM 2279 C CA . ILE A 1 10 ? 15.263 1.614 -2.742 1.00 0.00 10 ILE A CA 4
ATOM 2280 C C . ILE A 1 10 ? 13.845 1.412 -2.215 1.00 0.00 10 ILE A C 4
ATOM 2281 O O . ILE A 1 10 ? 13.021 0.769 -2.836 1.00 0.00 10 ILE A O 4
ATOM 2297 N N . ARG A 1 11 ? 13.543 1.962 -1.081 1.00 0.00 11 ARG A N 4
ATOM 2298 C CA . ARG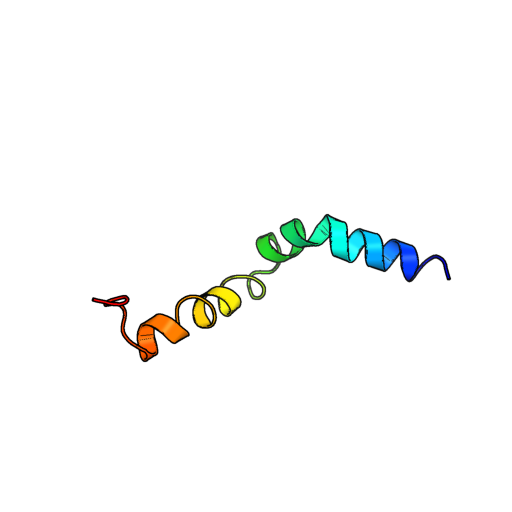 A 1 11 ? 12.172 1.802 -0.545 1.00 0.00 11 ARG A CA 4
ATOM 2299 C C . ARG A 1 11 ? 11.189 2.482 -1.490 1.00 0.00 11 ARG A C 4
ATOM 2300 O O . ARG A 1 11 ? 10.093 2.004 -1.708 1.00 0.00 11 ARG A O 4
ATOM 2321 N N . ARG A 1 12 ? 11.562 3.592 -2.053 1.00 0.00 12 ARG A N 4
ATOM 2322 C CA . ARG A 1 12 ? 10.635 4.291 -2.981 1.00 0.00 12 ARG A CA 4
ATOM 2323 C C . ARG A 1 12 ? 10.581 3.554 -4.318 1.00 0.00 12 ARG A C 4
ATOM 2324 O O . ARG A 1 12 ? 9.521 3.280 -4.840 1.00 0.00 12 ARG A O 4
ATOM 2345 N N . ILE A 1 13 ? 11.710 3.233 -4.878 1.00 0.00 13 ILE A N 4
ATOM 2346 C CA . ILE A 1 13 ? 11.703 2.521 -6.182 1.00 0.00 13 ILE A CA 4
ATOM 2347 C C . ILE A 1 13 ? 11.000 1.173 -6.026 1.00 0.00 13 ILE A C 4
ATOM 2348 O O . ILE A 1 13 ? 10.361 0.686 -6.938 1.00 0.00 13 ILE A O 4
ATOM 2364 N N . ALA A 1 14 ? 11.105 0.560 -4.880 1.00 0.00 14 ALA A N 4
ATOM 2365 C CA . ALA A 1 14 ? 10.432 -0.753 -4.699 1.00 0.00 14 ALA A CA 4
ATOM 2366 C C . ALA A 1 14 ? 8.980 -0.560 -4.282 1.00 0.00 14 ALA A C 4
ATOM 2367 O O . ALA A 1 14 ? 8.300 -1.517 -4.005 1.00 0.00 14 ALA A O 4
ATOM 2374 N N . VAL A 1 15 ? 8.490 0.648 -4.219 1.00 0.00 15 VAL A N 4
ATOM 2375 C CA . VAL A 1 15 ? 7.074 0.829 -3.805 1.00 0.00 15 VAL A CA 4
ATOM 2376 C C . VAL A 1 15 ? 6.155 -0.023 -4.695 1.00 0.00 15 VAL A C 4
ATOM 2377 O O . VAL A 1 15 ? 5.400 -0.824 -4.188 1.00 0.00 15 VAL A O 4
ATOM 2390 N N . PRO A 1 16 ? 6.244 0.168 -5.991 1.00 0.00 16 PRO A N 4
ATOM 2391 C CA . PRO A 1 16 ? 5.391 -0.613 -6.922 1.00 0.00 16 PRO A CA 4
ATOM 2392 C C . PRO A 1 16 ? 5.864 -2.064 -6.991 1.00 0.00 16 PRO A C 4
ATOM 2393 O O . PRO A 1 16 ? 5.079 -2.979 -7.140 1.00 0.00 16 PRO A O 4
ATOM 2404 N N . VAL A 1 17 ? 7.137 -2.292 -6.883 1.00 0.00 17 VAL A N 4
ATOM 2405 C CA . VAL A 1 17 ? 7.624 -3.691 -6.939 1.00 0.00 17 VAL A CA 4
ATOM 2406 C C . VAL A 1 17 ? 7.078 -4.437 -5.726 1.00 0.00 17 VAL A C 4
ATOM 2407 O O . VAL A 1 17 ? 6.686 -5.583 -5.810 1.00 0.00 17 VAL A O 4
ATOM 2420 N N . VAL A 1 18 ? 7.041 -3.787 -4.603 1.00 0.00 18 VAL A N 4
ATOM 2421 C CA . VAL A 1 18 ? 6.517 -4.439 -3.386 1.00 0.00 18 VAL A CA 4
ATOM 2422 C C . VAL A 1 18 ? 5.035 -4.767 -3.586 1.00 0.00 18 VAL A C 4
ATOM 2423 O O . VAL A 1 18 ? 4.567 -5.801 -3.173 1.00 0.00 18 VAL A O 4
ATOM 2436 N N . SER A 1 19 ? 4.292 -3.909 -4.216 1.00 0.00 19 SER A N 4
ATOM 2437 C CA . SER A 1 19 ? 2.855 -4.219 -4.425 1.00 0.00 19 SER A CA 4
ATOM 2438 C C . SER A 1 19 ? 2.718 -5.509 -5.231 1.00 0.00 19 SER A C 4
ATOM 2439 O O . SER A 1 19 ? 1.879 -6.342 -4.955 1.00 0.00 19 SER A O 4
ATOM 2447 N N . THR A 1 20 ? 3.530 -5.677 -6.223 1.00 0.00 20 THR A N 4
ATOM 2448 C CA . THR A 1 20 ? 3.438 -6.902 -7.044 1.00 0.00 20 THR A CA 4
ATOM 2449 C C . THR A 1 20 ? 4.176 -8.070 -6.375 1.00 0.00 20 THR A C 4
ATOM 2450 O O . THR A 1 20 ? 3.930 -9.221 -6.681 1.00 0.00 20 THR A O 4
ATOM 2461 N N . LEU A 1 21 ? 5.086 -7.801 -5.481 1.00 0.00 21 LEU A N 4
ATOM 2462 C CA . LEU A 1 21 ? 5.823 -8.922 -4.834 1.00 0.00 21 LEU A CA 4
ATOM 2463 C C . LEU A 1 21 ? 5.561 -8.954 -3.329 1.00 0.00 21 LEU A C 4
ATOM 2464 O O . LEU A 1 21 ? 6.337 -9.505 -2.578 1.00 0.00 21 LEU A O 4
ATOM 2480 N N . PHE A 1 22 ? 4.485 -8.382 -2.871 1.00 0.00 22 PHE A N 4
ATOM 2481 C CA . PHE A 1 22 ? 4.207 -8.404 -1.416 1.00 0.00 22 PHE A CA 4
ATOM 2482 C C . PHE A 1 22 ? 2.715 -8.202 -1.186 1.00 0.00 22 PHE A C 4
ATOM 2483 O O . PHE A 1 22 ? 2.110 -7.314 -1.749 1.00 0.00 22 PHE A O 4
ATOM 2500 N N . PRO A 1 23 ? 2.177 -9.044 -0.359 1.00 0.00 23 PRO A N 4
ATOM 2501 C CA . PRO A 1 23 ? 0.731 -8.994 -0.028 1.00 0.00 23 PRO A CA 4
ATOM 2502 C C . PRO A 1 23 ? 0.298 -7.696 0.685 1.00 0.00 23 PRO A C 4
ATOM 2503 O O . PRO A 1 23 ? -0.839 -7.309 0.550 1.00 0.00 23 PRO A O 4
ATOM 2514 N N . PRO A 1 24 ? 1.168 -7.055 1.432 1.00 0.00 24 PRO A N 4
ATOM 2515 C CA . PRO A 1 24 ? 0.741 -5.818 2.124 1.00 0.00 24 PRO A CA 4
ATOM 2516 C C . PRO A 1 24 ? 0.645 -4.655 1.136 1.00 0.00 24 PRO A C 4
ATOM 2517 O O . PRO A 1 24 ? -0.126 -3.736 1.317 1.00 0.00 24 PRO A O 4
ATOM 2528 N N . ALA A 1 25 ? 1.420 -4.680 0.092 1.00 0.00 25 ALA A N 4
ATOM 2529 C CA . ALA A 1 25 ? 1.358 -3.567 -0.893 1.00 0.00 25 ALA A CA 4
ATOM 2530 C C . ALA A 1 25 ? 0.476 -3.959 -2.074 1.00 0.00 25 ALA A C 4
ATOM 2531 O O . ALA A 1 25 ? -0.009 -3.117 -2.802 1.00 0.00 25 ALA A O 4
ATOM 2538 N N . ALA A 1 26 ? 0.269 -5.229 -2.276 1.00 0.00 26 ALA A N 4
ATOM 2539 C CA . ALA A 1 26 ? -0.583 -5.675 -3.413 1.00 0.00 26 ALA A CA 4
ATOM 2540 C C . ALA A 1 26 ? -1.942 -4.964 -3.402 1.00 0.00 26 ALA A C 4
ATOM 2541 O O . ALA A 1 26 ? -2.398 -4.514 -4.434 1.00 0.00 26 ALA A O 4
ATOM 2548 N N . PRO A 1 27 ? -2.566 -4.883 -2.250 1.00 0.00 27 PRO A N 4
ATOM 2549 C CA . PRO A 1 27 ? -3.887 -4.219 -2.170 1.00 0.00 27 PRO A CA 4
ATOM 2550 C C . PRO A 1 27 ? -3.765 -2.737 -2.510 1.00 0.00 27 PRO A C 4
ATOM 2551 O O . PRO A 1 27 ? -4.722 -2.108 -2.909 1.00 0.00 27 PRO A O 4
ATOM 2562 N N . LEU A 1 28 ? -2.602 -2.168 -2.380 1.00 0.00 28 LEU A N 4
ATOM 2563 C CA . LEU A 1 28 ? -2.471 -0.735 -2.732 1.00 0.00 28 LEU A CA 4
ATOM 2564 C C . LEU A 1 28 ? -2.575 -0.609 -4.242 1.00 0.00 28 LEU A C 4
ATOM 2565 O O . LEU A 1 28 ? -3.324 0.198 -4.758 1.00 0.00 28 LEU A O 4
ATOM 2581 N N . ALA A 1 29 ? -1.863 -1.430 -4.963 1.00 0.00 29 ALA A N 4
ATOM 2582 C CA . ALA A 1 29 ? -1.976 -1.372 -6.442 1.00 0.00 29 ALA A CA 4
ATOM 2583 C C . ALA A 1 29 ? -3.434 -1.619 -6.786 1.00 0.00 29 ALA A C 4
ATOM 2584 O O . ALA A 1 29 ? -3.980 -1.052 -7.708 1.00 0.00 29 ALA A O 4
ATOM 2591 N N . HIS A 1 30 ? -4.066 -2.460 -6.016 1.00 0.00 30 HIS A N 4
ATOM 2592 C CA . HIS A 1 30 ? -5.500 -2.762 -6.237 1.00 0.00 30 HIS A CA 4
ATOM 2593 C C . HIS A 1 30 ? -6.292 -1.465 -6.265 1.00 0.00 30 HIS A C 4
ATOM 2594 O O . HIS A 1 30 ? -7.024 -1.196 -7.191 1.00 0.00 30 HIS A O 4
ATOM 2608 N N . ALA A 1 31 ? -6.149 -0.663 -5.247 1.00 0.00 31 ALA A N 4
ATOM 2609 C CA . ALA A 1 31 ? -6.896 0.623 -5.201 1.00 0.00 31 ALA A CA 4
ATOM 2610 C C . ALA A 1 31 ? -6.648 1.409 -6.480 1.00 0.00 31 ALA A C 4
ATOM 2611 O O . ALA A 1 31 ? -7.539 2.020 -7.035 1.00 0.00 31 ALA A O 4
ATOM 2618 N N . ILE A 1 32 ? -5.445 1.398 -6.957 1.00 0.00 32 ILE A N 4
ATOM 2619 C CA . ILE A 1 32 ? -5.145 2.142 -8.206 1.00 0.00 32 ILE A CA 4
ATOM 2620 C C . ILE A 1 32 ? -5.865 1.477 -9.381 1.00 0.00 32 ILE A C 4
ATOM 2621 O O . ILE A 1 32 ? -6.226 2.118 -10.347 1.00 0.00 32 ILE A O 4
ATOM 2637 N N . GLY A 1 33 ? -6.075 0.198 -9.310 1.00 0.00 33 GLY A N 4
ATOM 2638 C CA . GLY A 1 33 ? -6.763 -0.497 -10.423 1.00 0.00 33 GLY A CA 4
ATOM 2639 C C . GLY A 1 33 ? -8.251 -0.650 -10.104 1.00 0.00 33 GLY A C 4
ATOM 2640 O O . GLY A 1 33 ? -8.958 -1.363 -10.787 1.00 0.00 33 GLY A O 4
ATOM 2644 N N . GLU A 1 34 ? -8.743 0.002 -9.083 1.00 0.00 34 GLU A N 4
ATOM 2645 C CA . GLU A 1 34 ? -10.190 -0.132 -8.749 1.00 0.00 34 GLU A CA 4
ATOM 2646 C C . GLU A 1 34 ? -11.055 0.159 -9.974 1.00 0.00 34 GLU A C 4
ATOM 2647 O O . GLU A 1 34 ? -12.167 -0.308 -10.080 1.00 0.00 34 GLU A O 4
ATOM 2660 N N . GLY A 1 35 ? -10.563 0.923 -10.901 1.00 0.00 35 GLY A N 4
ATOM 2661 C CA . GLY A 1 35 ? -11.378 1.216 -12.102 1.00 0.00 35 GLY A CA 4
ATOM 2662 C C . GLY A 1 35 ? -11.746 -0.101 -12.775 1.00 0.00 35 GLY A C 4
ATOM 2663 O O . GLY A 1 35 ? -12.884 -0.326 -13.138 1.00 0.00 35 GLY A O 4
ATOM 2667 N N . VAL A 1 36 ? -10.804 -0.989 -12.932 1.00 0.00 36 VAL A N 4
ATOM 2668 C CA . VAL A 1 36 ? -11.134 -2.288 -13.566 1.00 0.00 36 VAL A CA 4
ATOM 2669 C C . VAL A 1 36 ? -12.057 -3.055 -12.630 1.00 0.00 36 VAL A C 4
ATOM 2670 O O . VAL A 1 36 ? -13.002 -3.692 -13.051 1.00 0.00 36 VAL A O 4
ATOM 2683 N N . ASP A 1 37 ? -11.791 -2.981 -11.361 1.00 0.00 37 ASP A N 4
ATOM 2684 C CA . ASP A 1 37 ? -12.650 -3.684 -10.370 1.00 0.00 37 ASP A CA 4
ATOM 2685 C C . ASP A 1 37 ? -14.078 -3.199 -10.525 1.00 0.00 37 ASP A C 4
ATOM 2686 O O . ASP A 1 37 ? -15.009 -3.968 -10.497 1.00 0.00 37 ASP A O 4
ATOM 2696 N N . TYR A 1 38 ? -14.259 -1.929 -10.705 1.00 0.00 38 TYR A N 4
ATOM 2697 C CA . TYR A 1 38 ? -15.639 -1.413 -10.873 1.00 0.00 38 TYR A CA 4
ATOM 2698 C C . TYR A 1 38 ? -16.248 -2.024 -12.127 1.00 0.00 38 TYR A C 4
ATOM 2699 O O . TYR A 1 38 ? -17.377 -2.474 -12.134 1.00 0.00 38 TYR A O 4
ATOM 2717 N N . LEU A 1 39 ? -15.507 -2.042 -13.193 1.00 0.00 39 LEU A N 4
ATOM 2718 C CA . LEU A 1 39 ? -16.035 -2.623 -14.454 1.00 0.00 39 LEU A CA 4
ATOM 2719 C C . LEU A 1 39 ? -16.265 -4.119 -14.288 1.00 0.00 39 LEU A C 4
ATOM 2720 O O . LEU A 1 39 ? -17.208 -4.672 -14.815 1.00 0.00 39 LEU A O 4
ATOM 2736 N N . LEU A 1 40 ? -15.411 -4.784 -13.572 1.00 0.00 40 LEU A N 4
ATOM 2737 C CA . LEU A 1 40 ? -15.590 -6.250 -13.390 1.00 0.00 40 LEU A CA 4
ATOM 2738 C C . LEU A 1 40 ? -16.126 -6.543 -11.994 1.00 0.00 40 LEU A C 4
ATOM 2739 O O . LEU A 1 40 ? -15.919 -7.610 -11.453 1.00 0.00 40 LEU A O 4
ATOM 2755 N N . GLY A 1 41 ? -16.798 -5.608 -11.396 1.00 0.00 41 GLY A N 4
ATOM 2756 C CA . GLY A 1 41 ? -17.328 -5.843 -10.033 1.00 0.00 41 GLY A CA 4
ATOM 2757 C C . GLY A 1 41 ? -18.798 -6.235 -10.121 1.00 0.00 41 GLY A C 4
ATOM 2758 O O . GLY A 1 41 ? -19.292 -7.005 -9.323 1.00 0.00 41 GLY A O 4
ATOM 2762 N N . ASP A 1 42 ? -19.510 -5.718 -11.084 1.00 0.00 42 ASP A N 4
ATOM 2763 C CA . ASP A 1 42 ? -20.954 -6.074 -11.204 1.00 0.00 42 ASP A CA 4
ATOM 2764 C C . ASP A 1 42 ? -21.138 -7.171 -12.241 1.00 0.00 42 ASP A C 4
ATOM 2765 O O . ASP A 1 42 ? -22.125 -7.210 -12.947 1.00 0.00 42 ASP A O 4
ATOM 2775 N N . GLU A 1 43 ? -20.204 -8.063 -12.349 1.00 0.00 43 GLU A N 4
ATOM 2776 C CA . GLU A 1 43 ? -20.344 -9.151 -13.347 1.00 0.00 43 GLU A CA 4
ATOM 2777 C C . GLU A 1 43 ? -20.815 -10.421 -12.649 1.00 0.00 43 GLU A C 4
ATOM 2778 O O . GLU A 1 43 ? -21.453 -10.366 -11.619 1.00 0.00 43 GLU A O 4
ATOM 2791 N N . ALA A 1 44 ? -20.505 -11.561 -13.202 1.00 0.00 44 ALA A N 4
ATOM 2792 C CA . ALA A 1 44 ? -20.939 -12.843 -12.574 1.00 0.00 44 ALA A CA 4
ATOM 2793 C C . ALA A 1 44 ? -22.446 -12.822 -12.352 1.00 0.00 44 ALA A C 4
ATOM 2794 O O . ALA A 1 44 ? -22.939 -13.316 -11.359 1.00 0.00 44 ALA A O 4
ATOM 2801 N N . GLN A 1 45 ? -23.182 -12.267 -13.269 1.00 0.00 45 GLN A N 4
ATOM 2802 C CA . GLN A 1 45 ? -24.657 -12.226 -13.116 1.00 0.00 45 GLN A CA 4
ATOM 2803 C C . GLN A 1 45 ? -25.286 -12.139 -14.499 1.00 0.00 45 GLN A C 4
ATOM 2804 O O . GLN A 1 45 ? -24.581 -12.131 -15.490 1.00 0.00 45 GLN A O 4
ATOM 2818 N N . ALA A 1 46 ? -26.592 -12.073 -14.561 1.00 0.00 46 ALA A N 4
ATOM 2819 C CA . ALA A 1 46 ? -27.303 -11.991 -15.873 1.00 0.00 46 ALA A CA 4
ATOM 2820 C C . ALA A 1 46 ? -27.190 -13.322 -16.596 1.00 0.00 46 ALA A C 4
ATOM 2821 O O . ALA A 1 46 ? -27.197 -13.313 -17.813 1.00 0.00 46 ALA A O 4
ATOM 2829 N N . PHE A 1 1 ? 29.403 3.771 5.397 1.00 0.00 1 PHE A N 5
ATOM 2830 C CA . PHE A 1 1 ? 28.428 3.333 4.359 1.00 0.00 1 PHE A CA 5
ATOM 2831 C C . PHE A 1 1 ? 27.327 4.377 4.236 1.00 0.00 1 PHE A C 5
ATOM 2832 O O . PHE A 1 1 ? 27.124 5.170 5.128 1.00 0.00 1 PHE A O 5
ATOM 2851 N N . GLY A 1 2 ? 26.610 4.382 3.151 1.00 0.00 2 GLY A N 5
ATOM 2852 C CA . GLY A 1 2 ? 25.517 5.377 2.988 1.00 0.00 2 GLY A CA 5
ATOM 2853 C C . GLY A 1 2 ? 24.254 4.642 2.550 1.00 0.00 2 GLY A C 5
ATOM 2854 O O . GLY A 1 2 ? 23.489 5.122 1.741 1.00 0.00 2 GLY A O 5
ATOM 2858 N N . PHE A 1 3 ? 24.041 3.471 3.076 1.00 0.00 3 PHE A N 5
ATOM 2859 C CA . PHE A 1 3 ? 22.840 2.685 2.692 1.00 0.00 3 PHE A CA 5
ATOM 2860 C C . PHE A 1 3 ? 21.571 3.494 2.932 1.00 0.00 3 PHE A C 5
ATOM 2861 O O . PHE A 1 3 ? 20.655 3.464 2.145 1.00 0.00 3 PHE A O 5
ATOM 2878 N N . LYS A 1 4 ? 21.507 4.197 4.028 1.00 0.00 4 LYS A N 5
ATOM 2879 C CA . LYS A 1 4 ? 20.286 4.997 4.338 1.00 0.00 4 LYS A CA 5
ATOM 2880 C C . LYS A 1 4 ? 19.839 5.810 3.121 1.00 0.00 4 LYS A C 5
ATOM 2881 O O . LYS A 1 4 ? 18.662 5.955 2.859 1.00 0.00 4 LYS A O 5
ATOM 2900 N N . ASP A 1 5 ? 20.764 6.353 2.382 1.00 0.00 5 ASP A N 5
ATOM 2901 C CA . ASP A 1 5 ? 20.374 7.161 1.198 1.00 0.00 5 ASP A CA 5
ATOM 2902 C C . ASP A 1 5 ? 19.811 6.246 0.128 1.00 0.00 5 ASP A C 5
ATOM 2903 O O . ASP A 1 5 ? 18.842 6.569 -0.534 1.00 0.00 5 ASP A O 5
ATOM 2913 N N . ILE A 1 6 ? 20.397 5.100 -0.038 1.00 0.00 6 ILE A N 5
ATOM 2914 C CA . ILE A 1 6 ? 19.880 4.154 -1.053 1.00 0.00 6 ILE A CA 5
ATOM 2915 C C . ILE A 1 6 ? 18.517 3.650 -0.593 1.00 0.00 6 ILE A C 5
ATOM 2916 O O . ILE A 1 6 ? 17.599 3.519 -1.373 1.00 0.00 6 ILE A O 5
ATOM 2932 N N . ILE A 1 7 ? 18.378 3.376 0.673 1.00 0.00 7 ILE A N 5
ATOM 2933 C CA . ILE A 1 7 ? 17.073 2.890 1.186 1.00 0.00 7 ILE A CA 5
ATOM 2934 C C . ILE A 1 7 ? 15.988 3.897 0.827 1.00 0.00 7 ILE A C 5
ATOM 2935 O O . ILE A 1 7 ? 14.905 3.534 0.422 1.00 0.00 7 ILE A O 5
ATOM 2951 N N . ARG A 1 8 ? 16.267 5.160 0.969 1.00 0.00 8 ARG A N 5
ATOM 2952 C CA . ARG A 1 8 ? 15.239 6.175 0.624 1.00 0.00 8 ARG A CA 5
ATOM 2953 C C . ARG A 1 8 ? 14.878 6.029 -0.853 1.00 0.00 8 ARG A C 5
ATOM 2954 O O . ARG A 1 8 ? 13.717 6.022 -1.228 1.00 0.00 8 ARG A O 5
ATOM 2975 N N . ALA A 1 9 ? 15.862 5.905 -1.696 1.00 0.00 9 ALA A N 5
ATOM 2976 C CA . ALA A 1 9 ? 15.569 5.753 -3.144 1.00 0.00 9 ALA A CA 5
ATOM 2977 C C . ALA A 1 9 ? 14.824 4.448 -3.366 1.00 0.00 9 ALA A C 5
ATOM 2978 O O . ALA A 1 9 ? 13.868 4.381 -4.113 1.00 0.00 9 ALA A O 5
ATOM 2985 N N . ILE A 1 10 ? 15.256 3.411 -2.718 1.00 0.00 10 ILE A N 5
ATOM 2986 C CA . ILE A 1 10 ? 14.577 2.107 -2.885 1.00 0.00 10 ILE A CA 5
ATOM 2987 C C . ILE A 1 10 ? 13.159 2.202 -2.336 1.00 0.00 10 ILE A C 5
ATOM 2988 O O . ILE A 1 10 ? 12.240 1.631 -2.876 1.00 0.00 10 ILE A O 5
ATOM 3004 N N . ARG A 1 11 ? 12.968 2.918 -1.272 1.00 0.00 11 ARG A N 5
ATOM 3005 C CA . ARG A 1 11 ? 11.598 3.036 -0.717 1.00 0.00 11 ARG A CA 5
ATOM 3006 C C . ARG A 1 11 ? 10.678 3.621 -1.779 1.00 0.00 11 ARG A C 5
ATOM 3007 O O . ARG A 1 11 ? 9.513 3.293 -1.850 1.00 0.00 11 ARG A O 5
ATOM 3028 N N . ARG A 1 12 ? 11.187 4.487 -2.601 1.00 0.00 12 ARG A N 5
ATOM 3029 C CA . ARG A 1 12 ? 10.327 5.084 -3.654 1.00 0.00 12 ARG A CA 5
ATOM 3030 C C . ARG A 1 12 ? 10.274 4.163 -4.869 1.00 0.00 12 ARG A C 5
ATOM 3031 O O . ARG A 1 12 ? 9.221 3.898 -5.409 1.00 0.00 12 ARG A O 5
ATOM 3052 N N . ILE A 1 13 ? 11.394 3.681 -5.314 1.00 0.00 13 ILE A N 5
ATOM 3053 C CA . ILE A 1 13 ? 11.379 2.793 -6.504 1.00 0.00 13 ILE A CA 5
ATOM 3054 C C . ILE A 1 13 ? 10.697 1.467 -6.164 1.00 0.00 13 ILE A C 5
ATOM 3055 O O . ILE A 1 13 ? 10.173 0.789 -7.026 1.00 0.00 13 ILE A O 5
ATOM 3071 N N . ALA A 1 14 ? 10.716 1.077 -4.924 1.00 0.00 14 ALA A N 5
ATOM 3072 C CA . ALA A 1 14 ? 10.089 -0.216 -4.552 1.00 0.00 14 ALA A CA 5
ATOM 3073 C C . ALA A 1 14 ? 8.591 -0.070 -4.343 1.00 0.00 14 ALA A C 5
ATOM 3074 O O . ALA A 1 14 ? 7.914 -1.052 -4.222 1.00 0.00 14 ALA A O 5
ATOM 3081 N N . VAL A 1 15 ? 8.059 1.120 -4.275 1.00 0.00 15 VAL A N 5
ATOM 3082 C CA . VAL A 1 15 ? 6.589 1.236 -4.051 1.00 0.00 15 VAL A CA 5
ATOM 3083 C C . VAL A 1 15 ? 5.831 0.228 -4.934 1.00 0.00 15 VAL A C 5
ATOM 3084 O O . VAL A 1 15 ? 5.034 -0.542 -4.435 1.00 0.00 15 VAL A O 5
ATOM 3097 N N . PRO A 1 16 ? 6.102 0.234 -6.214 1.00 0.00 16 PRO A N 5
ATOM 3098 C CA . PRO A 1 16 ? 5.421 -0.726 -7.112 1.00 0.00 16 PRO A CA 5
ATOM 3099 C C . PRO A 1 16 ? 5.962 -2.140 -6.877 1.00 0.00 16 PRO A C 5
ATOM 3100 O O . PRO A 1 16 ? 5.213 -3.096 -6.800 1.00 0.00 16 PRO A O 5
ATOM 3111 N N . VAL A 1 17 ? 7.256 -2.271 -6.761 1.00 0.00 17 VAL A N 5
ATOM 3112 C CA . VAL A 1 17 ? 7.858 -3.615 -6.532 1.00 0.00 17 VAL A CA 5
ATOM 3113 C C . VAL A 1 17 ? 7.279 -4.229 -5.259 1.00 0.00 17 VAL A C 5
ATOM 3114 O O . VAL A 1 17 ? 7.106 -5.425 -5.157 1.00 0.00 17 VAL A O 5
ATOM 3127 N N . VAL A 1 18 ? 6.968 -3.426 -4.290 1.00 0.00 18 VAL A N 5
ATOM 3128 C CA . VAL A 1 18 ? 6.390 -3.971 -3.047 1.00 0.00 18 VAL A CA 5
ATOM 3129 C C . VAL A 1 18 ? 5.060 -4.628 -3.403 1.00 0.00 18 VAL A C 5
ATOM 3130 O O . VAL A 1 18 ? 4.775 -5.734 -3.009 1.00 0.00 18 VAL A O 5
ATOM 3143 N N . SER A 1 19 ? 4.257 -3.963 -4.169 1.00 0.00 19 SER A N 5
ATOM 3144 C CA . SER A 1 19 ? 2.962 -4.560 -4.565 1.00 0.00 19 SER A CA 5
ATOM 3145 C C . SER A 1 19 ? 3.192 -5.861 -5.341 1.00 0.00 19 SER A C 5
ATOM 3146 O O . SER A 1 19 ? 2.333 -6.716 -5.394 1.00 0.00 19 SER A O 5
ATOM 3154 N N . THR A 1 20 ? 4.324 -6.017 -5.961 1.00 0.00 20 THR A N 5
ATOM 3155 C CA . THR A 1 20 ? 4.562 -7.260 -6.733 1.00 0.00 20 THR A CA 5
ATOM 3156 C C . THR A 1 20 ? 5.333 -8.299 -5.904 1.00 0.00 20 THR A C 5
ATOM 3157 O O . THR A 1 20 ? 5.226 -9.487 -6.135 1.00 0.00 20 THR A O 5
ATOM 3168 N N . LEU A 1 21 ? 6.131 -7.871 -4.968 1.00 0.00 21 LEU A N 5
ATOM 3169 C CA . LEU A 1 21 ? 6.922 -8.854 -4.173 1.00 0.00 21 LEU A CA 5
ATOM 3170 C C . LEU A 1 21 ? 6.366 -9.022 -2.760 1.00 0.00 21 LEU A C 5
ATOM 3171 O O . LEU A 1 21 ? 6.465 -10.081 -2.177 1.00 0.00 21 LEU A O 5
ATOM 3187 N N . PHE A 1 22 ? 5.806 -8.000 -2.189 1.00 0.00 22 PHE A N 5
ATOM 3188 C CA . PHE A 1 22 ? 5.277 -8.140 -0.809 1.00 0.00 22 PHE A CA 5
ATOM 3189 C C . PHE A 1 22 ? 3.962 -8.901 -0.840 1.00 0.00 22 PHE A C 5
ATOM 3190 O O . PHE A 1 22 ? 2.966 -8.409 -1.333 1.00 0.00 22 PHE A O 5
ATOM 3207 N N . PRO A 1 23 ? 4.002 -10.074 -0.288 1.00 0.00 23 PRO A N 5
ATOM 3208 C CA . PRO A 1 23 ? 2.801 -10.933 -0.225 1.00 0.00 23 PRO A CA 5
ATOM 3209 C C . PRO A 1 23 ? 1.659 -10.300 0.592 1.00 0.00 23 PRO A C 5
ATOM 3210 O O . PRO A 1 23 ? 0.520 -10.599 0.331 1.00 0.00 23 PRO A O 5
ATOM 3221 N N . PRO A 1 24 ? 1.956 -9.447 1.550 1.00 0.00 24 PRO A N 5
ATOM 3222 C CA . PRO A 1 24 ? 0.865 -8.829 2.326 1.00 0.00 24 PRO A CA 5
ATOM 3223 C C . PRO A 1 24 ? 0.318 -7.591 1.605 1.00 0.00 24 PRO A C 5
ATOM 3224 O O . PRO A 1 24 ? -0.582 -6.942 2.088 1.00 0.00 24 PRO A O 5
ATOM 3235 N N . ALA A 1 25 ? 0.854 -7.244 0.464 1.00 0.00 25 ALA A N 5
ATOM 3236 C CA . ALA A 1 25 ? 0.348 -6.034 -0.248 1.00 0.00 25 ALA A CA 5
ATOM 3237 C C . ALA A 1 25 ? -0.180 -6.407 -1.629 1.00 0.00 25 ALA A C 5
ATOM 3238 O O . ALA A 1 25 ? -1.182 -5.895 -2.083 1.00 0.00 25 ALA A O 5
ATOM 3245 N N . ALA A 1 26 ? 0.497 -7.281 -2.306 1.00 0.00 26 ALA A N 5
ATOM 3246 C CA . ALA A 1 26 ? 0.047 -7.681 -3.668 1.00 0.00 26 ALA A CA 5
ATOM 3247 C C . ALA A 1 26 ? -1.420 -8.135 -3.683 1.00 0.00 26 ALA A C 5
ATOM 3248 O O . ALA A 1 26 ? -2.155 -7.769 -4.576 1.00 0.00 26 ALA A O 5
ATOM 3255 N N . PRO A 1 27 ? -1.813 -8.937 -2.721 1.00 0.00 27 PRO A N 5
ATOM 3256 C CA . PRO A 1 27 ? -3.208 -9.436 -2.698 1.00 0.00 27 PRO A CA 5
ATOM 3257 C C . PRO A 1 27 ? -4.204 -8.302 -2.491 1.00 0.00 27 PRO A C 5
ATOM 3258 O O . PRO A 1 27 ? -5.188 -8.203 -3.194 1.00 0.00 27 PRO A O 5
ATOM 3269 N N . LEU A 1 28 ? -3.981 -7.442 -1.545 1.00 0.00 28 LEU A N 5
ATOM 3270 C CA . LEU A 1 28 ? -4.963 -6.345 -1.362 1.00 0.00 28 LEU A CA 5
ATOM 3271 C C . LEU A 1 28 ? -4.871 -5.404 -2.552 1.00 0.00 28 LEU A C 5
ATOM 3272 O O . LEU A 1 28 ? -5.869 -4.899 -3.024 1.00 0.00 28 LEU A O 5
ATOM 3288 N N . ALA A 1 29 ? -3.694 -5.194 -3.077 1.00 0.00 29 ALA A N 5
ATOM 3289 C CA . ALA A 1 29 ? -3.588 -4.321 -4.273 1.00 0.00 29 ALA A CA 5
ATOM 3290 C C . ALA A 1 29 ? -4.457 -4.944 -5.351 1.00 0.00 29 ALA A C 5
ATOM 3291 O O . ALA A 1 29 ? -5.124 -4.271 -6.107 1.00 0.00 29 ALA A O 5
ATOM 3298 N N . HIS A 1 30 ? -4.464 -6.244 -5.394 1.00 0.00 30 HIS A N 5
ATOM 3299 C CA . HIS A 1 30 ? -5.302 -6.961 -6.382 1.00 0.00 30 HIS A CA 5
ATOM 3300 C C . HIS A 1 30 ? -6.756 -6.560 -6.181 1.00 0.00 30 HIS A C 5
ATOM 3301 O O . HIS A 1 30 ? -7.470 -6.263 -7.115 1.00 0.00 30 HIS A O 5
ATOM 3315 N N . ALA A 1 31 ? -7.201 -6.556 -4.958 1.00 0.00 31 ALA A N 5
ATOM 3316 C CA . ALA A 1 31 ? -8.612 -6.179 -4.687 1.00 0.00 31 ALA A CA 5
ATOM 3317 C C . ALA A 1 31 ? -8.834 -4.727 -5.082 1.00 0.00 31 ALA A C 5
ATOM 3318 O O . ALA A 1 31 ? -9.873 -4.372 -5.594 1.00 0.00 31 ALA A O 5
ATOM 3325 N N . ILE A 1 32 ? -7.867 -3.888 -4.851 1.00 0.00 32 ILE A N 5
ATOM 3326 C CA . ILE A 1 32 ? -8.031 -2.456 -5.220 1.00 0.00 32 ILE A CA 5
ATOM 3327 C C . ILE A 1 32 ? -8.347 -2.346 -6.713 1.00 0.00 32 ILE A C 5
ATOM 3328 O O . ILE A 1 32 ? -9.049 -1.454 -7.143 1.00 0.00 32 ILE A O 5
ATOM 3344 N N . GLY A 1 33 ? -7.845 -3.244 -7.509 1.00 0.00 33 GLY A N 5
ATOM 3345 C CA . GLY A 1 33 ? -8.138 -3.177 -8.962 1.00 0.00 33 GLY A CA 5
ATOM 3346 C C . GLY A 1 33 ? -9.211 -4.210 -9.296 1.00 0.00 33 GLY A C 5
ATOM 3347 O O . GLY A 1 33 ? -9.222 -4.773 -10.374 1.00 0.00 33 GLY A O 5
ATOM 3351 N N . GLU A 1 34 ? -10.106 -4.467 -8.377 1.00 0.00 34 GLU A N 5
ATOM 3352 C CA . GLU A 1 34 ? -11.185 -5.468 -8.619 1.00 0.00 34 GLU A CA 5
ATOM 3353 C C . GLU A 1 34 ? -10.599 -6.783 -9.130 1.00 0.00 34 GLU A C 5
ATOM 3354 O O . GLU A 1 34 ? -11.260 -7.538 -9.811 1.00 0.00 34 GLU A O 5
ATOM 3367 N N . GLY A 1 35 ? -9.376 -7.081 -8.807 1.00 0.00 35 GLY A N 5
ATOM 3368 C CA . GLY A 1 35 ? -8.795 -8.357 -9.285 1.00 0.00 35 GLY A CA 5
ATOM 3369 C C . GLY A 1 35 ? -9.498 -9.496 -8.564 1.00 0.00 35 GLY A C 5
ATOM 3370 O O . GLY A 1 35 ? -10.026 -10.403 -9.173 1.00 0.00 35 GLY A O 5
ATOM 3374 N N . VAL A 1 36 ? -9.532 -9.445 -7.264 1.00 0.00 36 VAL A N 5
ATOM 3375 C CA . VAL A 1 36 ? -10.225 -10.519 -6.513 1.00 0.00 36 VAL A CA 5
ATOM 3376 C C . VAL A 1 36 ? -11.702 -10.496 -6.894 1.00 0.00 36 VAL A C 5
ATOM 3377 O O . VAL A 1 36 ? -12.328 -11.522 -7.065 1.00 0.00 36 VAL A O 5
ATOM 3390 N N . ASP A 1 37 ? -12.255 -9.327 -7.039 1.00 0.00 37 ASP A N 5
ATOM 3391 C CA . ASP A 1 37 ? -13.688 -9.230 -7.422 1.00 0.00 37 ASP A CA 5
ATOM 3392 C C . ASP A 1 37 ? -13.886 -9.877 -8.780 1.00 0.00 37 ASP A C 5
ATOM 3393 O O . ASP A 1 37 ? -14.818 -10.622 -8.996 1.00 0.00 37 ASP A O 5
ATOM 3403 N N . TYR A 1 38 ? -13.004 -9.607 -9.697 1.00 0.00 38 TYR A N 5
ATOM 3404 C CA . TYR A 1 38 ? -13.130 -10.219 -11.045 1.00 0.00 38 TYR A CA 5
ATOM 3405 C C . TYR A 1 38 ? -13.230 -11.727 -10.895 1.00 0.00 38 TYR A C 5
ATOM 3406 O O . TYR A 1 38 ? -14.055 -12.375 -11.504 1.00 0.00 38 TYR A O 5
ATOM 3424 N N . LEU A 1 39 ? -12.391 -12.288 -10.080 1.00 0.00 39 LEU A N 5
ATOM 3425 C CA . LEU A 1 39 ? -12.434 -13.755 -9.878 1.00 0.00 39 LEU A CA 5
ATOM 3426 C C . LEU A 1 39 ? -13.745 -14.126 -9.194 1.00 0.00 39 LEU A C 5
ATOM 3427 O O . LEU A 1 39 ? -14.341 -15.142 -9.484 1.00 0.00 39 LEU A O 5
ATOM 3443 N N . LEU A 1 40 ? -14.200 -13.307 -8.293 1.00 0.00 40 LEU A N 5
ATOM 3444 C CA . LEU A 1 40 ? -15.480 -13.610 -7.599 1.00 0.00 40 LEU A CA 5
ATOM 3445 C C . LEU A 1 40 ? -16.625 -13.536 -8.603 1.00 0.00 40 LEU A C 5
ATOM 3446 O O . LEU A 1 40 ? -17.572 -14.291 -8.539 1.00 0.00 40 LEU A O 5
ATOM 3462 N N . GLY A 1 41 ? -16.551 -12.627 -9.526 1.00 0.00 41 GLY A N 5
ATOM 3463 C CA . GLY A 1 41 ? -17.635 -12.506 -10.531 1.00 0.00 41 GLY A CA 5
ATOM 3464 C C . GLY A 1 41 ? -18.842 -11.795 -9.918 1.00 0.00 41 GLY A C 5
ATOM 3465 O O . GLY A 1 41 ? -19.886 -11.711 -10.537 1.00 0.00 41 GLY A O 5
ATOM 3469 N N . ASP A 1 42 ? -18.706 -11.282 -8.716 1.00 0.00 42 ASP A N 5
ATOM 3470 C CA . ASP A 1 42 ? -19.843 -10.567 -8.046 1.00 0.00 42 ASP A CA 5
ATOM 3471 C C . ASP A 1 42 ? -21.162 -11.289 -8.291 1.00 0.00 42 ASP A C 5
ATOM 3472 O O . ASP A 1 42 ? -22.189 -10.662 -8.448 1.00 0.00 42 ASP A O 5
ATOM 3482 N N . GLU A 1 43 ? -21.140 -12.598 -8.335 1.00 0.00 43 GLU A N 5
ATOM 3483 C CA . GLU A 1 43 ? -22.391 -13.373 -8.581 1.00 0.00 43 GLU A CA 5
ATOM 3484 C C . GLU A 1 43 ? -23.196 -12.741 -9.721 1.00 0.00 43 GLU A C 5
ATOM 3485 O O . GLU A 1 43 ? -24.412 -12.781 -9.732 1.00 0.00 43 GLU A O 5
ATOM 3498 N N . ALA A 1 44 ? -22.534 -12.152 -10.678 1.00 0.00 44 ALA A N 5
ATOM 3499 C CA . ALA A 1 44 ? -23.272 -11.518 -11.802 1.00 0.00 44 ALA A CA 5
ATOM 3500 C C . ALA A 1 44 ? -23.763 -12.591 -12.764 1.00 0.00 44 ALA A C 5
ATOM 3501 O O . ALA A 1 44 ? -24.736 -12.410 -13.465 1.00 0.00 44 ALA A O 5
ATOM 3508 N N . GLN A 1 45 ? -23.099 -13.708 -12.807 1.00 0.00 45 GLN A N 5
ATOM 3509 C CA . GLN A 1 45 ? -23.532 -14.791 -13.725 1.00 0.00 45 GLN A CA 5
ATOM 3510 C C . GLN A 1 45 ? -23.689 -16.080 -12.934 1.00 0.00 45 GLN A C 5
ATOM 3511 O O . GLN A 1 45 ? -23.158 -17.106 -13.313 1.00 0.00 45 GLN A O 5
ATOM 3525 N N . ALA A 1 46 ? -24.397 -16.012 -11.834 1.00 0.00 46 ALA A N 5
ATOM 3526 C CA . ALA A 1 46 ? -24.602 -17.207 -10.963 1.00 0.00 46 ALA A CA 5
ATOM 3527 C C . ALA A 1 46 ? -23.316 -17.493 -10.206 1.00 0.00 46 ALA A C 5
ATOM 3528 O O . ALA A 1 46 ? -22.509 -16.587 -10.101 1.00 0.00 46 ALA A O 5
ATOM 3536 N N . PHE A 1 1 ? 25.966 9.935 -1.397 1.00 0.00 1 PHE A N 6
ATOM 3537 C CA . PHE A 1 1 ? 26.632 9.172 -0.310 1.00 0.00 1 PHE A CA 6
ATOM 3538 C C . PHE A 1 1 ? 25.621 8.948 0.801 1.00 0.00 1 PHE A C 6
ATOM 3539 O O . PHE A 1 1 ? 24.541 9.493 0.764 1.00 0.00 1 PHE A O 6
ATOM 3558 N N . GLY A 1 2 ? 25.949 8.158 1.779 1.00 0.00 2 GLY A N 6
ATOM 3559 C CA . GLY A 1 2 ? 24.980 7.914 2.876 1.00 0.00 2 GLY A CA 6
ATOM 3560 C C . GLY A 1 2 ? 24.030 6.806 2.441 1.00 0.00 2 GLY A C 6
ATOM 3561 O O . GLY A 1 2 ? 23.175 7.005 1.602 1.00 0.00 2 GLY A O 6
ATOM 3565 N N . PHE A 1 3 ? 24.177 5.633 2.986 1.00 0.00 3 PHE A N 6
ATOM 3566 C CA . PHE A 1 3 ? 23.281 4.518 2.579 1.00 0.00 3 PHE A CA 6
ATOM 3567 C C . PHE A 1 3 ? 21.833 4.874 2.884 1.00 0.00 3 PHE A C 6
ATOM 3568 O O . PHE A 1 3 ? 20.938 4.499 2.165 1.00 0.00 3 PHE A O 6
ATOM 3585 N N . LYS A 1 4 ? 21.590 5.586 3.950 1.00 0.00 4 LYS A N 6
ATOM 3586 C CA . LYS A 1 4 ? 20.186 5.945 4.295 1.00 0.00 4 LYS A CA 6
ATOM 3587 C C . LYS A 1 4 ? 19.483 6.572 3.094 1.00 0.00 4 LYS A C 6
ATOM 3588 O O . LYS A 1 4 ? 18.305 6.359 2.880 1.00 0.00 4 LYS A O 6
ATOM 3607 N N . ASP A 1 5 ? 20.179 7.340 2.308 1.00 0.00 5 ASP A N 6
ATOM 3608 C CA . ASP A 1 5 ? 19.518 7.956 1.127 1.00 0.00 5 ASP A CA 6
ATOM 3609 C C . ASP A 1 5 ? 19.304 6.883 0.079 1.00 0.00 5 ASP A C 6
ATOM 3610 O O . ASP A 1 5 ? 18.272 6.818 -0.559 1.00 0.00 5 ASP A O 6
ATOM 3620 N N . ILE A 1 6 ? 20.261 6.023 -0.086 1.00 0.00 6 ILE A N 6
ATOM 3621 C CA . ILE A 1 6 ? 20.100 4.934 -1.077 1.00 0.00 6 ILE A CA 6
ATOM 3622 C C . ILE A 1 6 ? 18.933 4.054 -0.639 1.00 0.00 6 ILE A C 6
ATOM 3623 O O . ILE A 1 6 ? 18.075 3.712 -1.425 1.00 0.00 6 ILE A O 6
ATOM 3639 N N . ILE A 1 7 ? 18.884 3.704 0.616 1.00 0.00 7 ILE A N 6
ATOM 3640 C CA . ILE A 1 7 ? 17.759 2.866 1.100 1.00 0.00 7 ILE A CA 6
ATOM 3641 C C . ILE A 1 7 ? 16.457 3.615 0.845 1.00 0.00 7 ILE A C 6
ATOM 3642 O O . ILE A 1 7 ? 15.469 3.042 0.432 1.00 0.00 7 ILE A O 6
ATOM 3658 N N . ARG A 1 8 ? 16.451 4.897 1.075 1.00 0.00 8 ARG A N 6
ATOM 3659 C CA . ARG A 1 8 ? 15.218 5.680 0.826 1.00 0.00 8 ARG A CA 6
ATOM 3660 C C . ARG A 1 8 ? 14.858 5.564 -0.650 1.00 0.00 8 ARG A C 6
ATOM 3661 O O . ARG A 1 8 ? 13.723 5.317 -1.008 1.00 0.00 8 ARG A O 6
ATOM 3682 N N . ALA A 1 9 ? 15.822 5.730 -1.510 1.00 0.00 9 ALA A N 6
ATOM 3683 C CA . ALA A 1 9 ? 15.534 5.613 -2.964 1.00 0.00 9 ALA A CA 6
ATOM 3684 C C . ALA A 1 9 ? 15.049 4.205 -3.257 1.00 0.00 9 ALA A C 6
ATOM 3685 O O . ALA A 1 9 ? 14.095 4.004 -3.979 1.00 0.00 9 ALA A O 6
ATOM 3692 N N . ILE A 1 10 ? 15.698 3.228 -2.699 1.00 0.00 10 ILE A N 6
ATOM 3693 C CA . ILE A 1 10 ? 15.271 1.831 -2.944 1.00 0.00 10 ILE A CA 6
ATOM 3694 C C . ILE A 1 10 ? 13.857 1.646 -2.406 1.00 0.00 10 ILE A C 6
ATOM 3695 O O . ILE A 1 10 ? 13.029 1.003 -3.012 1.00 0.00 10 ILE A O 6
ATOM 3711 N N . ARG A 1 11 ? 13.566 2.211 -1.277 1.00 0.00 11 ARG A N 6
ATOM 3712 C CA . ARG A 1 11 ? 12.197 2.067 -0.732 1.00 0.00 11 ARG A CA 6
ATOM 3713 C C . ARG A 1 11 ? 11.221 2.723 -1.698 1.00 0.00 11 ARG A C 6
ATOM 3714 O O . ARG A 1 11 ? 10.156 2.208 -1.970 1.00 0.00 11 ARG A O 6
ATOM 3735 N N . ARG A 1 12 ? 11.576 3.859 -2.217 1.00 0.00 12 ARG A N 6
ATOM 3736 C CA . ARG A 1 12 ? 10.667 4.552 -3.164 1.00 0.00 12 ARG A CA 6
ATOM 3737 C C . ARG A 1 12 ? 10.575 3.775 -4.472 1.00 0.00 12 ARG A C 6
ATOM 3738 O O . ARG A 1 12 ? 9.514 3.660 -5.057 1.00 0.00 12 ARG A O 6
ATOM 3759 N N . ILE A 1 13 ? 11.665 3.261 -4.952 1.00 0.00 13 ILE A N 6
ATOM 3760 C CA . ILE A 1 13 ? 11.611 2.512 -6.229 1.00 0.00 13 ILE A CA 6
ATOM 3761 C C . ILE A 1 13 ? 10.982 1.140 -5.987 1.00 0.00 13 ILE A C 6
ATOM 3762 O O . ILE A 1 13 ? 10.371 0.562 -6.863 1.00 0.00 13 ILE A O 6
ATOM 3778 N N . ALA A 1 14 ? 11.127 0.609 -4.806 1.00 0.00 14 ALA A N 6
ATOM 3779 C CA . ALA A 1 14 ? 10.541 -0.725 -4.524 1.00 0.00 14 ALA A CA 6
ATOM 3780 C C . ALA A 1 14 ? 9.065 -0.605 -4.164 1.00 0.00 14 ALA A C 6
ATOM 3781 O O . ALA A 1 14 ? 8.379 -1.593 -4.091 1.00 0.00 14 ALA A O 6
ATOM 3788 N N . VAL A 1 15 ? 8.566 0.577 -3.917 1.00 0.00 15 VAL A N 6
ATOM 3789 C CA . VAL A 1 15 ? 7.127 0.696 -3.550 1.00 0.00 15 VAL A CA 6
ATOM 3790 C C . VAL A 1 15 ? 6.251 -0.147 -4.494 1.00 0.00 15 VAL A C 6
ATOM 3791 O O . VAL A 1 15 ? 5.463 -0.949 -4.038 1.00 0.00 15 VAL A O 6
ATOM 3804 N N . PRO A 1 16 ? 6.402 0.054 -5.778 1.00 0.00 16 PRO A N 6
ATOM 3805 C CA . PRO A 1 16 ? 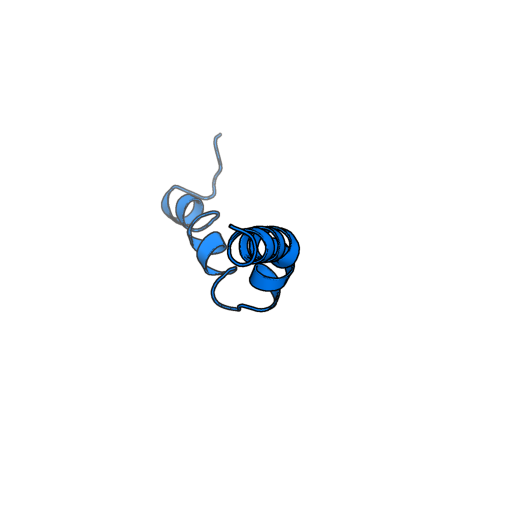5.587 -0.719 -6.745 1.00 0.00 16 PRO A CA 6
ATOM 3806 C C . PRO A 1 16 ? 6.004 -2.188 -6.746 1.00 0.00 16 PRO A C 6
ATOM 3807 O O . PRO A 1 16 ? 5.177 -3.076 -6.803 1.00 0.00 16 PRO A O 6
ATOM 3818 N N . VAL A 1 17 ? 7.271 -2.458 -6.682 1.00 0.00 17 VAL A N 6
ATOM 3819 C CA . VAL A 1 17 ? 7.710 -3.875 -6.680 1.00 0.00 17 VAL A CA 6
ATOM 3820 C C . VAL A 1 17 ? 7.134 -4.576 -5.451 1.00 0.00 17 VAL A C 6
ATOM 3821 O O . VAL A 1 17 ? 6.615 -5.666 -5.533 1.00 0.00 17 VAL A O 6
ATOM 3834 N N . VAL A 1 18 ? 7.220 -3.952 -4.319 1.00 0.00 18 VAL A N 6
ATOM 3835 C CA . VAL A 1 18 ? 6.682 -4.570 -3.084 1.00 0.00 18 VAL A CA 6
ATOM 3836 C C . VAL A 1 18 ? 5.182 -4.815 -3.237 1.00 0.00 18 VAL A C 6
ATOM 3837 O O . VAL A 1 18 ? 4.687 -5.877 -2.933 1.00 0.00 18 VAL A O 6
ATOM 3850 N N . SER A 1 19 ? 4.456 -3.845 -3.697 1.00 0.00 19 SER A N 6
ATOM 3851 C CA . SER A 1 19 ? 2.990 -4.030 -3.854 1.00 0.00 19 SER A CA 6
ATOM 3852 C C . SER A 1 19 ? 2.676 -5.148 -4.855 1.00 0.00 19 SER A C 6
ATOM 3853 O O . SER A 1 19 ? 1.625 -5.753 -4.803 1.00 0.00 19 SER A O 6
ATOM 3861 N N . THR A 1 20 ? 3.555 -5.421 -5.773 1.00 0.00 20 THR A N 6
ATOM 3862 C CA . THR A 1 20 ? 3.260 -6.487 -6.763 1.00 0.00 20 THR A CA 6
ATOM 3863 C C . THR A 1 20 ? 3.955 -7.805 -6.387 1.00 0.00 20 THR A C 6
ATOM 3864 O O . THR A 1 20 ? 3.526 -8.871 -6.781 1.00 0.00 20 THR A O 6
ATOM 3875 N N . LEU A 1 21 ? 5.020 -7.752 -5.643 1.00 0.00 21 LEU A N 6
ATOM 3876 C CA . LEU A 1 21 ? 5.715 -9.016 -5.274 1.00 0.00 21 LEU A CA 6
ATOM 3877 C C . LEU A 1 21 ? 5.338 -9.430 -3.859 1.00 0.00 21 LEU A C 6
ATOM 3878 O O . LEU A 1 21 ? 5.229 -10.600 -3.549 1.00 0.00 21 LEU A O 6
ATOM 3894 N N . PHE A 1 22 ? 5.141 -8.490 -2.988 1.00 0.00 22 PHE A N 6
ATOM 3895 C CA . PHE A 1 22 ? 4.777 -8.843 -1.604 1.00 0.00 22 PHE A CA 6
ATOM 3896 C C . PHE A 1 22 ? 3.266 -8.797 -1.460 1.00 0.00 22 PHE A C 6
ATOM 3897 O O . PHE A 1 22 ? 2.661 -7.749 -1.553 1.00 0.00 22 PHE A O 6
ATOM 3914 N N . PRO A 1 23 ? 2.710 -9.942 -1.217 1.00 0.00 23 PRO A N 6
ATOM 3915 C CA . PRO A 1 23 ? 1.249 -10.060 -1.040 1.00 0.00 23 PRO A CA 6
ATOM 3916 C C . PRO A 1 23 ? 0.721 -9.218 0.134 1.00 0.00 23 PRO A C 6
ATOM 3917 O O . PRO A 1 23 ? -0.398 -8.765 0.072 1.00 0.00 23 PRO A O 6
ATOM 3928 N N . PRO A 1 24 ? 1.507 -9.003 1.169 1.00 0.00 24 PRO A N 6
ATOM 3929 C CA . PRO A 1 24 ? 1.006 -8.177 2.288 1.00 0.00 24 PRO A CA 6
ATOM 3930 C C . PRO A 1 24 ? 1.026 -6.696 1.896 1.00 0.00 24 PRO A C 6
ATOM 3931 O O . PRO A 1 24 ? 0.366 -5.881 2.503 1.00 0.00 24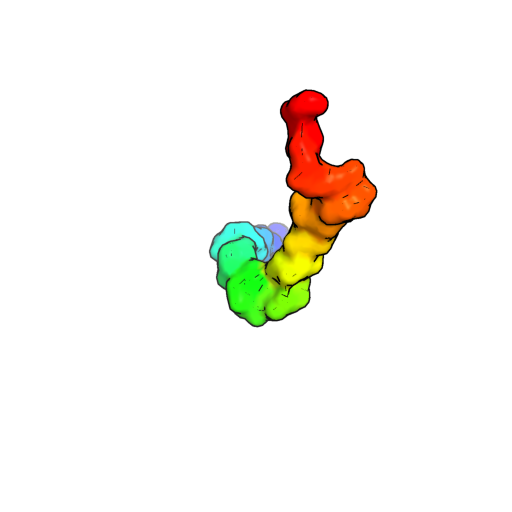 PRO A O 6
ATOM 3942 N N . ALA A 1 25 ? 1.776 -6.340 0.888 1.00 0.00 25 ALA A N 6
ATOM 3943 C CA . ALA A 1 25 ? 1.823 -4.909 0.473 1.00 0.00 25 ALA A CA 6
ATOM 3944 C C . ALA A 1 25 ? 0.773 -4.649 -0.599 1.00 0.00 25 ALA A C 6
ATOM 3945 O O . ALA A 1 25 ? 0.237 -3.565 -0.707 1.00 0.00 25 ALA A O 6
ATOM 3952 N N . ALA A 1 26 ? 0.483 -5.636 -1.398 1.00 0.00 26 ALA A N 6
ATOM 3953 C CA . ALA A 1 26 ? -0.531 -5.457 -2.477 1.00 0.00 26 ALA A CA 6
ATOM 3954 C C . ALA A 1 26 ? -1.813 -4.810 -1.937 1.00 0.00 26 ALA A C 6
ATOM 3955 O O . ALA A 1 26 ? -2.311 -3.870 -2.520 1.00 0.00 26 ALA A O 6
ATOM 3962 N N . PRO A 1 27 ? -2.325 -5.328 -0.846 1.00 0.00 27 PRO A N 6
ATOM 3963 C CA . PRO A 1 27 ? -3.571 -4.769 -0.270 1.00 0.00 27 PRO A CA 6
ATOM 3964 C C . PRO A 1 27 ? -3.355 -3.339 0.209 1.00 0.00 27 PRO A C 6
ATOM 3965 O O . PRO A 1 27 ? -4.290 -2.577 0.342 1.00 0.00 27 PRO A O 6
ATOM 3976 N N . LEU A 1 28 ? -2.145 -2.945 0.449 1.00 0.00 28 LEU A N 6
ATOM 3977 C CA . LEU A 1 28 ? -1.942 -1.547 0.880 1.00 0.00 28 LEU A CA 6
ATOM 3978 C C . LEU A 1 28 ? -2.070 -0.673 -0.352 1.00 0.00 28 LEU A C 6
ATOM 3979 O O . LEU A 1 28 ? -2.789 0.306 -0.363 1.00 0.00 28 LEU A O 6
ATOM 3995 N N . ALA A 1 29 ? -1.415 -1.049 -1.412 1.00 0.00 29 ALA A N 6
ATOM 3996 C CA . ALA A 1 29 ? -1.550 -0.261 -2.660 1.00 0.00 29 ALA A CA 6
ATOM 3997 C C . ALA A 1 29 ? -3.018 -0.292 -3.043 1.00 0.00 29 ALA A C 6
ATOM 3998 O O . ALA A 1 29 ? -3.572 0.668 -3.531 1.00 0.00 29 ALA A O 6
ATOM 4005 N N . HIS A 1 30 ? -3.646 -1.404 -2.791 1.00 0.00 30 HIS A N 6
ATOM 4006 C CA . HIS A 1 30 ? -5.091 -1.556 -3.090 1.00 0.00 30 HIS A CA 6
ATOM 4007 C C . HIS A 1 30 ? -5.866 -0.385 -2.501 1.00 0.00 30 HIS A C 6
ATOM 4008 O O . HIS A 1 30 ? -6.638 0.265 -3.167 1.00 0.00 30 HIS A O 6
ATOM 4022 N N . ALA A 1 31 ? -5.680 -0.123 -1.243 1.00 0.00 31 ALA A N 6
ATOM 4023 C CA . ALA A 1 31 ? -6.427 0.993 -0.605 1.00 0.00 31 ALA A CA 6
ATOM 4024 C C . ALA A 1 31 ? -6.020 2.335 -1.200 1.00 0.00 31 ALA A C 6
ATOM 4025 O O . ALA A 1 31 ? -6.801 3.263 -1.237 1.00 0.00 31 ALA A O 6
ATOM 4032 N N . ILE A 1 32 ? -4.809 2.465 -1.645 1.00 0.00 32 ILE A N 6
ATOM 4033 C CA . ILE A 1 32 ? -4.385 3.772 -2.208 1.00 0.00 32 ILE A CA 6
ATOM 4034 C C . ILE A 1 32 ? -4.741 3.866 -3.692 1.00 0.00 32 ILE A C 6
ATOM 4035 O O . ILE A 1 32 ? -5.027 4.929 -4.201 1.00 0.00 32 ILE A O 6
ATOM 4051 N N . GLY A 1 33 ? -4.717 2.779 -4.394 1.00 0.00 33 GLY A N 6
ATOM 4052 C CA . GLY A 1 33 ? -5.043 2.842 -5.840 1.00 0.00 33 GLY A CA 6
ATOM 4053 C C . GLY A 1 33 ? -6.523 2.545 -6.038 1.00 0.00 33 GLY A C 6
ATOM 4054 O O . GLY A 1 33 ? -7.150 3.044 -6.952 1.00 0.00 33 GLY A O 6
ATOM 4058 N N . GLU A 1 34 ? -7.089 1.737 -5.196 1.00 0.00 34 GLU A N 6
ATOM 4059 C CA . GLU A 1 34 ? -8.526 1.402 -5.344 1.00 0.00 34 GLU A CA 6
ATOM 4060 C C . GLU A 1 34 ? -9.205 1.438 -3.982 1.00 0.00 34 GLU A C 6
ATOM 4061 O O . GLU A 1 34 ? -9.955 0.557 -3.636 1.00 0.00 34 GLU A O 6
ATOM 4074 N N . GLY A 1 35 ? -8.949 2.440 -3.198 1.00 0.00 35 GLY A N 6
ATOM 4075 C CA . GLY A 1 35 ? -9.593 2.500 -1.860 1.00 0.00 35 GLY A CA 6
ATOM 4076 C C . GLY A 1 35 ? -11.102 2.355 -2.024 1.00 0.00 35 GLY A C 6
ATOM 4077 O O . GLY A 1 35 ? -11.743 1.598 -1.321 1.00 0.00 35 GLY A O 6
ATOM 4081 N N . VAL A 1 36 ? -11.679 3.061 -2.955 1.00 0.00 36 VAL A N 6
ATOM 4082 C CA . VAL A 1 36 ? -13.144 2.938 -3.158 1.00 0.00 36 VAL A CA 6
ATOM 4083 C C . VAL A 1 36 ? -13.455 1.515 -3.609 1.00 0.00 36 VAL A C 6
ATOM 4084 O O . VAL A 1 36 ? -14.392 0.894 -3.150 1.00 0.00 36 VAL A O 6
ATOM 4097 N N . ASP A 1 37 ? -12.658 0.995 -4.495 1.00 0.00 37 ASP A N 6
ATOM 4098 C CA . ASP A 1 37 ? -12.881 -0.394 -4.977 1.00 0.00 37 ASP A CA 6
ATOM 4099 C C . ASP A 1 37 ? -12.816 -1.343 -3.795 1.00 0.00 37 ASP A C 6
ATOM 4100 O O . ASP A 1 37 ? -13.635 -2.226 -3.642 1.00 0.00 37 ASP A O 6
ATOM 4110 N N . TYR A 1 38 ? -11.849 -1.157 -2.946 1.00 0.00 38 TYR A N 6
ATOM 4111 C CA . TYR A 1 38 ? -11.730 -2.038 -1.763 1.00 0.00 38 TYR A CA 6
ATOM 4112 C C . TYR A 1 38 ? -12.976 -1.886 -0.912 1.00 0.00 38 TYR A C 6
ATOM 4113 O O . TYR A 1 38 ? -13.570 -2.850 -0.482 1.00 0.00 38 TYR A O 6
ATOM 4131 N N . LEU A 1 39 ? -13.380 -0.676 -0.666 1.00 0.00 39 LEU A N 6
ATOM 4132 C CA . LEU A 1 39 ? -14.600 -0.462 0.155 1.00 0.00 39 LEU A CA 6
ATOM 4133 C C . LEU A 1 39 ? -15.781 -1.130 -0.533 1.00 0.00 39 LEU A C 6
ATOM 4134 O O . LEU A 1 39 ? -16.641 -1.708 0.100 1.00 0.00 39 LEU A O 6
ATOM 4150 N N . LEU A 1 40 ? -15.830 -1.059 -1.828 1.00 0.00 40 LEU A N 6
ATOM 4151 C CA . LEU A 1 40 ? -16.952 -1.696 -2.556 1.00 0.00 40 LEU A CA 6
ATOM 4152 C C . LEU A 1 40 ? -16.825 -3.208 -2.436 1.00 0.00 40 LEU A C 6
ATOM 4153 O O . LEU A 1 40 ? -17.731 -3.888 -1.998 1.00 0.00 40 LEU A O 6
ATOM 4169 N N . GLY A 1 41 ? -15.709 -3.740 -2.817 1.00 0.00 41 GLY A N 6
ATOM 4170 C CA . GLY A 1 41 ? -15.524 -5.206 -2.724 1.00 0.00 41 GLY A CA 6
ATOM 4171 C C . GLY A 1 41 ? -14.740 -5.530 -1.460 1.00 0.00 41 GLY A C 6
ATOM 4172 O O . GLY A 1 41 ? -13.706 -6.169 -1.507 1.00 0.00 41 GLY A O 6
ATOM 4176 N N . ASP A 1 42 ? -15.220 -5.097 -0.331 1.00 0.00 42 ASP A N 6
ATOM 4177 C CA . ASP A 1 42 ? -14.498 -5.385 0.943 1.00 0.00 42 ASP A CA 6
ATOM 4178 C C . ASP A 1 42 ? -14.741 -6.829 1.338 1.00 0.00 42 ASP A C 6
ATOM 4179 O O . ASP A 1 42 ? -15.400 -7.103 2.321 1.00 0.00 42 ASP A O 6
ATOM 4189 N N . GLU A 1 43 ? -14.232 -7.745 0.560 1.00 0.00 43 GLU A N 6
ATOM 4190 C CA . GLU A 1 43 ? -14.421 -9.204 0.835 1.00 0.00 43 GLU A CA 6
ATOM 4191 C C . GLU A 1 43 ? -15.900 -9.589 0.713 1.00 0.00 43 GLU A C 6
ATOM 4192 O O . GLU A 1 43 ? -16.256 -10.459 -0.057 1.00 0.00 43 GLU A O 6
ATOM 4205 N N . ALA A 1 44 ? -16.762 -8.955 1.450 1.00 0.00 44 ALA A N 6
ATOM 4206 C CA . ALA A 1 44 ? -18.205 -9.290 1.353 1.00 0.00 44 ALA A CA 6
ATOM 4207 C C . ALA A 1 44 ? -18.832 -8.464 0.233 1.00 0.00 44 ALA A C 6
ATOM 4208 O O . ALA A 1 44 ? -18.168 -8.099 -0.715 1.00 0.00 44 ALA A O 6
ATOM 4215 N N . GLN A 1 45 ? -20.100 -8.166 0.343 1.00 0.00 45 GLN A N 6
ATOM 4216 C CA . GLN A 1 45 ? -20.785 -7.361 -0.710 1.00 0.00 45 GLN A CA 6
ATOM 4217 C C . GLN A 1 45 ? -20.783 -8.130 -2.026 1.00 0.00 45 GLN A C 6
ATOM 4218 O O . GLN A 1 45 ? -20.464 -9.303 -2.065 1.00 0.00 45 GLN A O 6
ATOM 4232 N N . ALA A 1 46 ? -21.144 -7.479 -3.097 1.00 0.00 46 ALA A N 6
ATOM 4233 C CA . ALA A 1 46 ? -21.172 -8.153 -4.420 1.00 0.00 46 ALA A CA 6
ATOM 4234 C C . ALA A 1 46 ? -21.441 -7.102 -5.483 1.00 0.00 46 ALA A C 6
ATOM 4235 O O . ALA A 1 46 ? -21.486 -7.458 -6.644 1.00 0.00 46 ALA A O 6
ATOM 4243 N N . PHE A 1 1 ? 29.236 2.898 3.473 1.00 0.00 1 PHE A N 7
ATOM 4244 C CA . PHE A 1 1 ? 28.503 4.009 4.136 1.00 0.00 1 PHE A CA 7
ATOM 4245 C C . PHE A 1 1 ? 27.525 4.599 3.136 1.00 0.00 1 PHE A C 7
ATOM 4246 O O . PHE A 1 1 ? 27.492 4.188 1.998 1.00 0.00 1 PHE A O 7
ATOM 4265 N N . GLY A 1 2 ? 26.731 5.549 3.540 1.00 0.00 2 GLY A N 7
ATOM 4266 C CA . GLY A 1 2 ? 25.759 6.141 2.587 1.00 0.00 2 GLY A CA 7
ATOM 4267 C C . GLY A 1 2 ? 24.759 5.062 2.189 1.00 0.00 2 GLY A C 7
ATOM 4268 O O . GLY A 1 2 ? 24.617 4.728 1.031 1.00 0.00 2 GLY A O 7
ATOM 4272 N N . PHE A 1 3 ? 24.069 4.504 3.142 1.00 0.00 3 PHE A N 7
ATOM 4273 C CA . PHE A 1 3 ? 23.086 3.440 2.813 1.00 0.00 3 PHE A CA 7
ATOM 4274 C C . PHE A 1 3 ? 21.666 3.967 2.993 1.00 0.00 3 PHE A C 7
ATOM 4275 O O . PHE A 1 3 ? 20.828 3.810 2.133 1.00 0.00 3 PHE A O 7
ATOM 4292 N N . LYS A 1 4 ? 21.386 4.579 4.113 1.00 0.00 4 LYS A N 7
ATOM 4293 C CA . LYS A 1 4 ? 20.009 5.105 4.354 1.00 0.00 4 LYS A CA 7
ATOM 4294 C C . LYS A 1 4 ? 19.546 5.933 3.161 1.00 0.00 4 LYS A C 7
ATOM 4295 O O . LYS A 1 4 ? 18.428 5.806 2.701 1.00 0.00 4 LYS A O 7
ATOM 4314 N N . ASP A 1 5 ? 20.390 6.781 2.658 1.00 0.00 5 ASP A N 7
ATOM 4315 C CA . ASP A 1 5 ? 19.993 7.613 1.492 1.00 0.00 5 ASP A CA 7
ATOM 4316 C C . ASP A 1 5 ? 19.591 6.705 0.342 1.00 0.00 5 ASP A C 7
ATOM 4317 O O . ASP A 1 5 ? 18.586 6.930 -0.312 1.00 0.00 5 ASP A O 7
ATOM 4327 N N . ILE A 1 6 ? 20.347 5.678 0.095 1.00 0.00 6 ILE A N 7
ATOM 4328 C CA . ILE A 1 6 ? 19.986 4.752 -1.002 1.00 0.00 6 ILE A CA 7
ATOM 4329 C C . ILE A 1 6 ? 18.689 4.044 -0.631 1.00 0.00 6 ILE A C 7
ATOM 4330 O O . ILE A 1 6 ? 17.806 3.883 -1.446 1.00 0.00 6 ILE A O 7
ATOM 4346 N N . ILE A 1 7 ? 18.564 3.628 0.599 1.00 0.00 7 ILE A N 7
ATOM 4347 C CA . ILE A 1 7 ? 17.318 2.938 1.020 1.00 0.00 7 ILE A CA 7
ATOM 4348 C C . ILE A 1 7 ? 16.125 3.856 0.771 1.00 0.00 7 ILE A C 7
ATOM 4349 O O . ILE A 1 7 ? 15.062 3.417 0.384 1.00 0.00 7 ILE A O 7
ATOM 4365 N N . ARG A 1 8 ? 16.283 5.130 0.988 1.00 0.00 8 ARG A N 7
ATOM 4366 C CA . ARG A 1 8 ? 15.142 6.048 0.750 1.00 0.00 8 ARG A CA 7
ATOM 4367 C C . ARG A 1 8 ? 14.744 5.988 -0.715 1.00 0.00 8 ARG A C 7
ATOM 4368 O O . ARG A 1 8 ? 13.574 5.900 -1.047 1.00 0.00 8 ARG A O 7
ATOM 4389 N N . ALA A 1 9 ? 15.701 6.036 -1.595 1.00 0.00 9 ALA A N 7
ATOM 4390 C CA . ALA A 1 9 ? 15.371 5.975 -3.042 1.00 0.00 9 ALA A CA 7
ATOM 4391 C C . ALA A 1 9 ? 14.888 4.578 -3.382 1.00 0.00 9 ALA A C 7
ATOM 4392 O O . ALA A 1 9 ? 13.950 4.396 -4.133 1.00 0.00 9 ALA A O 7
ATOM 4399 N N . ILE A 1 10 ? 15.524 3.590 -2.832 1.00 0.00 10 ILE A N 7
ATOM 4400 C CA . ILE A 1 10 ? 15.112 2.199 -3.118 1.00 0.00 10 ILE A CA 7
ATOM 4401 C C . ILE A 1 10 ? 13.700 1.985 -2.591 1.00 0.00 10 ILE A C 7
ATOM 4402 O O . ILE A 1 10 ? 12.903 1.295 -3.188 1.00 0.00 10 ILE A O 7
ATOM 4418 N N . ARG A 1 11 ? 13.372 2.579 -1.486 1.00 0.00 11 ARG A N 7
ATOM 4419 C CA . ARG A 1 11 ? 12.003 2.403 -0.960 1.00 0.00 11 ARG A CA 7
ATOM 4420 C C . ARG A 1 11 ? 11.024 2.989 -1.966 1.00 0.00 11 ARG A C 7
ATOM 4421 O O . ARG A 1 11 ? 9.977 2.438 -2.221 1.00 0.00 11 ARG A O 7
ATOM 4442 N N . ARG A 1 12 ? 11.364 4.103 -2.544 1.00 0.00 12 ARG A N 7
ATOM 4443 C CA . ARG A 1 12 ? 10.454 4.724 -3.541 1.00 0.00 12 ARG A CA 7
ATOM 4444 C C . ARG A 1 12 ? 10.384 3.850 -4.788 1.00 0.00 12 ARG A C 7
ATOM 4445 O O . ARG A 1 12 ? 9.320 3.563 -5.297 1.00 0.00 12 ARG A O 7
ATOM 4466 N N . ILE A 1 13 ? 11.507 3.431 -5.291 1.00 0.00 13 ILE A N 7
ATOM 4467 C CA . ILE A 1 13 ? 11.485 2.583 -6.510 1.00 0.00 13 ILE A CA 7
ATOM 4468 C C . ILE A 1 13 ? 10.903 1.209 -6.174 1.00 0.00 13 ILE A C 7
ATOM 4469 O O . ILE A 1 13 ? 10.365 0.527 -7.024 1.00 0.00 13 ILE A O 7
ATOM 4485 N N . ALA A 1 14 ? 11.012 0.786 -4.946 1.00 0.00 14 ALA A N 7
ATOM 4486 C CA . ALA A 1 14 ? 10.471 -0.550 -4.581 1.00 0.00 14 ALA A CA 7
ATOM 4487 C C . ALA A 1 14 ? 8.979 -0.473 -4.282 1.00 0.00 14 ALA A C 7
ATOM 4488 O O . ALA A 1 14 ? 8.317 -1.478 -4.268 1.00 0.00 14 ALA A O 7
ATOM 4495 N N . VAL A 1 15 ? 8.444 0.691 -4.022 1.00 0.00 15 VAL A N 7
ATOM 4496 C CA . VAL A 1 15 ? 6.985 0.781 -3.709 1.00 0.00 15 VAL A CA 7
ATOM 4497 C C . VAL A 1 15 ? 6.160 -0.115 -4.651 1.00 0.00 15 VAL A C 7
ATOM 4498 O O . VAL A 1 15 ? 5.372 -0.921 -4.195 1.00 0.00 15 VAL A O 7
ATOM 4511 N N . PRO A 1 16 ? 6.353 0.041 -5.936 1.00 0.00 16 PRO A N 7
ATOM 4512 C CA . PRO A 1 16 ? 5.593 -0.788 -6.899 1.00 0.00 16 PRO A CA 7
ATOM 4513 C C . PRO A 1 16 ? 6.045 -2.246 -6.821 1.00 0.00 16 PRO A C 7
ATOM 4514 O O . PRO A 1 16 ? 5.246 -3.159 -6.874 1.00 0.00 16 PRO A O 7
ATOM 4525 N N . VAL A 1 17 ? 7.316 -2.475 -6.691 1.00 0.00 17 VAL A N 7
ATOM 4526 C CA . VAL A 1 17 ? 7.799 -3.876 -6.606 1.00 0.00 17 VAL A CA 7
ATOM 4527 C C . VAL A 1 17 ? 7.228 -4.533 -5.351 1.00 0.00 17 VAL A C 7
ATOM 4528 O O . VAL A 1 17 ? 6.828 -5.676 -5.365 1.00 0.00 17 VAL A O 7
ATOM 4541 N N . VAL A 1 18 ? 7.181 -3.819 -4.271 1.00 0.00 18 VAL A N 7
ATOM 4542 C CA . VAL A 1 18 ? 6.635 -4.397 -3.022 1.00 0.00 18 VAL A CA 7
ATOM 4543 C C . VAL A 1 18 ? 5.156 -4.716 -3.218 1.00 0.00 18 VAL A C 7
ATOM 4544 O O . VAL A 1 18 ? 4.701 -5.795 -2.914 1.00 0.00 18 VAL A O 7
ATOM 4557 N N . SER A 1 19 ? 4.401 -3.791 -3.717 1.00 0.00 19 SER A N 7
ATOM 4558 C CA . SER A 1 19 ? 2.955 -4.058 -3.915 1.00 0.00 19 SER A CA 7
ATOM 4559 C C . SER A 1 19 ? 2.737 -5.262 -4.841 1.00 0.00 19 SER A C 7
ATOM 4560 O O . SER A 1 19 ? 1.708 -5.903 -4.795 1.00 0.00 19 SER A O 7
ATOM 4568 N N . THR A 1 20 ? 3.672 -5.570 -5.692 1.00 0.00 20 THR A N 7
ATOM 4569 C CA . THR A 1 20 ? 3.463 -6.721 -6.607 1.00 0.00 20 THR A CA 7
ATOM 4570 C C . THR A 1 20 ? 4.240 -7.964 -6.145 1.00 0.00 20 THR A C 7
ATOM 4571 O O . THR A 1 20 ? 3.886 -9.078 -6.478 1.00 0.00 20 THR A O 7
ATOM 4582 N N . LEU A 1 21 ? 5.295 -7.801 -5.400 1.00 0.00 21 LEU A N 7
ATOM 4583 C CA . LEU A 1 21 ? 6.070 -8.997 -4.958 1.00 0.00 21 LEU A CA 7
ATOM 4584 C C . LEU A 1 21 ? 5.899 -9.231 -3.461 1.00 0.00 21 LEU A C 7
ATOM 4585 O O . LEU A 1 21 ? 5.967 -10.346 -2.988 1.00 0.00 21 LEU A O 7
ATOM 4601 N N . PHE A 1 22 ? 5.686 -8.199 -2.704 1.00 0.00 22 PHE A N 7
ATOM 4602 C CA . PHE A 1 22 ? 5.517 -8.387 -1.249 1.00 0.00 22 PHE A CA 7
ATOM 4603 C C . PHE A 1 22 ? 4.060 -8.696 -0.952 1.00 0.00 22 PHE A C 7
ATOM 4604 O O . PHE A 1 22 ? 3.189 -7.875 -1.160 1.00 0.00 22 PHE A O 7
ATOM 4621 N N . PRO A 1 23 ? 3.853 -9.873 -0.458 1.00 0.00 23 PRO A N 7
ATOM 4622 C CA . PRO A 1 23 ? 2.494 -10.331 -0.103 1.00 0.00 23 PRO A CA 7
ATOM 4623 C C . PRO A 1 23 ? 1.828 -9.454 0.975 1.00 0.00 23 PRO A C 7
ATOM 4624 O O . PRO A 1 23 ? 0.623 -9.372 1.000 1.00 0.00 23 PRO A O 7
ATOM 4635 N N . PRO A 1 24 ? 2.592 -8.811 1.833 1.00 0.00 24 PRO A N 7
ATOM 4636 C CA . PRO A 1 24 ? 1.959 -7.956 2.855 1.00 0.00 24 PRO A CA 7
ATOM 4637 C C . PRO A 1 24 ? 1.664 -6.566 2.279 1.00 0.00 24 PRO A C 7
ATOM 4638 O O . PRO A 1 24 ? 1.010 -5.758 2.902 1.00 0.00 24 PRO A O 7
ATOM 4649 N N . ALA A 1 25 ? 2.147 -6.272 1.100 1.00 0.00 25 ALA A N 7
ATOM 4650 C CA . ALA A 1 25 ? 1.890 -4.927 0.513 1.00 0.00 25 ALA A CA 7
ATOM 4651 C C . ALA A 1 25 ? 0.824 -5.017 -0.569 1.00 0.00 25 ALA A C 7
ATOM 4652 O O . ALA A 1 25 ? -0.014 -4.150 -0.698 1.00 0.00 25 ALA A O 7
ATOM 4659 N N . ALA A 1 26 ? 0.856 -6.055 -1.354 1.00 0.00 26 ALA A N 7
ATOM 4660 C CA . ALA A 1 26 ? -0.152 -6.206 -2.442 1.00 0.00 26 ALA A CA 7
ATOM 4661 C C . ALA A 1 26 ? -1.567 -5.946 -1.919 1.00 0.00 26 ALA A C 7
ATOM 4662 O O . ALA A 1 26 ? -2.299 -5.168 -2.496 1.00 0.00 26 ALA A O 7
ATOM 4669 N N . PRO A 1 27 ? -1.924 -6.602 -0.843 1.00 0.00 27 PRO A N 7
ATOM 4670 C CA . PRO A 1 27 ? -3.278 -6.412 -0.276 1.00 0.00 27 PRO A CA 7
ATOM 4671 C C . PRO A 1 27 ? -3.425 -4.993 0.255 1.00 0.00 27 PRO A C 7
ATOM 4672 O O . PRO A 1 27 ? -4.495 -4.420 0.238 1.00 0.00 27 PRO A O 7
ATOM 4683 N N . LEU A 1 28 ? -2.360 -4.407 0.710 1.00 0.00 28 LEU A N 7
ATOM 4684 C CA . LEU A 1 28 ? -2.463 -3.019 1.208 1.00 0.00 28 LEU A CA 7
ATOM 4685 C C . LEU A 1 28 ? -2.681 -2.111 0.010 1.00 0.00 28 LEU A C 7
ATOM 4686 O O . LEU A 1 28 ? -3.551 -1.261 0.014 1.00 0.00 28 LEU A O 7
ATOM 4702 N N . ALA A 1 29 ? -1.927 -2.310 -1.035 1.00 0.00 29 ALA A N 7
ATOM 4703 C CA . ALA A 1 29 ? -2.134 -1.482 -2.248 1.00 0.00 29 ALA A CA 7
ATOM 4704 C C . ALA A 1 29 ? -3.576 -1.682 -2.677 1.00 0.00 29 ALA A C 7
ATOM 4705 O O . ALA A 1 29 ? -4.238 -0.780 -3.143 1.00 0.00 29 ALA A O 7
ATOM 4712 N N . HIS A 1 30 ? -4.066 -2.873 -2.489 1.00 0.00 30 HIS A N 7
ATOM 4713 C CA . HIS A 1 30 ? -5.472 -3.172 -2.841 1.00 0.00 30 HIS A CA 7
ATOM 4714 C C . HIS A 1 30 ? -6.382 -2.187 -2.126 1.00 0.00 30 HIS A C 7
ATOM 4715 O O . HIS A 1 30 ? -7.228 -1.554 -2.722 1.00 0.00 30 HIS A O 7
ATOM 4729 N N . ALA A 1 31 ? -6.214 -2.050 -0.843 1.00 0.00 31 ALA A N 7
ATOM 4730 C CA . ALA A 1 31 ? -7.070 -1.100 -0.089 1.00 0.00 31 ALA A CA 7
ATOM 4731 C C . ALA A 1 31 ? -6.725 0.321 -0.505 1.00 0.00 31 ALA A C 7
ATOM 4732 O O . ALA A 1 31 ? -7.586 1.163 -0.641 1.00 0.00 31 ALA A O 7
ATOM 4739 N N . ILE A 1 32 ? -5.470 0.589 -0.707 1.00 0.00 32 ILE A N 7
ATOM 4740 C CA . ILE A 1 32 ? -5.061 1.957 -1.115 1.00 0.00 32 ILE A CA 7
ATOM 4741 C C . ILE A 1 32 ? -5.735 2.326 -2.438 1.00 0.00 32 ILE A C 7
ATOM 4742 O O . ILE A 1 32 ? -6.014 3.478 -2.700 1.00 0.00 32 ILE A O 7
ATOM 4758 N N . GLY A 1 33 ? -5.997 1.368 -3.279 1.00 0.00 33 GLY A N 7
ATOM 4759 C CA . GLY A 1 33 ? -6.647 1.690 -4.574 1.00 0.00 33 GLY A CA 7
ATOM 4760 C C . GLY A 1 33 ? -8.093 1.204 -4.549 1.00 0.00 33 GLY A C 7
ATOM 4761 O O . GLY A 1 33 ? -8.623 0.778 -5.556 1.00 0.00 33 GLY A O 7
ATOM 4765 N N . GLU A 1 34 ? -8.731 1.267 -3.407 1.00 0.00 34 GLU A N 7
ATOM 4766 C CA . GLU A 1 34 ? -10.149 0.813 -3.300 1.00 0.00 34 GLU A CA 7
ATOM 4767 C C . GLU A 1 34 ? -10.361 -0.491 -4.069 1.00 0.00 34 GLU A C 7
ATOM 4768 O O . GLU A 1 34 ? -11.368 -0.679 -4.711 1.00 0.00 34 GLU A O 7
ATOM 4781 N N . GLY A 1 35 ? -9.431 -1.394 -4.018 1.00 0.00 35 GLY A N 7
ATOM 4782 C CA . GLY A 1 35 ? -9.616 -2.666 -4.757 1.00 0.00 35 GLY A CA 7
ATOM 4783 C C . GLY A 1 35 ? -10.827 -3.390 -4.186 1.00 0.00 35 GLY A C 7
ATOM 4784 O O . GLY A 1 35 ? -11.735 -3.762 -4.901 1.00 0.00 35 GLY A O 7
ATOM 4788 N N . VAL A 1 36 ? -10.856 -3.584 -2.899 1.00 0.00 36 VAL A N 7
ATOM 4789 C CA . VAL A 1 36 ? -12.024 -4.273 -2.296 1.00 0.00 36 VAL A CA 7
ATOM 4790 C C . VAL A 1 36 ? -13.277 -3.460 -2.601 1.00 0.00 36 VAL A C 7
ATOM 4791 O O . VAL A 1 36 ? -14.305 -3.995 -2.958 1.00 0.00 36 VAL A O 7
ATOM 4804 N N . ASP A 1 37 ? -13.184 -2.169 -2.475 1.00 0.00 37 ASP A N 7
ATOM 4805 C CA . ASP A 1 37 ? -14.359 -1.306 -2.769 1.00 0.00 37 ASP A CA 7
ATOM 4806 C C . ASP A 1 37 ? -14.800 -1.534 -4.205 1.00 0.00 37 ASP A C 7
ATOM 4807 O O . ASP A 1 37 ? -15.963 -1.727 -4.490 1.00 0.00 37 ASP A O 7
ATOM 4817 N N . TYR A 1 38 ? -13.870 -1.530 -5.112 1.00 0.00 38 TYR A N 7
ATOM 4818 C CA . TYR A 1 38 ? -14.228 -1.757 -6.535 1.00 0.00 38 TYR A CA 7
ATOM 4819 C C . TYR A 1 38 ? -14.847 -3.137 -6.678 1.00 0.00 38 TYR A C 7
ATOM 4820 O O . TYR A 1 38 ? -15.832 -3.324 -7.364 1.00 0.00 38 TYR A O 7
ATOM 4838 N N . LEU A 1 39 ? -14.279 -4.111 -6.029 1.00 0.00 39 LEU A N 7
ATOM 4839 C CA . LEU A 1 39 ? -14.840 -5.484 -6.120 1.00 0.00 39 LEU A CA 7
ATOM 4840 C C . LEU A 1 39 ? -16.232 -5.506 -5.500 1.00 0.00 39 LEU A C 7
ATOM 4841 O O . LEU A 1 39 ? -17.099 -6.240 -5.925 1.00 0.00 39 LEU A O 7
ATOM 4857 N N . LEU A 1 40 ? -16.451 -4.708 -4.494 1.00 0.00 40 LEU A N 7
ATOM 4858 C CA . LEU A 1 40 ? -17.790 -4.684 -3.852 1.00 0.00 40 LEU A CA 7
ATOM 4859 C C . LEU A 1 40 ? -18.819 -4.183 -4.855 1.00 0.00 40 LEU A C 7
ATOM 4860 O O . LEU A 1 40 ? -19.951 -4.621 -4.871 1.00 0.00 40 LEU A O 7
ATOM 4876 N N . GLY A 1 41 ? -18.440 -3.262 -5.686 1.00 0.00 41 GLY A N 7
ATOM 4877 C CA . GLY A 1 41 ? -19.400 -2.733 -6.682 1.00 0.00 41 GLY A CA 7
ATOM 4878 C C . GLY A 1 41 ? -19.708 -1.281 -6.341 1.00 0.00 41 GLY A C 7
ATOM 4879 O O . GLY A 1 41 ? -20.533 -0.994 -5.495 1.00 0.00 41 GLY A O 7
ATOM 4883 N N . ASP A 1 42 ? -19.053 -0.360 -6.990 1.00 0.00 42 ASP A N 7
ATOM 4884 C CA . ASP A 1 42 ? -19.309 1.079 -6.701 1.00 0.00 42 ASP A CA 7
ATOM 4885 C C . ASP A 1 42 ? -20.615 1.507 -7.351 1.00 0.00 42 ASP A C 7
ATOM 4886 O O . ASP A 1 42 ? -20.638 2.388 -8.188 1.00 0.00 42 ASP A O 7
ATOM 4896 N N . GLU A 1 43 ? -21.701 0.894 -6.987 1.00 0.00 43 GLU A N 7
ATOM 4897 C CA . GLU A 1 43 ? -23.003 1.267 -7.596 1.00 0.00 43 GLU A CA 7
ATOM 4898 C C . GLU A 1 43 ? -24.042 1.465 -6.499 1.00 0.00 43 GLU A C 7
ATOM 4899 O O . GLU A 1 43 ? -23.716 1.583 -5.335 1.00 0.00 43 GLU A O 7
ATOM 4912 N N . ALA A 1 44 ? -25.294 1.490 -6.854 1.00 0.00 44 ALA A N 7
ATOM 4913 C CA . ALA A 1 44 ? -26.352 1.668 -5.826 1.00 0.00 44 ALA A CA 7
ATOM 4914 C C . ALA A 1 44 ? -27.582 0.880 -6.241 1.00 0.00 44 ALA A C 7
ATOM 4915 O O . ALA A 1 44 ? -27.638 0.338 -7.324 1.00 0.00 44 ALA A O 7
ATOM 4922 N N . GLN A 1 45 ? -28.571 0.819 -5.401 1.00 0.00 45 GLN A N 7
ATOM 4923 C CA . GLN A 1 45 ? -29.803 0.070 -5.763 1.00 0.00 45 GLN A CA 7
ATOM 4924 C C . GLN A 1 45 ? -30.950 1.051 -5.966 1.00 0.00 45 GLN A C 7
ATOM 4925 O O . GLN A 1 45 ? -31.745 0.911 -6.872 1.00 0.00 45 GLN A O 7
ATOM 4939 N N . ALA A 1 46 ? -31.033 2.043 -5.129 1.00 0.00 46 ALA A N 7
ATOM 4940 C CA . ALA A 1 46 ? -32.112 3.051 -5.256 1.00 0.00 46 ALA A CA 7
ATOM 4941 C C . ALA A 1 46 ? -31.685 4.295 -4.500 1.00 0.00 46 ALA A C 7
ATOM 4942 O O . ALA A 1 46 ? -30.592 4.273 -3.960 1.00 0.00 46 ALA A O 7
ATOM 4950 N N . PHE A 1 1 ? 28.777 6.932 5.415 1.00 0.00 1 PHE A N 8
ATOM 4951 C CA . PHE A 1 1 ? 27.293 7.028 5.370 1.00 0.00 1 PHE A CA 8
ATOM 4952 C C . PHE A 1 1 ? 26.856 7.061 3.913 1.00 0.00 1 PHE A C 8
ATOM 4953 O O . PHE A 1 1 ? 27.649 6.825 3.030 1.00 0.00 1 PHE A O 8
ATOM 4972 N N . GLY A 1 2 ? 25.616 7.352 3.649 1.00 0.00 2 GLY A N 8
ATOM 4973 C CA . GLY A 1 2 ? 25.156 7.396 2.235 1.00 0.00 2 GLY A CA 8
ATOM 4974 C C . GLY A 1 2 ? 24.115 6.305 2.015 1.00 0.00 2 GLY A C 8
ATOM 4975 O O . GLY A 1 2 ? 23.022 6.566 1.561 1.00 0.00 2 GLY A O 8
ATOM 4979 N N . PHE A 1 3 ? 24.449 5.084 2.338 1.00 0.00 3 PHE A N 8
ATOM 4980 C CA . PHE A 1 3 ? 23.482 3.962 2.147 1.00 0.00 3 PHE A CA 8
ATOM 4981 C C . PHE A 1 3 ? 22.092 4.369 2.623 1.00 0.00 3 PHE A C 8
ATOM 4982 O O . PHE A 1 3 ? 21.107 4.093 1.978 1.00 0.00 3 PHE A O 8
ATOM 4999 N N . LYS A 1 4 ? 22.007 5.014 3.754 1.00 0.00 4 LYS A N 8
ATOM 5000 C CA . LYS A 1 4 ? 20.675 5.432 4.279 1.00 0.00 4 LYS A CA 8
ATOM 5001 C C . LYS A 1 4 ? 19.869 6.141 3.191 1.00 0.00 4 LYS A C 8
ATOM 5002 O O . LYS A 1 4 ? 18.693 5.892 3.020 1.00 0.00 4 LYS A O 8
ATOM 5021 N N . ASP A 1 5 ? 20.484 7.019 2.451 1.00 0.00 5 ASP A N 8
ATOM 5022 C CA . ASP A 1 5 ? 19.728 7.721 1.378 1.00 0.00 5 ASP A CA 8
ATOM 5023 C C . ASP A 1 5 ? 19.396 6.728 0.281 1.00 0.00 5 ASP A C 8
ATOM 5024 O O . ASP A 1 5 ? 18.315 6.738 -0.275 1.00 0.00 5 ASP A O 8
ATOM 5034 N N . ILE A 1 6 ? 20.309 5.856 -0.022 1.00 0.00 6 ILE A N 8
ATOM 5035 C CA . ILE A 1 6 ? 20.033 4.844 -1.067 1.00 0.00 6 ILE A CA 8
ATOM 5036 C C . ILE A 1 6 ? 18.827 4.023 -0.626 1.00 0.00 6 ILE A C 8
ATOM 5037 O O . ILE A 1 6 ? 17.928 3.761 -1.398 1.00 0.00 6 ILE A O 8
ATOM 5053 N N . ILE A 1 7 ? 18.787 3.634 0.620 1.00 0.00 7 ILE A N 8
ATOM 5054 C CA . ILE A 1 7 ? 17.618 2.857 1.103 1.00 0.00 7 ILE A CA 8
ATOM 5055 C C . ILE A 1 7 ? 16.374 3.710 0.895 1.00 0.00 7 ILE A C 8
ATOM 5056 O O . ILE A 1 7 ? 15.330 3.227 0.504 1.00 0.00 7 ILE A O 8
ATOM 5072 N N . ARG A 1 8 ? 16.489 4.986 1.131 1.00 0.00 8 ARG A N 8
ATOM 5073 C CA . ARG A 1 8 ? 15.330 5.885 0.921 1.00 0.00 8 ARG A CA 8
ATOM 5074 C C . ARG A 1 8 ? 14.896 5.776 -0.535 1.00 0.00 8 ARG A C 8
ATOM 5075 O O . ARG A 1 8 ? 13.735 5.599 -0.842 1.00 0.00 8 ARG A O 8
ATOM 5096 N N . ALA A 1 9 ? 15.828 5.870 -1.439 1.00 0.00 9 ALA A N 8
ATOM 5097 C CA . ALA A 1 9 ? 15.471 5.759 -2.876 1.00 0.00 9 ALA A CA 8
ATOM 5098 C C . ALA A 1 9 ? 14.892 4.379 -3.142 1.00 0.00 9 ALA A C 8
ATOM 5099 O O . ALA A 1 9 ? 13.917 4.228 -3.851 1.00 0.00 9 ALA A O 8
ATOM 5106 N N . ILE A 1 10 ? 15.485 3.371 -2.575 1.00 0.00 10 ILE A N 8
ATOM 5107 C CA . ILE A 1 10 ? 14.968 1.999 -2.791 1.00 0.00 10 ILE A CA 8
ATOM 5108 C C . ILE A 1 10 ? 13.554 1.901 -2.233 1.00 0.00 10 ILE A C 8
ATOM 5109 O O . ILE A 1 10 ? 12.687 1.283 -2.816 1.00 0.00 10 ILE A O 8
ATOM 5125 N N . ARG A 1 11 ? 13.300 2.505 -1.114 1.00 0.00 11 ARG A N 8
ATOM 5126 C CA . ARG A 1 11 ? 11.929 2.431 -0.554 1.00 0.00 11 ARG A CA 8
ATOM 5127 C C . ARG A 1 11 ? 10.961 3.071 -1.541 1.00 0.00 11 ARG A C 8
ATOM 5128 O O . ARG A 1 11 ? 9.809 2.692 -1.621 1.00 0.00 11 ARG A O 8
ATOM 5149 N N . ARG A 1 12 ? 11.415 4.032 -2.296 1.00 0.00 12 ARG A N 8
ATOM 5150 C CA . ARG A 1 12 ? 10.513 4.683 -3.279 1.00 0.00 12 ARG A CA 8
ATOM 5151 C C . ARG A 1 12 ? 10.434 3.834 -4.544 1.00 0.00 12 ARG A C 8
ATOM 5152 O O . ARG A 1 12 ? 9.369 3.583 -5.065 1.00 0.00 12 ARG A O 8
ATOM 5173 N N . ILE A 1 13 ? 11.549 3.396 -5.048 1.00 0.00 13 ILE A N 8
ATOM 5174 C CA . ILE A 1 13 ? 11.513 2.572 -6.283 1.00 0.00 13 ILE A CA 8
ATOM 5175 C C . ILE A 1 13 ? 10.845 1.229 -5.987 1.00 0.00 13 ILE A C 8
ATOM 5176 O O . ILE A 1 13 ? 10.257 0.612 -6.852 1.00 0.00 13 ILE A O 8
ATOM 5192 N N . ALA A 1 14 ? 10.943 0.761 -4.776 1.00 0.00 14 ALA A N 8
ATOM 5193 C CA . ALA A 1 14 ? 10.324 -0.548 -4.444 1.00 0.00 14 ALA A CA 8
ATOM 5194 C C . ALA A 1 14 ? 8.815 -0.420 -4.303 1.00 0.00 14 ALA A C 8
ATOM 5195 O O . ALA A 1 14 ? 8.126 -1.400 -4.365 1.00 0.00 14 ALA A O 8
ATOM 5202 N N . VAL A 1 15 ? 8.298 0.761 -4.085 1.00 0.00 15 VAL A N 8
ATOM 5203 C CA . VAL A 1 15 ? 6.820 0.903 -3.911 1.00 0.00 15 VAL A CA 8
ATOM 5204 C C . VAL A 1 15 ? 6.052 -0.019 -4.876 1.00 0.00 15 VAL A C 8
ATOM 5205 O O . VAL A 1 15 ? 5.266 -0.831 -4.437 1.00 0.00 15 VAL A O 8
ATOM 5218 N N . PRO A 1 16 ? 6.295 0.115 -6.154 1.00 0.00 16 PRO A N 8
ATOM 5219 C CA . PRO A 1 16 ? 5.591 -0.751 -7.132 1.00 0.00 16 PRO A CA 8
ATOM 5220 C C . PRO A 1 16 ? 6.057 -2.199 -6.988 1.00 0.00 16 PRO A C 8
ATOM 5221 O O . PRO A 1 16 ? 5.275 -3.127 -7.080 1.00 0.00 16 PRO A O 8
ATOM 5232 N N . VAL A 1 17 ? 7.318 -2.403 -6.754 1.00 0.00 17 VAL A N 8
ATOM 5233 C CA . VAL A 1 17 ? 7.815 -3.791 -6.597 1.00 0.00 17 VAL A CA 8
ATOM 5234 C C . VAL A 1 17 ? 7.124 -4.437 -5.396 1.00 0.00 17 VAL A C 8
ATOM 5235 O O . VAL A 1 17 ? 6.804 -5.604 -5.410 1.00 0.00 17 VAL A O 8
ATOM 5248 N N . VAL A 1 18 ? 6.883 -3.681 -4.367 1.00 0.00 18 VAL A N 8
ATOM 5249 C CA . VAL A 1 18 ? 6.209 -4.243 -3.176 1.00 0.00 18 VAL A CA 8
ATOM 5250 C C . VAL A 1 18 ? 4.834 -4.769 -3.585 1.00 0.00 18 VAL A C 8
ATOM 5251 O O . VAL A 1 18 ? 4.503 -5.909 -3.351 1.00 0.00 18 VAL A O 8
ATOM 5264 N N . SER A 1 19 ? 4.037 -3.955 -4.204 1.00 0.00 19 SER A N 8
ATOM 5265 C CA . SER A 1 19 ? 2.696 -4.424 -4.633 1.00 0.00 19 SER A CA 8
ATOM 5266 C C . SER A 1 19 ? 2.812 -5.733 -5.421 1.00 0.00 19 SER A C 8
ATOM 5267 O O . SER A 1 19 ? 1.958 -6.590 -5.342 1.00 0.00 19 SER A O 8
ATOM 5275 N N . THR A 1 20 ? 3.849 -5.888 -6.184 1.00 0.00 20 THR A N 8
ATOM 5276 C CA . THR A 1 20 ? 3.992 -7.132 -6.977 1.00 0.00 20 THR A CA 8
ATOM 5277 C C . THR A 1 20 ? 4.752 -8.216 -6.191 1.00 0.00 20 THR A C 8
ATOM 5278 O O . THR A 1 20 ? 4.646 -9.389 -6.489 1.00 0.00 20 THR A O 8
ATOM 5289 N N . LEU A 1 21 ? 5.523 -7.851 -5.205 1.00 0.00 21 LEU A N 8
ATOM 5290 C CA . LEU A 1 21 ? 6.277 -8.887 -4.444 1.00 0.00 21 LEU A CA 8
ATOM 5291 C C . LEU A 1 21 ? 5.912 -8.847 -2.963 1.00 0.00 21 LEU A C 8
ATOM 5292 O O . LEU A 1 21 ? 6.709 -9.189 -2.113 1.00 0.00 21 LEU A O 8
ATOM 5308 N N . PHE A 1 22 ? 4.723 -8.443 -2.634 1.00 0.00 22 PHE A N 8
ATOM 5309 C CA . PHE A 1 22 ? 4.332 -8.400 -1.207 1.00 0.00 22 PHE A CA 8
ATOM 5310 C C . PHE A 1 22 ? 2.867 -8.788 -1.084 1.00 0.00 22 PHE A C 8
ATOM 5311 O O . PHE A 1 22 ? 2.008 -8.163 -1.670 1.00 0.00 22 PHE A O 8
ATOM 5328 N N . PRO A 1 23 ? 2.633 -9.811 -0.320 1.00 0.00 23 PRO A N 8
ATOM 5329 C CA . PRO A 1 23 ? 1.255 -10.311 -0.107 1.00 0.00 23 PRO A CA 8
ATOM 5330 C C . PRO A 1 23 ? 0.324 -9.272 0.544 1.00 0.00 23 PRO A C 8
ATOM 5331 O O . PRO A 1 23 ? -0.860 -9.320 0.309 1.00 0.00 23 PRO A O 8
ATOM 5342 N N . PRO A 1 24 ? 0.844 -8.360 1.334 1.00 0.00 24 PRO A N 8
ATOM 5343 C CA . PRO A 1 24 ? -0.038 -7.354 1.952 1.00 0.00 24 PRO A CA 8
ATOM 5344 C C . PRO A 1 24 ? -0.232 -6.158 1.012 1.00 0.00 24 PRO A C 8
ATOM 5345 O O . PRO A 1 24 ? -1.041 -5.292 1.266 1.00 0.00 24 PRO A O 8
ATOM 5356 N N . ALA A 1 25 ? 0.506 -6.091 -0.065 1.00 0.00 25 ALA A N 8
ATOM 5357 C CA . ALA A 1 25 ? 0.352 -4.934 -0.994 1.00 0.00 25 ALA A CA 8
ATOM 5358 C C . ALA A 1 25 ? -0.338 -5.364 -2.285 1.00 0.00 25 ALA A C 8
ATOM 5359 O O . ALA A 1 25 ? -0.857 -4.548 -3.017 1.00 0.00 25 ALA A O 8
ATOM 5366 N N . ALA A 1 26 ? -0.344 -6.631 -2.586 1.00 0.00 26 ALA A N 8
ATOM 5367 C CA . ALA A 1 26 ? -0.997 -7.082 -3.845 1.00 0.00 26 ALA A CA 8
ATOM 5368 C C . ALA A 1 26 ? -2.470 -7.508 -3.657 1.00 0.00 26 ALA A C 8
ATOM 5369 O O . ALA A 1 26 ? -3.121 -7.796 -4.637 1.00 0.00 26 ALA A O 8
ATOM 5376 N N . PRO A 1 27 ? -2.984 -7.553 -2.444 1.00 0.00 27 PRO A N 8
ATOM 5377 C CA . PRO A 1 27 ? -4.393 -7.969 -2.283 1.00 0.00 27 PRO A CA 8
ATOM 5378 C C . PRO A 1 27 ? -5.316 -6.851 -2.752 1.00 0.00 27 PRO A C 8
ATOM 5379 O O . PRO A 1 27 ? -6.439 -7.082 -3.153 1.00 0.00 27 PRO A O 8
ATOM 5390 N N . LEU A 1 28 ? -4.852 -5.637 -2.718 1.00 0.00 28 LEU A N 8
ATOM 5391 C CA . LEU A 1 28 ? -5.713 -4.526 -3.180 1.00 0.00 28 LEU A CA 8
ATOM 5392 C C . LEU A 1 28 ? -5.995 -4.711 -4.661 1.00 0.00 28 LEU A C 8
ATOM 5393 O O . LEU A 1 28 ? -7.080 -4.441 -5.129 1.00 0.00 28 LEU A O 8
ATOM 5409 N N . ALA A 1 29 ? -5.037 -5.205 -5.399 1.00 0.00 29 ALA A N 8
ATOM 5410 C CA . ALA A 1 29 ? -5.280 -5.444 -6.845 1.00 0.00 29 ALA A CA 8
ATOM 5411 C C . ALA A 1 29 ? -6.511 -6.329 -6.958 1.00 0.00 29 ALA A C 8
ATOM 5412 O O . ALA A 1 29 ? -7.351 -6.161 -7.814 1.00 0.00 29 ALA A O 8
ATOM 5419 N N . HIS A 1 30 ? -6.630 -7.259 -6.057 1.00 0.00 30 HIS A N 8
ATOM 5420 C CA . HIS A 1 30 ? -7.811 -8.153 -6.056 1.00 0.00 30 HIS A CA 8
ATOM 5421 C C . HIS A 1 30 ? -9.073 -7.315 -5.918 1.00 0.00 30 HIS A C 8
ATOM 5422 O O . HIS A 1 30 ? -10.032 -7.481 -6.648 1.00 0.00 30 HIS A O 8
ATOM 5436 N N . ALA A 1 31 ? -9.077 -6.419 -4.969 1.00 0.00 31 ALA A N 8
ATOM 5437 C CA . ALA A 1 31 ? -10.273 -5.558 -4.750 1.00 0.00 31 ALA A CA 8
ATOM 5438 C C . ALA A 1 31 ? -10.582 -4.738 -5.996 1.00 0.00 31 ALA A C 8
ATOM 5439 O O . ALA A 1 31 ? -11.707 -4.348 -6.222 1.00 0.00 31 ALA A O 8
ATOM 5446 N N . ILE A 1 32 ? -9.601 -4.465 -6.808 1.00 0.00 32 ILE A N 8
ATOM 5447 C CA . ILE A 1 32 ? -9.864 -3.667 -8.035 1.00 0.00 32 ILE A CA 8
ATOM 5448 C C . ILE A 1 32 ? -10.789 -4.439 -8.977 1.00 0.00 32 ILE A C 8
ATOM 5449 O O . ILE A 1 32 ? -11.331 -3.890 -9.915 1.00 0.00 32 ILE A O 8
ATOM 5465 N N . GLY A 1 33 ? -10.979 -5.705 -8.751 1.00 0.00 33 GLY A N 8
ATOM 5466 C CA . GLY A 1 33 ? -11.867 -6.476 -9.649 1.00 0.00 33 GLY A CA 8
ATOM 5467 C C . GLY A 1 33 ? -11.054 -7.584 -10.299 1.00 0.00 33 GLY A C 8
ATOM 5468 O O . GLY A 1 33 ? -11.587 -8.595 -10.706 1.00 0.00 33 GLY A O 8
ATOM 5472 N N . GLU A 1 34 ? -9.764 -7.409 -10.390 1.00 0.00 34 GLU A N 8
ATOM 5473 C CA . GLU A 1 34 ? -8.920 -8.465 -11.012 1.00 0.00 34 GLU A CA 8
ATOM 5474 C C . GLU A 1 34 ? -9.218 -9.806 -10.353 1.00 0.00 34 GLU A C 8
ATOM 5475 O O . GLU A 1 34 ? -9.367 -10.817 -11.007 1.00 0.00 34 GLU A O 8
ATOM 5488 N N . GLY A 1 35 ? -9.314 -9.822 -9.061 1.00 0.00 35 GLY A N 8
ATOM 5489 C CA . GLY A 1 35 ? -9.611 -11.098 -8.369 1.00 0.00 35 GLY A CA 8
ATOM 5490 C C . GLY A 1 35 ? -10.994 -11.572 -8.793 1.00 0.00 35 GLY A C 8
ATOM 5491 O O . GLY A 1 35 ? -11.204 -12.733 -9.083 1.00 0.00 35 GLY A O 8
ATOM 5495 N N . VAL A 1 36 ? -11.941 -10.681 -8.848 1.00 0.00 36 VAL A N 8
ATOM 5496 C CA . VAL A 1 36 ? -13.303 -11.089 -9.270 1.00 0.00 36 VAL A CA 8
ATOM 5497 C C . VAL A 1 36 ? -13.241 -11.595 -10.705 1.00 0.00 36 VAL A C 8
ATOM 5498 O O . VAL A 1 36 ? -13.845 -12.588 -11.053 1.00 0.00 36 VAL A O 8
ATOM 5511 N N . ASP A 1 37 ? -12.506 -10.924 -11.540 1.00 0.00 37 ASP A N 8
ATOM 5512 C CA . ASP A 1 37 ? -12.396 -11.377 -12.952 1.00 0.00 37 ASP A CA 8
ATOM 5513 C C . ASP A 1 37 ? -11.715 -12.732 -12.995 1.00 0.00 37 ASP A C 8
ATOM 5514 O O . ASP A 1 37 ? -12.094 -13.608 -13.740 1.00 0.00 37 ASP A O 8
ATOM 5524 N N . TYR A 1 38 ? -10.703 -12.910 -12.201 1.00 0.00 38 TYR A N 8
ATOM 5525 C CA . TYR A 1 38 ? -9.991 -14.215 -12.200 1.00 0.00 38 TYR A CA 8
ATOM 5526 C C . TYR A 1 38 ? -10.913 -15.313 -11.687 1.00 0.00 38 TYR A C 8
ATOM 5527 O O . TYR A 1 38 ? -10.832 -16.451 -12.103 1.00 0.00 38 TYR A O 8
ATOM 5545 N N . LEU A 1 39 ? -11.779 -14.992 -10.774 1.00 0.00 39 LEU A N 8
ATOM 5546 C CA . LEU A 1 39 ? -12.691 -16.032 -10.230 1.00 0.00 39 LEU A CA 8
ATOM 5547 C C . LEU A 1 39 ? -13.953 -16.135 -11.083 1.00 0.00 39 LEU A C 8
ATOM 5548 O O . LEU A 1 39 ? -14.598 -17.162 -11.122 1.00 0.00 39 LEU A O 8
ATOM 5564 N N . LEU A 1 40 ? -14.324 -15.084 -11.755 1.00 0.00 40 LEU A N 8
ATOM 5565 C CA . LEU A 1 40 ? -15.554 -15.141 -12.588 1.00 0.00 40 LEU A CA 8
ATOM 5566 C C . LEU A 1 40 ? -15.275 -14.580 -13.974 1.00 0.00 40 LEU A C 8
ATOM 5567 O O . LEU A 1 40 ? -15.368 -15.272 -14.966 1.00 0.00 40 LEU A O 8
ATOM 5583 N N . GLY A 1 41 ? -14.946 -13.330 -14.050 1.00 0.00 41 GLY A N 8
ATOM 5584 C CA . GLY A 1 41 ? -14.674 -12.713 -15.369 1.00 0.00 41 GLY A CA 8
ATOM 5585 C C . GLY A 1 41 ? -15.457 -11.410 -15.456 1.00 0.00 41 GLY A C 8
ATOM 5586 O O . GLY A 1 41 ? -16.673 -11.404 -15.429 1.00 0.00 41 GLY A O 8
ATOM 5590 N N . ASP A 1 42 ? -14.778 -10.303 -15.547 1.00 0.00 42 ASP A N 8
ATOM 5591 C CA . ASP A 1 42 ? -15.493 -8.999 -15.632 1.00 0.00 42 ASP A CA 8
ATOM 5592 C C . ASP A 1 42 ? -15.276 -8.394 -17.008 1.00 0.00 42 ASP A C 8
ATOM 5593 O O . ASP A 1 42 ? -15.102 -7.198 -17.157 1.00 0.00 42 ASP A O 8
ATOM 5603 N N . GLU A 1 43 ? -15.279 -9.204 -18.019 1.00 0.00 43 GLU A N 8
ATOM 5604 C CA . GLU A 1 43 ? -15.070 -8.678 -19.390 1.00 0.00 43 GLU A CA 8
ATOM 5605 C C . GLU A 1 43 ? -16.347 -7.996 -19.875 1.00 0.00 43 GLU A C 8
ATOM 5606 O O . GLU A 1 43 ? -16.983 -8.440 -20.811 1.00 0.00 43 GLU A O 8
ATOM 5619 N N . ALA A 1 44 ? -16.728 -6.922 -19.247 1.00 0.00 44 ALA A N 8
ATOM 5620 C CA . ALA A 1 44 ? -17.963 -6.214 -19.674 1.00 0.00 44 ALA A CA 8
ATOM 5621 C C . ALA A 1 44 ? -17.736 -5.570 -21.035 1.00 0.00 44 ALA A C 8
ATOM 5622 O O . ALA A 1 44 ? -17.237 -4.467 -21.128 1.00 0.00 44 ALA A O 8
ATOM 5629 N N . GLN A 1 45 ? -18.094 -6.241 -22.087 1.00 0.00 45 GLN A N 8
ATOM 5630 C CA . GLN A 1 45 ? -17.899 -5.654 -23.438 1.00 0.00 45 GLN A CA 8
ATOM 5631 C C . GLN A 1 45 ? -19.256 -5.360 -24.066 1.00 0.00 45 GLN A C 8
ATOM 5632 O O . GLN A 1 45 ? -19.395 -5.355 -25.275 1.00 0.00 45 GLN A O 8
ATOM 5646 N N . ALA A 1 46 ? -20.252 -5.119 -23.262 1.00 0.00 46 ALA A N 8
ATOM 5647 C CA . ALA A 1 46 ? -21.603 -4.824 -23.800 1.00 0.00 46 ALA A CA 8
ATOM 5648 C C . ALA A 1 46 ? -22.479 -4.355 -22.655 1.00 0.00 46 ALA A C 8
ATOM 5649 O O . ALA A 1 46 ? -23.625 -4.035 -22.902 1.00 0.00 46 ALA A O 8
ATOM 5657 N N . PHE A 1 1 ? 22.780 8.550 5.278 1.00 0.00 1 PHE A N 9
ATOM 5658 C CA . PHE A 1 1 ? 23.819 7.665 4.683 1.00 0.00 1 PHE A CA 9
ATOM 5659 C C . PHE A 1 1 ? 23.718 6.286 5.318 1.00 0.00 1 PHE A C 9
ATOM 5660 O O . PHE A 1 1 ? 22.767 5.986 6.010 1.00 0.00 1 PHE A O 9
ATOM 5679 N N . GLY A 1 2 ? 24.684 5.443 5.101 1.00 0.00 2 GLY A N 9
ATOM 5680 C CA . GLY A 1 2 ? 24.631 4.089 5.708 1.00 0.00 2 GLY A CA 9
ATOM 5681 C C . GLY A 1 2 ? 23.485 3.297 5.084 1.00 0.00 2 GLY A C 9
ATOM 5682 O O . GLY A 1 2 ? 22.582 2.850 5.777 1.00 0.00 2 GLY A O 9
ATOM 5686 N N . PHE A 1 3 ? 23.522 3.115 3.786 1.00 0.00 3 PHE A N 9
ATOM 5687 C CA . PHE A 1 3 ? 22.459 2.342 3.065 1.00 0.00 3 PHE A CA 9
ATOM 5688 C C . PHE A 1 3 ? 21.114 3.067 3.090 1.00 0.00 3 PHE A C 9
ATOM 5689 O O . PHE A 1 3 ? 20.480 3.220 2.071 1.00 0.00 3 PHE A O 9
ATOM 5706 N N . LYS A 1 4 ? 20.672 3.490 4.240 1.00 0.00 4 LYS A N 9
ATOM 5707 C CA . LYS A 1 4 ? 19.353 4.188 4.346 1.00 0.00 4 LYS A CA 9
ATOM 5708 C C . LYS A 1 4 ? 19.172 5.184 3.204 1.00 0.00 4 LYS A C 9
ATOM 5709 O O . LYS A 1 4 ? 18.094 5.327 2.662 1.00 0.00 4 LYS A O 9
ATOM 5728 N N . ASP A 1 5 ? 20.210 5.878 2.838 1.00 0.00 5 ASP A N 9
ATOM 5729 C CA . ASP A 1 5 ? 20.081 6.862 1.731 1.00 0.00 5 ASP A CA 9
ATOM 5730 C C . ASP A 1 5 ? 19.562 6.155 0.491 1.00 0.00 5 ASP A C 9
ATOM 5731 O O . ASP A 1 5 ? 18.629 6.599 -0.152 1.00 0.00 5 ASP A O 9
ATOM 5741 N N . ILE A 1 6 ? 20.155 5.051 0.158 1.00 0.00 6 ILE A N 9
ATOM 5742 C CA . ILE A 1 6 ? 19.700 4.298 -1.033 1.00 0.00 6 ILE A CA 9
ATOM 5743 C C . ILE A 1 6 ? 18.394 3.585 -0.703 1.00 0.00 6 ILE A C 9
ATOM 5744 O O . ILE A 1 6 ? 17.521 3.458 -1.533 1.00 0.00 6 ILE A O 9
ATOM 5760 N N . ILE A 1 7 ? 18.255 3.122 0.505 1.00 0.00 7 ILE A N 9
ATOM 5761 C CA . ILE A 1 7 ? 17.002 2.421 0.878 1.00 0.00 7 ILE A CA 9
ATOM 5762 C C . ILE A 1 7 ? 15.821 3.356 0.651 1.00 0.00 7 ILE A C 9
ATOM 5763 O O . ILE A 1 7 ? 14.804 2.963 0.120 1.00 0.00 7 ILE A O 9
ATOM 5779 N N . ARG A 1 8 ? 15.943 4.593 1.034 1.00 0.00 8 ARG A N 9
ATOM 5780 C CA . ARG A 1 8 ? 14.815 5.531 0.811 1.00 0.00 8 ARG A CA 9
ATOM 5781 C C . ARG A 1 8 ? 14.622 5.724 -0.687 1.00 0.00 8 ARG A C 9
ATOM 5782 O O . ARG A 1 8 ? 13.514 5.739 -1.185 1.00 0.00 8 ARG A O 9
ATOM 5803 N N . ALA A 1 9 ? 15.694 5.863 -1.412 1.00 0.00 9 ALA A N 9
ATOM 5804 C CA . ALA A 1 9 ? 15.560 6.041 -2.881 1.00 0.00 9 ALA A CA 9
ATOM 5805 C C . ALA A 1 9 ? 14.860 4.828 -3.465 1.00 0.00 9 ALA A C 9
ATOM 5806 O O . ALA A 1 9 ? 13.945 4.940 -4.257 1.00 0.00 9 ALA A O 9
ATOM 5813 N N . ILE A 1 10 ? 15.280 3.665 -3.073 1.00 0.00 10 ILE A N 9
ATOM 5814 C CA . ILE A 1 10 ? 14.635 2.444 -3.601 1.00 0.00 10 ILE A CA 9
ATOM 5815 C C . ILE A 1 10 ? 13.242 2.315 -3.002 1.00 0.00 10 ILE A C 9
ATOM 5816 O O . ILE A 1 10 ? 12.346 1.789 -3.617 1.00 0.00 10 ILE A O 9
ATOM 5832 N N . ARG A 1 11 ? 13.046 2.790 -1.811 1.00 0.00 11 ARG A N 9
ATOM 5833 C CA . ARG A 1 11 ? 11.698 2.687 -1.201 1.00 0.00 11 ARG A CA 9
ATOM 5834 C C . ARG A 1 11 ? 10.683 3.336 -2.134 1.00 0.00 11 ARG A C 9
ATOM 5835 O O . ARG A 1 11 ? 9.564 2.885 -2.260 1.00 0.00 11 ARG A O 9
ATOM 5856 N N . ARG A 1 12 ? 11.058 4.397 -2.786 1.00 0.00 12 ARG A N 9
ATOM 5857 C CA . ARG A 1 12 ? 10.101 5.069 -3.704 1.00 0.00 12 ARG A CA 9
ATOM 5858 C C . ARG A 1 12 ? 10.078 4.370 -5.061 1.00 0.00 12 ARG A C 9
ATOM 5859 O O . ARG A 1 12 ? 9.032 4.080 -5.598 1.00 0.00 12 ARG A O 9
ATOM 5880 N N . ILE A 1 13 ? 11.215 4.108 -5.632 1.00 0.00 13 ILE A N 9
ATOM 5881 C CA . ILE A 1 13 ? 11.218 3.442 -6.961 1.00 0.00 13 ILE A CA 9
ATOM 5882 C C . ILE A 1 13 ? 10.695 2.014 -6.832 1.00 0.00 13 ILE A C 9
ATOM 5883 O O . ILE A 1 13 ? 10.160 1.450 -7.766 1.00 0.00 13 ILE A O 9
ATOM 5899 N N . ALA A 1 14 ? 10.837 1.421 -5.688 1.00 0.00 14 ALA A N 9
ATOM 5900 C CA . ALA A 1 14 ? 10.343 0.036 -5.517 1.00 0.00 14 ALA A CA 9
ATOM 5901 C C . ALA A 1 14 ? 8.901 0.042 -5.038 1.00 0.00 14 ALA A C 9
ATOM 5902 O O . ALA A 1 14 ? 8.345 -0.997 -4.798 1.00 0.00 14 ALA A O 9
ATOM 5909 N N . VAL A 1 15 ? 8.286 1.188 -4.889 1.00 0.00 15 VAL A N 9
ATOM 5910 C CA . VAL A 1 15 ? 6.872 1.205 -4.422 1.00 0.00 15 VAL A CA 9
ATOM 5911 C C . VAL A 1 15 ? 6.056 0.125 -5.152 1.00 0.00 15 VAL A C 9
ATOM 5912 O O . VAL A 1 15 ? 5.371 -0.657 -4.524 1.00 0.00 15 VAL A O 9
ATOM 5925 N N . PRO A 1 16 ? 6.146 0.102 -6.457 1.00 0.00 16 PRO A N 9
ATOM 5926 C CA . PRO A 1 16 ? 5.389 -0.912 -7.224 1.00 0.00 16 PRO A CA 9
ATOM 5927 C C . PRO A 1 16 ? 5.988 -2.300 -6.997 1.00 0.00 16 PRO A C 9
ATOM 5928 O O . PRO A 1 16 ? 5.282 -3.281 -6.854 1.00 0.00 16 PRO A O 9
ATOM 5939 N N . VAL A 1 17 ? 7.282 -2.394 -6.949 1.00 0.00 17 VAL A N 9
ATOM 5940 C CA . VAL A 1 17 ? 7.909 -3.718 -6.719 1.00 0.00 17 VAL A CA 9
ATOM 5941 C C . VAL A 1 17 ? 7.469 -4.243 -5.354 1.00 0.00 17 VAL A C 9
ATOM 5942 O O . VAL A 1 17 ? 7.095 -5.384 -5.211 1.00 0.00 17 VAL A O 9
ATOM 5955 N N . VAL A 1 18 ? 7.503 -3.414 -4.357 1.00 0.00 18 VAL A N 9
ATOM 5956 C CA . VAL A 1 18 ? 7.083 -3.855 -3.006 1.00 0.00 18 VAL A CA 9
ATOM 5957 C C . VAL A 1 18 ? 5.645 -4.360 -3.063 1.00 0.00 18 VAL A C 9
ATOM 5958 O O . VAL A 1 18 ? 5.337 -5.431 -2.590 1.00 0.00 18 VAL A O 9
ATOM 5971 N N . SER A 1 19 ? 4.766 -3.603 -3.638 1.00 0.00 19 SER A N 9
ATOM 5972 C CA . SER A 1 19 ? 3.352 -4.048 -3.718 1.00 0.00 19 SER A CA 9
ATOM 5973 C C . SER A 1 19 ? 3.247 -5.403 -4.426 1.00 0.00 19 SER A C 9
ATOM 5974 O O . SER A 1 19 ? 2.308 -6.142 -4.220 1.00 0.00 19 SER A O 9
ATOM 5982 N N . THR A 1 20 ? 4.180 -5.733 -5.268 1.00 0.00 20 THR A N 9
ATOM 5983 C CA . THR A 1 20 ? 4.091 -7.032 -5.978 1.00 0.00 20 THR A CA 9
ATOM 5984 C C . THR A 1 20 ? 5.078 -8.061 -5.397 1.00 0.00 20 THR A C 9
ATOM 5985 O O . THR A 1 20 ? 4.970 -9.243 -5.661 1.00 0.00 20 THR A O 9
ATOM 5996 N N . LEU A 1 21 ? 6.044 -7.638 -4.631 1.00 0.00 21 LEU A N 9
ATOM 5997 C CA . LEU A 1 21 ? 7.022 -8.617 -4.076 1.00 0.00 21 LEU A CA 9
ATOM 5998 C C . LEU A 1 21 ? 6.815 -8.802 -2.575 1.00 0.00 21 LEU A C 9
ATOM 5999 O O . LEU A 1 21 ? 7.123 -9.838 -2.025 1.00 0.00 21 LEU A O 9
ATOM 6015 N N . PHE A 1 22 ? 6.315 -7.812 -1.900 1.00 0.00 22 PHE A N 9
ATOM 6016 C CA . PHE A 1 22 ? 6.115 -7.955 -0.439 1.00 0.00 22 PHE A CA 9
ATOM 6017 C C . PHE A 1 22 ? 4.789 -8.646 -0.171 1.00 0.00 22 PHE A C 9
ATOM 6018 O O . PHE A 1 22 ? 3.737 -8.090 -0.408 1.00 0.00 22 PHE A O 9
ATOM 6035 N N . PRO A 1 23 ? 4.891 -9.832 0.342 1.00 0.00 23 PRO A N 9
ATOM 6036 C CA . PRO A 1 23 ? 3.690 -10.629 0.677 1.00 0.00 23 PRO A CA 9
ATOM 6037 C C . PRO A 1 23 ? 2.806 -9.961 1.749 1.00 0.00 23 PRO A C 9
ATOM 6038 O O . PRO A 1 23 ? 1.622 -10.206 1.765 1.00 0.00 23 PRO A O 9
ATOM 6049 N N . PRO A 1 24 ? 3.364 -9.141 2.617 1.00 0.00 24 PRO A N 9
ATOM 6050 C CA . PRO A 1 24 ? 2.518 -8.494 3.639 1.00 0.00 24 PRO A CA 9
ATOM 6051 C C . PRO A 1 24 ? 1.824 -7.258 3.058 1.00 0.00 24 PRO A C 9
ATOM 6052 O O . PRO A 1 24 ? 0.903 -6.728 3.641 1.00 0.00 24 PRO A O 9
ATOM 6063 N N . ALA A 1 25 ? 2.256 -6.788 1.918 1.00 0.00 25 ALA A N 9
ATOM 6064 C CA . ALA A 1 25 ? 1.608 -5.582 1.326 1.00 0.00 25 ALA A CA 9
ATOM 6065 C C . ALA A 1 25 ? 0.780 -5.964 0.105 1.00 0.00 25 ALA A C 9
ATOM 6066 O O . ALA A 1 25 ? -0.097 -5.235 -0.304 1.00 0.00 25 ALA A O 9
ATOM 6073 N N . ALA A 1 26 ? 1.041 -7.094 -0.487 1.00 0.00 26 ALA A N 9
ATOM 6074 C CA . ALA A 1 26 ? 0.249 -7.484 -1.683 1.00 0.00 26 ALA A CA 9
ATOM 6075 C C . ALA A 1 26 ? -0.940 -8.414 -1.353 1.00 0.00 26 ALA A C 9
ATOM 6076 O O . ALA A 1 26 ? -1.615 -8.841 -2.265 1.00 0.00 26 ALA A O 9
ATOM 6083 N N . PRO A 1 27 ? -1.200 -8.720 -0.096 1.00 0.00 27 PRO A N 9
ATOM 6084 C CA . PRO A 1 27 ? -2.341 -9.606 0.197 1.00 0.00 27 PRO A CA 9
ATOM 6085 C C . PRO A 1 27 ? -3.636 -8.821 0.054 1.00 0.00 27 PRO A C 9
ATOM 6086 O O . PRO A 1 27 ? -4.682 -9.368 -0.230 1.00 0.00 27 PRO A O 9
ATOM 6097 N N . LEU A 1 28 ? -3.582 -7.534 0.239 1.00 0.00 28 LEU A N 9
ATOM 6098 C CA . LEU A 1 28 ? -4.823 -6.741 0.096 1.00 0.00 28 LEU A CA 9
ATOM 6099 C C . LEU A 1 28 ? -5.262 -6.777 -1.365 1.00 0.00 28 LEU A C 9
ATOM 6100 O O . LEU A 1 28 ? -6.437 -6.696 -1.667 1.00 0.00 28 LEU A O 9
ATOM 6116 N N . ALA A 1 29 ? -4.343 -6.953 -2.276 1.00 0.00 29 ALA A N 9
ATOM 6117 C CA . ALA A 1 29 ? -4.745 -7.047 -3.701 1.00 0.00 29 ALA A CA 9
ATOM 6118 C C . ALA A 1 29 ? -5.552 -8.321 -3.852 1.00 0.00 29 ALA A C 9
ATOM 6119 O O . ALA A 1 29 ? -6.488 -8.399 -4.618 1.00 0.00 29 ALA A O 9
ATOM 6126 N N . HIS A 1 30 ? -5.195 -9.317 -3.090 1.00 0.00 30 HIS A N 9
ATOM 6127 C CA . HIS A 1 30 ? -5.934 -10.597 -3.136 1.00 0.00 30 HIS A CA 9
ATOM 6128 C C . HIS A 1 30 ? -7.388 -10.326 -2.800 1.00 0.00 30 HIS A C 9
ATOM 6129 O O . HIS A 1 30 ? -8.276 -10.631 -3.564 1.00 0.00 30 HIS A O 9
ATOM 6143 N N . ALA A 1 31 ? -7.628 -9.748 -1.654 1.00 0.00 31 ALA A N 9
ATOM 6144 C CA . ALA A 1 31 ? -9.027 -9.446 -1.245 1.00 0.00 31 ALA A CA 9
ATOM 6145 C C . ALA A 1 31 ? -9.775 -8.794 -2.401 1.00 0.00 31 ALA A C 9
ATOM 6146 O O . ALA A 1 31 ? -10.907 -9.125 -2.688 1.00 0.00 31 ALA A O 9
ATOM 6153 N N . ILE A 1 32 ? -9.150 -7.875 -3.074 1.00 0.00 32 ILE A N 9
ATOM 6154 C CA . ILE A 1 32 ? -9.834 -7.221 -4.219 1.00 0.00 32 ILE A CA 9
ATOM 6155 C C . ILE A 1 32 ? -10.137 -8.283 -5.273 1.00 0.00 32 ILE A C 9
ATOM 6156 O O . ILE A 1 32 ? -11.219 -8.341 -5.826 1.00 0.00 32 ILE A O 9
ATOM 6172 N N . GLY A 1 33 ? -9.195 -9.133 -5.543 1.00 0.00 33 GLY A N 9
ATOM 6173 C CA . GLY A 1 33 ? -9.430 -10.198 -6.545 1.00 0.00 33 GLY A CA 9
ATOM 6174 C C . GLY A 1 33 ? -10.496 -11.149 -6.011 1.00 0.00 33 GLY A C 9
ATOM 6175 O O . GLY A 1 33 ? -11.349 -11.611 -6.742 1.00 0.00 33 GLY A O 9
ATOM 6179 N N . GLU A 1 34 ? -10.462 -11.441 -4.740 1.00 0.00 34 GLU A N 9
ATOM 6180 C CA . GLU A 1 34 ? -11.481 -12.361 -4.161 1.00 0.00 34 GLU A CA 9
ATOM 6181 C C . GLU A 1 34 ? -12.885 -11.824 -4.425 1.00 0.00 34 GLU A C 9
ATOM 6182 O O . GLU A 1 34 ? -13.844 -12.560 -4.434 1.00 0.00 34 GLU A O 9
ATOM 6195 N N . GLY A 1 35 ? -13.023 -10.550 -4.630 1.00 0.00 35 GLY A N 9
ATOM 6196 C CA . GLY A 1 35 ? -14.375 -9.995 -4.886 1.00 0.00 35 GLY A CA 9
ATOM 6197 C C . GLY A 1 35 ? -15.003 -10.726 -6.071 1.00 0.00 35 GLY A C 9
ATOM 6198 O O . GLY A 1 35 ? -16.148 -11.134 -6.023 1.00 0.00 35 GLY A O 9
ATOM 6202 N N . VAL A 1 36 ? -14.271 -10.905 -7.133 1.00 0.00 36 VAL A N 9
ATOM 6203 C CA . VAL A 1 36 ? -14.852 -11.616 -8.297 1.00 0.00 36 VAL A CA 9
ATOM 6204 C C . VAL A 1 36 ? -15.079 -13.072 -7.915 1.00 0.00 36 VAL A C 9
ATOM 6205 O O . VAL A 1 36 ? -16.092 -13.664 -8.241 1.00 0.00 36 VAL A O 9
ATOM 6218 N N . ASP A 1 37 ? -14.149 -13.645 -7.213 1.00 0.00 37 ASP A N 9
ATOM 6219 C CA . ASP A 1 37 ? -14.309 -15.060 -6.788 1.00 0.00 37 ASP A CA 9
ATOM 6220 C C . ASP A 1 37 ? -15.558 -15.180 -5.937 1.00 0.00 37 ASP A C 9
ATOM 6221 O O . ASP A 1 37 ? -16.297 -16.140 -6.031 1.00 0.00 37 ASP A O 9
ATOM 6231 N N . TYR A 1 38 ? -15.803 -14.207 -5.109 1.00 0.00 38 TYR A N 9
ATOM 6232 C CA . TYR A 1 38 ? -17.010 -14.258 -4.252 1.00 0.00 38 TYR A CA 9
ATOM 6233 C C . TYR A 1 38 ? -18.233 -14.421 -5.137 1.00 0.00 38 TYR A C 9
ATOM 6234 O O . TYR A 1 38 ? -19.001 -15.346 -4.985 1.00 0.00 38 TYR A O 9
ATOM 6252 N N . LEU A 1 39 ? -18.411 -13.537 -6.073 1.00 0.00 39 LEU A N 9
ATOM 6253 C CA . LEU A 1 39 ? -19.585 -13.653 -6.977 1.00 0.00 39 LEU A CA 9
ATOM 6254 C C . LEU A 1 39 ? -19.557 -15.009 -7.671 1.00 0.00 39 LEU A C 9
ATOM 6255 O O . LEU A 1 39 ? -20.577 -15.635 -7.883 1.00 0.00 39 LEU A O 9
ATOM 6271 N N . LEU A 1 40 ? -18.393 -15.469 -8.025 1.00 0.00 40 LEU A N 9
ATOM 6272 C CA . LEU A 1 40 ? -18.293 -16.788 -8.702 1.00 0.00 40 LEU A CA 9
ATOM 6273 C C . LEU A 1 40 ? -18.758 -17.892 -7.755 1.00 0.00 40 LEU A C 9
ATOM 6274 O O . LEU A 1 40 ? -19.175 -18.949 -8.183 1.00 0.00 40 LEU A O 9
ATOM 6290 N N . GLY A 1 41 ? -18.693 -17.668 -6.477 1.00 0.00 41 GLY A N 9
ATOM 6291 C CA . GLY A 1 41 ? -19.136 -18.713 -5.521 1.00 0.00 41 GLY A CA 9
ATOM 6292 C C . GLY A 1 41 ? -20.658 -18.684 -5.424 1.00 0.00 41 GLY A C 9
ATOM 6293 O O . GLY A 1 41 ? -21.214 -18.530 -4.357 1.00 0.00 41 GLY A O 9
ATOM 6297 N N . ASP A 1 42 ? -21.326 -18.836 -6.533 1.00 0.00 42 ASP A N 9
ATOM 6298 C CA . ASP A 1 42 ? -22.820 -18.822 -6.542 1.00 0.00 42 ASP A CA 9
ATOM 6299 C C . ASP A 1 42 ? -23.354 -17.562 -5.869 1.00 0.00 42 ASP A C 9
ATOM 6300 O O . ASP A 1 42 ? -24.433 -17.559 -5.309 1.00 0.00 42 ASP A O 9
ATOM 6310 N N . GLU A 1 43 ? -22.630 -16.484 -5.930 1.00 0.00 43 GLU A N 9
ATOM 6311 C CA . GLU A 1 43 ? -23.124 -15.230 -5.304 1.00 0.00 43 GLU A CA 9
ATOM 6312 C C . GLU A 1 43 ? -23.313 -14.171 -6.381 1.00 0.00 43 GLU A C 9
ATOM 6313 O O . GLU A 1 43 ? -22.825 -13.065 -6.273 1.00 0.00 43 GLU A O 9
ATOM 6326 N N . ALA A 1 44 ? -24.016 -14.498 -7.423 1.00 0.00 44 ALA A N 9
ATOM 6327 C CA . ALA A 1 44 ? -24.238 -13.508 -8.507 1.00 0.00 44 ALA A CA 9
ATOM 6328 C C . ALA A 1 44 ? -25.660 -13.648 -9.024 1.00 0.00 44 ALA A C 9
ATOM 6329 O O . ALA A 1 44 ? -26.387 -14.530 -8.617 1.00 0.00 44 ALA A O 9
ATOM 6336 N N . GLN A 1 45 ? -26.062 -12.800 -9.922 1.00 0.00 45 GLN A N 9
ATOM 6337 C CA . GLN A 1 45 ? -27.439 -12.899 -10.472 1.00 0.00 45 GLN A CA 9
ATOM 6338 C C . GLN A 1 45 ? -27.399 -12.657 -11.976 1.00 0.00 45 GLN A C 9
ATOM 6339 O O . GLN A 1 45 ? -28.340 -12.152 -12.556 1.00 0.00 45 GLN A O 9
ATOM 6353 N N . ALA A 1 46 ? -26.314 -13.012 -12.605 1.00 0.00 46 ALA A N 9
ATOM 6354 C CA . ALA A 1 46 ? -26.184 -12.814 -14.069 1.00 0.00 46 ALA A CA 9
ATOM 6355 C C . ALA A 1 46 ? -24.910 -13.498 -14.526 1.00 0.00 46 ALA A C 9
ATOM 6356 O O . ALA A 1 46 ? -24.218 -14.016 -13.667 1.00 0.00 46 ALA A O 9
ATOM 6364 N N . PHE A 1 1 ? 30.284 6.228 2.250 1.00 0.00 1 PHE A N 10
ATOM 6365 C CA . PHE A 1 1 ? 29.107 5.523 1.679 1.00 0.00 1 PHE A CA 10
ATOM 6366 C C . PHE A 1 1 ? 27.861 6.360 1.932 1.00 0.00 1 PHE A C 10
ATOM 6367 O O . PHE A 1 1 ? 27.847 7.195 2.810 1.00 0.00 1 PHE A O 10
ATOM 6386 N N . GLY A 1 2 ? 26.820 6.153 1.180 1.00 0.00 2 GLY A N 10
ATOM 6387 C CA . GLY A 1 2 ? 25.580 6.946 1.393 1.00 0.00 2 GLY A CA 10
ATOM 6388 C C . GLY A 1 2 ? 24.397 5.989 1.417 1.00 0.00 2 GLY A C 10
ATOM 6389 O O . GLY A 1 2 ? 23.354 6.259 0.859 1.00 0.00 2 GLY A O 10
ATOM 6393 N N . PHE A 1 3 ? 24.560 4.864 2.052 1.00 0.00 3 PHE A N 10
ATOM 6394 C CA . PHE A 1 3 ? 23.457 3.866 2.111 1.00 0.00 3 PHE A CA 10
ATOM 6395 C C . PHE A 1 3 ? 22.161 4.531 2.555 1.00 0.00 3 PHE A C 10
ATOM 6396 O O . PHE A 1 3 ? 21.112 4.281 2.007 1.00 0.00 3 PHE A O 10
ATOM 6413 N N . LYS A 1 4 ? 22.227 5.371 3.549 1.00 0.00 4 LYS A N 10
ATOM 6414 C CA . LYS A 1 4 ? 20.992 6.051 4.035 1.00 0.00 4 LYS A CA 10
ATOM 6415 C C . LYS A 1 4 ? 20.208 6.631 2.860 1.00 0.00 4 LYS A C 10
ATOM 6416 O O . LYS A 1 4 ? 19.014 6.438 2.748 1.00 0.00 4 LYS A O 10
ATOM 6435 N N . ASP A 1 5 ? 20.858 7.340 1.980 1.00 0.00 5 ASP A N 10
ATOM 6436 C CA . ASP A 1 5 ? 20.113 7.909 0.826 1.00 0.00 5 ASP A CA 10
ATOM 6437 C C . ASP A 1 5 ? 19.646 6.777 -0.065 1.00 0.00 5 ASP A C 10
ATOM 6438 O O . ASP A 1 5 ? 18.549 6.788 -0.583 1.00 0.00 5 ASP A O 10
ATOM 6448 N N . ILE A 1 6 ? 20.467 5.786 -0.235 1.00 0.00 6 ILE A N 10
ATOM 6449 C CA . ILE A 1 6 ? 20.059 4.639 -1.078 1.00 0.00 6 ILE A CA 10
ATOM 6450 C C . ILE A 1 6 ? 18.786 4.037 -0.488 1.00 0.00 6 ILE A C 10
ATOM 6451 O O . ILE A 1 6 ? 17.898 3.622 -1.202 1.00 0.00 6 ILE A O 10
ATOM 6467 N N . ILE A 1 7 ? 18.683 4.001 0.812 1.00 0.00 7 ILE A N 10
ATOM 6468 C CA . ILE A 1 7 ? 17.456 3.443 1.429 1.00 0.00 7 ILE A CA 10
ATOM 6469 C C . ILE A 1 7 ? 16.270 4.313 1.025 1.00 0.00 7 ILE A C 10
ATOM 6470 O O . ILE A 1 7 ? 15.201 3.822 0.723 1.00 0.00 7 ILE A O 10
ATOM 6486 N N . ARG A 1 8 ? 16.453 5.604 1.000 1.00 0.00 8 ARG A N 10
ATOM 6487 C CA . ARG A 1 8 ? 15.336 6.493 0.591 1.00 0.00 8 ARG A CA 10
ATOM 6488 C C . ARG A 1 8 ? 14.914 6.127 -0.824 1.00 0.00 8 ARG A C 10
ATOM 6489 O O . ARG A 1 8 ? 13.746 5.958 -1.116 1.00 0.00 8 ARG A O 10
ATOM 6510 N N . ALA A 1 9 ? 15.862 5.996 -1.705 1.00 0.00 9 ALA A N 10
ATOM 6511 C CA . ALA A 1 9 ? 15.520 5.631 -3.102 1.00 0.00 9 ALA A CA 10
ATOM 6512 C C . ALA A 1 9 ? 14.919 4.237 -3.119 1.00 0.00 9 ALA A C 10
ATOM 6513 O O . ALA A 1 9 ? 13.956 3.973 -3.811 1.00 0.00 9 ALA A O 10
ATOM 6520 N N . ILE A 1 10 ? 15.476 3.346 -2.357 1.00 0.00 10 ILE A N 10
ATOM 6521 C CA . ILE A 1 10 ? 14.937 1.966 -2.320 1.00 0.00 10 ILE A CA 10
ATOM 6522 C C . ILE A 1 10 ? 13.502 2.004 -1.807 1.00 0.00 10 ILE A C 10
ATOM 6523 O O . ILE A 1 10 ? 12.638 1.312 -2.299 1.00 0.00 10 ILE A O 10
ATOM 6539 N N . ARG A 1 11 ? 13.239 2.808 -0.822 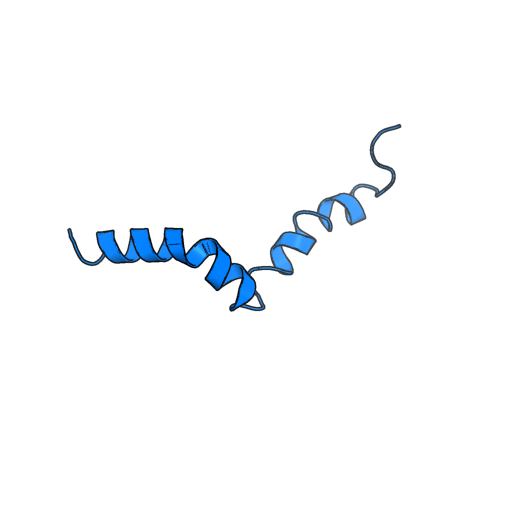1.00 0.00 11 ARG A N 10
ATOM 6540 C CA . ARG A 1 11 ? 11.856 2.877 -0.291 1.00 0.00 11 ARG A CA 10
ATOM 6541 C C . ARG A 1 11 ? 10.903 3.304 -1.398 1.00 0.00 11 ARG A C 10
ATOM 6542 O O . ARG A 1 11 ? 9.783 2.848 -1.470 1.00 0.00 11 ARG A O 10
ATOM 6563 N N . ARG A 1 12 ? 11.330 4.180 -2.256 1.00 0.00 12 ARG A N 10
ATOM 6564 C CA . ARG A 1 12 ? 10.430 4.628 -3.351 1.00 0.00 12 ARG A CA 10
ATOM 6565 C C . ARG A 1 12 ? 10.417 3.594 -4.471 1.00 0.00 12 ARG A C 10
ATOM 6566 O O . ARG A 1 12 ? 9.381 3.267 -5.012 1.00 0.00 12 ARG A O 10
ATOM 6587 N N . ILE A 1 13 ? 11.554 3.079 -4.831 1.00 0.00 13 ILE A N 10
ATOM 6588 C CA . ILE A 1 13 ? 11.587 2.075 -5.923 1.00 0.00 13 ILE A CA 10
ATOM 6589 C C . ILE A 1 13 ? 10.949 0.769 -5.446 1.00 0.00 13 ILE A C 10
ATOM 6590 O O . ILE A 1 13 ? 10.476 -0.025 -6.234 1.00 0.00 13 ILE A O 10
ATOM 6606 N N . ALA A 1 14 ? 10.941 0.527 -4.165 1.00 0.00 14 ALA A N 10
ATOM 6607 C CA . ALA A 1 14 ? 10.341 -0.737 -3.663 1.00 0.00 14 ALA A CA 10
ATOM 6608 C C . ALA A 1 14 ? 8.823 -0.643 -3.638 1.00 0.00 14 ALA A C 10
ATOM 6609 O O . ALA A 1 14 ? 8.151 -1.642 -3.692 1.00 0.00 14 ALA A O 10
ATOM 6616 N N . VAL A 1 15 ? 8.274 0.533 -3.532 1.00 0.00 15 VAL A N 10
ATOM 6617 C CA . VAL A 1 15 ? 6.790 0.640 -3.482 1.00 0.00 15 VAL A CA 10
ATOM 6618 C C . VAL A 1 15 ? 6.143 -0.222 -4.581 1.00 0.00 15 VAL A C 10
ATOM 6619 O O . VAL A 1 15 ? 5.288 -1.036 -4.291 1.00 0.00 15 VAL A O 10
ATOM 6632 N N . PRO A 1 16 ? 6.556 -0.037 -5.808 1.00 0.00 16 PRO A N 10
ATOM 6633 C CA . PRO A 1 16 ? 5.972 -0.838 -6.907 1.00 0.00 16 PRO A CA 10
ATOM 6634 C C . PRO A 1 16 ? 6.389 -2.304 -6.789 1.00 0.00 16 PRO A C 10
ATOM 6635 O O . PRO A 1 16 ? 5.582 -3.199 -6.934 1.00 0.00 16 PRO A O 10
ATOM 6646 N N . VAL A 1 17 ? 7.636 -2.564 -6.530 1.00 0.00 17 VAL A N 10
ATOM 6647 C CA . VAL A 1 17 ? 8.071 -3.979 -6.411 1.00 0.00 17 VAL A CA 10
ATOM 6648 C C . VAL A 1 17 ? 7.273 -4.662 -5.302 1.00 0.00 17 VAL A C 10
ATOM 6649 O O . VAL A 1 17 ? 6.768 -5.750 -5.469 1.00 0.00 17 VAL A O 10
ATOM 6662 N N . VAL A 1 18 ? 7.149 -4.026 -4.180 1.00 0.00 18 VAL A N 10
ATOM 6663 C CA . VAL A 1 18 ? 6.382 -4.630 -3.066 1.00 0.00 18 VAL A CA 10
ATOM 6664 C C . VAL A 1 18 ? 4.939 -4.851 -3.513 1.00 0.00 18 VAL A C 10
ATOM 6665 O O . VAL A 1 18 ? 4.379 -5.913 -3.335 1.00 0.00 18 VAL A O 10
ATOM 6678 N N . SER A 1 19 ? 4.336 -3.861 -4.099 1.00 0.00 19 SER A N 10
ATOM 6679 C CA . SER A 1 19 ? 2.933 -4.021 -4.559 1.00 0.00 19 SER A CA 10
ATOM 6680 C C . SER A 1 19 ? 2.815 -5.171 -5.560 1.00 0.00 19 SER A C 10
ATOM 6681 O O . SER A 1 19 ? 1.744 -5.692 -5.781 1.00 0.00 19 SER A O 10
ATOM 6689 N N . THR A 1 20 ? 3.886 -5.571 -6.174 1.00 0.00 20 THR A N 10
ATOM 6690 C CA . THR A 1 20 ? 3.790 -6.680 -7.150 1.00 0.00 20 THR A CA 10
ATOM 6691 C C . THR A 1 20 ? 4.415 -7.963 -6.577 1.00 0.00 20 THR A C 10
ATOM 6692 O O . THR A 1 20 ? 4.161 -9.050 -7.057 1.00 0.00 20 THR A O 10
ATOM 6703 N N . LEU A 1 21 ? 5.239 -7.856 -5.571 1.00 0.00 21 LEU A N 10
ATOM 6704 C CA . LEU A 1 21 ? 5.871 -9.080 -5.009 1.00 0.00 21 LEU A CA 10
ATOM 6705 C C . LEU A 1 21 ? 5.247 -9.457 -3.666 1.00 0.00 21 LEU A C 10
ATOM 6706 O O . LEU A 1 21 ? 5.469 -10.537 -3.164 1.00 0.00 21 LEU A O 10
ATOM 6722 N N . PHE A 1 22 ? 4.486 -8.588 -3.062 1.00 0.00 22 PHE A N 10
ATOM 6723 C CA . PHE A 1 22 ? 3.886 -8.942 -1.750 1.00 0.00 22 PHE A CA 10
ATOM 6724 C C . PHE A 1 22 ? 2.521 -9.577 -1.961 1.00 0.00 22 PHE A C 10
ATOM 6725 O O . PHE A 1 22 ? 1.563 -8.898 -2.273 1.00 0.00 22 PHE A O 10
ATOM 6742 N N . PRO A 1 23 ? 2.473 -10.859 -1.760 1.00 0.00 23 PRO A N 10
ATOM 6743 C CA . PRO A 1 23 ? 1.205 -11.605 -1.908 1.00 0.00 23 PRO A CA 10
ATOM 6744 C C . PRO A 1 23 ? 0.121 -11.150 -0.912 1.00 0.00 23 PRO A C 10
ATOM 6745 O O . PRO A 1 23 ? -1.042 -11.285 -1.207 1.00 0.00 23 PRO A O 10
ATOM 6756 N N . PRO A 1 24 ? 0.495 -10.617 0.232 1.00 0.00 24 PRO A N 10
ATOM 6757 C CA . PRO A 1 24 ? -0.532 -10.170 1.189 1.00 0.00 24 PRO A CA 10
ATOM 6758 C C . PRO A 1 24 ? -0.949 -8.728 0.890 1.00 0.00 24 PRO A C 10
ATOM 6759 O O . PRO A 1 24 ? -1.470 -8.042 1.742 1.00 0.00 24 PRO A O 10
ATOM 6770 N N . ALA A 1 25 ? -0.716 -8.252 -0.303 1.00 0.00 25 ALA A N 10
ATOM 6771 C CA . ALA A 1 25 ? -1.101 -6.851 -0.620 1.00 0.00 25 ALA A CA 10
ATOM 6772 C C . ALA A 1 25 ? -1.344 -6.693 -2.114 1.00 0.00 25 ALA A C 10
ATOM 6773 O O . ALA A 1 25 ? -2.328 -6.119 -2.531 1.00 0.00 25 ALA A O 10
ATOM 6780 N N . ALA A 1 26 ? -0.447 -7.183 -2.919 1.00 0.00 26 ALA A N 10
ATOM 6781 C CA . ALA A 1 26 ? -0.608 -7.048 -4.396 1.00 0.00 26 ALA A CA 10
ATOM 6782 C C . ALA A 1 26 ? -2.010 -7.469 -4.839 1.00 0.00 26 ALA A C 10
ATOM 6783 O O . ALA A 1 26 ? -2.696 -6.711 -5.491 1.00 0.00 26 ALA A O 10
ATOM 6790 N N . PRO A 1 27 ? -2.405 -8.665 -4.486 1.00 0.00 27 PRO A N 10
ATOM 6791 C CA . PRO A 1 27 ? -3.745 -9.143 -4.888 1.00 0.00 27 PRO A CA 10
ATOM 6792 C C . PRO A 1 27 ? -4.826 -8.369 -4.146 1.00 0.00 27 PRO A C 10
ATOM 6793 O O . PRO A 1 27 ? -5.921 -8.184 -4.640 1.00 0.00 27 PRO A O 10
ATOM 6804 N N . LEU A 1 28 ? -4.538 -7.906 -2.969 1.00 0.00 28 LEU A N 10
ATOM 6805 C CA . LEU A 1 28 ? -5.568 -7.140 -2.233 1.00 0.00 28 LEU A CA 10
ATOM 6806 C C . LEU A 1 28 ? -5.735 -5.790 -2.905 1.00 0.00 28 LEU A C 10
ATOM 6807 O O . LEU A 1 28 ? -6.837 -5.349 -3.161 1.00 0.00 28 LEU A O 10
ATOM 6823 N N . ALA A 1 29 ? -4.651 -5.143 -3.230 1.00 0.00 29 ALA A N 10
ATOM 6824 C CA . ALA A 1 29 ? -4.769 -3.842 -3.931 1.00 0.00 29 ALA A CA 10
ATOM 6825 C C . ALA A 1 29 ? -5.575 -4.097 -5.189 1.00 0.00 29 ALA A C 10
ATOM 6826 O O . ALA A 1 29 ? -6.409 -3.313 -5.589 1.00 0.00 29 ALA A O 10
ATOM 6833 N N . HIS A 1 30 ? -5.336 -5.222 -5.792 1.00 0.00 30 HIS A N 10
ATOM 6834 C CA . HIS A 1 30 ? -6.084 -5.603 -7.011 1.00 0.00 30 HIS A CA 10
ATOM 6835 C C . HIS A 1 30 ? -7.575 -5.567 -6.713 1.00 0.00 30 HIS A C 10
ATOM 6836 O O . HIS A 1 30 ? -8.358 -4.966 -7.423 1.00 0.00 30 HIS A O 10
ATOM 6850 N N . ALA A 1 31 ? -7.973 -6.225 -5.664 1.00 0.00 31 ALA A N 10
ATOM 6851 C CA . ALA A 1 31 ? -9.412 -6.253 -5.306 1.00 0.00 31 ALA A CA 10
ATOM 6852 C C . ALA A 1 31 ? -9.918 -4.842 -5.054 1.00 0.00 31 ALA A C 10
ATOM 6853 O O . ALA A 1 31 ? -11.024 -4.502 -5.419 1.00 0.00 31 ALA A O 10
ATOM 6860 N N . ILE A 1 32 ? -9.129 -4.024 -4.428 1.00 0.00 32 ILE A N 10
ATOM 6861 C CA . ILE A 1 32 ? -9.584 -2.637 -4.149 1.00 0.00 32 ILE A CA 10
ATOM 6862 C C . ILE A 1 32 ? -9.523 -1.796 -5.420 1.00 0.00 32 ILE A C 10
ATOM 6863 O O . ILE A 1 32 ? -10.355 -0.941 -5.641 1.00 0.00 32 ILE A O 10
ATOM 6879 N N . GLY A 1 33 ? -8.550 -2.017 -6.250 1.00 0.00 33 GLY A N 10
ATOM 6880 C CA . GLY A 1 33 ? -8.456 -1.215 -7.492 1.00 0.00 33 GLY A CA 10
ATOM 6881 C C . GLY A 1 33 ? -9.756 -1.366 -8.268 1.00 0.00 33 GLY A C 10
ATOM 6882 O O . GLY A 1 33 ? -10.394 -0.398 -8.623 1.00 0.00 33 GLY A O 10
ATOM 6886 N N . GLU A 1 34 ? -10.150 -2.578 -8.522 1.00 0.00 34 GLU A N 10
ATOM 6887 C CA . GLU A 1 34 ? -11.418 -2.819 -9.270 1.00 0.00 34 GLU A CA 10
ATOM 6888 C C . GLU A 1 34 ? -11.791 -4.302 -9.209 1.00 0.00 34 GLU A C 10
ATOM 6889 O O . GLU A 1 34 ? -12.489 -4.812 -10.058 1.00 0.00 34 GLU A O 10
ATOM 6902 N N . GLY A 1 35 ? -11.343 -5.010 -8.219 1.00 0.00 35 GLY A N 10
ATOM 6903 C CA . GLY A 1 35 ? -11.696 -6.442 -8.150 1.00 0.00 35 GLY A CA 10
ATOM 6904 C C . GLY A 1 35 ? -13.079 -6.565 -7.544 1.00 0.00 35 GLY A C 10
ATOM 6905 O O . GLY A 1 35 ? -13.978 -7.118 -8.139 1.00 0.00 35 GLY A O 10
ATOM 6909 N N . VAL A 1 36 ? -13.265 -6.048 -6.366 1.00 0.00 36 VAL A N 10
ATOM 6910 C CA . VAL A 1 36 ? -14.603 -6.142 -5.740 1.00 0.00 36 VAL A CA 10
ATOM 6911 C C . VAL A 1 36 ? -15.648 -5.559 -6.685 1.00 0.00 36 VAL A C 10
ATOM 6912 O O . VAL A 1 36 ? -16.725 -6.084 -6.822 1.00 0.00 36 VAL A O 10
ATOM 6925 N N . ASP A 1 37 ? -15.335 -4.491 -7.350 1.00 0.00 37 ASP A N 10
ATOM 6926 C CA . ASP A 1 37 ? -16.322 -3.908 -8.297 1.00 0.00 37 ASP A CA 10
ATOM 6927 C C . ASP A 1 37 ? -16.642 -4.936 -9.365 1.00 0.00 37 ASP A C 10
ATOM 6928 O O . ASP A 1 37 ? -17.786 -5.190 -9.680 1.00 0.00 37 ASP A O 10
ATOM 6938 N N . TYR A 1 38 ? -15.634 -5.541 -9.914 1.00 0.00 38 TYR A N 10
ATOM 6939 C CA . TYR A 1 38 ? -15.869 -6.565 -10.964 1.00 0.00 38 TYR A CA 10
ATOM 6940 C C . TYR A 1 38 ? -16.729 -7.693 -10.410 1.00 0.00 38 TYR A C 10
ATOM 6941 O O . TYR A 1 38 ? -17.705 -8.102 -11.007 1.00 0.00 38 TYR A O 10
ATOM 6959 N N . LEU A 1 39 ? -16.356 -8.217 -9.285 1.00 0.00 39 LEU A N 10
ATOM 6960 C CA . LEU A 1 39 ? -17.126 -9.344 -8.706 1.00 0.00 39 LEU A CA 10
ATOM 6961 C C . LEU A 1 39 ? -18.432 -8.851 -8.083 1.00 0.00 39 LEU A C 10
ATOM 6962 O O . LEU A 1 39 ? -19.307 -9.635 -7.774 1.00 0.00 39 LEU A O 10
ATOM 6978 N N . LEU A 1 40 ? -18.586 -7.570 -7.894 1.00 0.00 40 LEU A N 10
ATOM 6979 C CA . LEU A 1 40 ? -19.852 -7.069 -7.299 1.00 0.00 40 LEU A CA 10
ATOM 6980 C C . LEU A 1 40 ? -20.983 -7.312 -8.284 1.00 0.00 40 LEU A C 10
ATOM 6981 O O . LEU A 1 40 ? -22.063 -7.732 -7.921 1.00 0.00 40 LEU A O 10
ATOM 6997 N N . GLY A 1 41 ? -20.745 -7.045 -9.528 1.00 0.00 41 GLY A N 10
ATOM 6998 C CA . GLY A 1 41 ? -21.805 -7.259 -10.542 1.00 0.00 41 GLY A CA 10
ATOM 6999 C C . GLY A 1 41 ? -21.419 -6.537 -11.825 1.00 0.00 41 GLY A C 10
ATOM 7000 O O . GLY A 1 41 ? -22.188 -5.772 -12.373 1.00 0.00 41 GLY A O 10
ATOM 7004 N N . ASP A 1 42 ? -20.233 -6.770 -12.309 1.00 0.00 42 ASP A N 10
ATOM 7005 C CA . ASP A 1 42 ? -19.801 -6.094 -13.563 1.00 0.00 42 ASP A CA 10
ATOM 7006 C C . ASP A 1 42 ? -19.593 -7.126 -14.657 1.00 0.00 42 ASP A C 10
ATOM 7007 O O . ASP A 1 42 ? -18.737 -6.980 -15.507 1.00 0.00 42 ASP A O 10
ATOM 7017 N N . GLU A 1 43 ? -20.363 -8.170 -14.657 1.00 0.00 43 GLU A N 10
ATOM 7018 C CA . GLU A 1 43 ? -20.197 -9.203 -15.710 1.00 0.00 43 GLU A CA 10
ATOM 7019 C C . GLU A 1 43 ? -20.839 -8.714 -17.007 1.00 0.00 43 GLU A C 10
ATOM 7020 O O . GLU A 1 43 ? -21.676 -9.378 -17.586 1.00 0.00 43 GLU A O 10
ATOM 7033 N N . ALA A 1 44 ? -20.454 -7.561 -17.467 1.00 0.00 44 ALA A N 10
ATOM 7034 C CA . ALA A 1 44 ? -21.036 -7.029 -18.728 1.00 0.00 44 ALA A CA 10
ATOM 7035 C C . ALA A 1 44 ? -19.932 -6.891 -19.763 1.00 0.00 44 ALA A C 10
ATOM 7036 O O . ALA A 1 44 ? -20.068 -7.313 -20.892 1.00 0.00 44 ALA A O 10
ATOM 7043 N N . GLN A 1 45 ? -18.838 -6.300 -19.385 1.00 0.00 45 GLN A N 10
ATOM 7044 C CA . GLN A 1 45 ? -17.715 -6.134 -20.341 1.00 0.00 45 GLN A CA 10
ATOM 7045 C C . GLN A 1 45 ? -16.399 -6.359 -19.607 1.00 0.00 45 GLN A C 10
ATOM 7046 O O . GLN A 1 45 ? -15.423 -5.677 -19.849 1.00 0.00 45 GLN A O 10
ATOM 7060 N N . ALA A 1 46 ? -16.371 -7.307 -18.715 1.00 0.00 46 ALA A N 10
ATOM 7061 C CA . ALA A 1 46 ? -15.125 -7.591 -17.957 1.00 0.00 46 ALA A CA 10
ATOM 7062 C C . ALA A 1 46 ? -15.129 -9.055 -17.550 1.00 0.00 46 ALA A C 10
ATOM 7063 O O . ALA A 1 46 ? -16.053 -9.744 -17.944 1.00 0.00 46 ALA A O 10
ATOM 7071 N N . PHE A 1 1 ? 24.505 9.555 -0.411 1.00 0.00 1 PHE A N 11
ATOM 7072 C CA . PHE A 1 1 ? 25.437 8.402 -0.481 1.00 0.00 1 PHE A CA 11
ATOM 7073 C C . PHE A 1 1 ? 25.627 7.841 0.920 1.00 0.00 1 PHE A C 11
ATOM 7074 O O . PHE A 1 1 ? 25.454 8.540 1.897 1.00 0.00 1 PHE A O 11
ATOM 7093 N N . GLY A 1 2 ? 25.972 6.593 1.032 1.00 0.00 2 GLY A N 11
ATOM 7094 C CA . GLY A 1 2 ? 26.164 5.994 2.374 1.00 0.00 2 GLY A CA 11
ATOM 7095 C C . GLY A 1 2 ? 25.325 4.728 2.452 1.00 0.00 2 GLY A C 11
ATOM 7096 O O . GLY A 1 2 ? 25.814 3.637 2.257 1.00 0.00 2 GLY A O 11
ATOM 7100 N N . PHE A 1 3 ? 24.059 4.868 2.710 1.00 0.00 3 PHE A N 11
ATOM 7101 C CA . PHE A 1 3 ? 23.169 3.678 2.781 1.00 0.00 3 PHE A CA 11
ATOM 7102 C C . PHE A 1 3 ? 21.728 4.130 2.960 1.00 0.00 3 PHE A C 11
ATOM 7103 O O . PHE A 1 3 ? 20.883 3.865 2.136 1.00 0.00 3 PHE A O 11
ATOM 7120 N N . LYS A 1 4 ? 21.442 4.816 4.033 1.00 0.00 4 LYS A N 11
ATOM 7121 C CA . LYS A 1 4 ? 20.045 5.286 4.262 1.00 0.00 4 LYS A CA 11
ATOM 7122 C C . LYS A 1 4 ? 19.537 6.020 3.024 1.00 0.00 4 LYS A C 11
ATOM 7123 O O . LYS A 1 4 ? 18.418 5.825 2.595 1.00 0.00 4 LYS A O 11
ATOM 7142 N N . ASP A 1 5 ? 20.353 6.859 2.449 1.00 0.00 5 ASP A N 11
ATOM 7143 C CA . ASP A 1 5 ? 19.918 7.604 1.234 1.00 0.00 5 ASP A CA 11
ATOM 7144 C C . ASP A 1 5 ? 19.583 6.620 0.119 1.00 0.00 5 ASP A C 11
ATOM 7145 O O . ASP A 1 5 ? 18.720 6.869 -0.697 1.00 0.00 5 ASP A O 11
ATOM 7155 N N . ILE A 1 6 ? 20.230 5.496 0.086 1.00 0.00 6 ILE A N 11
ATOM 7156 C CA . ILE A 1 6 ? 19.907 4.503 -0.964 1.00 0.00 6 ILE A CA 11
ATOM 7157 C C . ILE A 1 6 ? 18.670 3.733 -0.518 1.00 0.00 6 ILE A C 11
ATOM 7158 O O . ILE A 1 6 ? 17.802 3.421 -1.304 1.00 0.00 6 ILE A O 11
ATOM 7174 N N . ILE A 1 7 ? 18.581 3.436 0.746 1.00 0.00 7 ILE A N 11
ATOM 7175 C CA . ILE A 1 7 ? 17.398 2.698 1.247 1.00 0.00 7 ILE A CA 11
ATOM 7176 C C . ILE A 1 7 ? 16.142 3.507 0.943 1.00 0.00 7 ILE A C 11
ATOM 7177 O O . ILE A 1 7 ? 15.164 2.986 0.445 1.00 0.00 7 ILE A O 11
ATOM 7193 N N . ARG A 1 8 ? 16.153 4.779 1.228 1.00 0.00 8 ARG A N 11
ATOM 7194 C CA . ARG A 1 8 ? 14.945 5.589 0.926 1.00 0.00 8 ARG A CA 11
ATOM 7195 C C . ARG A 1 8 ? 14.764 5.662 -0.585 1.00 0.00 8 ARG A C 11
ATOM 7196 O O . ARG A 1 8 ? 13.658 5.674 -1.085 1.00 0.00 8 ARG A O 11
ATOM 7217 N N . ALA A 1 9 ? 15.841 5.697 -1.323 1.00 0.00 9 ALA A N 11
ATOM 7218 C CA . ALA A 1 9 ? 15.709 5.750 -2.801 1.00 0.00 9 ALA A CA 11
ATOM 7219 C C . ALA A 1 9 ? 15.055 4.466 -3.278 1.00 0.00 9 ALA A C 11
ATOM 7220 O O . ALA A 1 9 ? 14.120 4.479 -4.052 1.00 0.00 9 ALA A O 11
ATOM 7227 N N . ILE A 1 10 ? 15.531 3.355 -2.806 1.00 0.00 10 ILE A N 11
ATOM 7228 C CA . ILE A 1 10 ? 14.925 2.072 -3.225 1.00 0.00 10 ILE A CA 11
ATOM 7229 C C . ILE A 1 10 ? 13.527 1.976 -2.628 1.00 0.00 10 ILE A C 11
ATOM 7230 O O . ILE A 1 10 ? 12.631 1.407 -3.209 1.00 0.00 10 ILE A O 11
ATOM 7246 N N . ARG A 1 11 ? 13.329 2.534 -1.474 1.00 0.00 11 ARG A N 11
ATOM 7247 C CA . ARG A 1 11 ? 11.983 2.475 -0.858 1.00 0.00 11 ARG A CA 11
ATOM 7248 C C . ARG A 1 11 ? 10.978 3.165 -1.771 1.00 0.00 11 ARG A C 11
ATOM 7249 O O . ARG A 1 11 ? 9.847 2.745 -1.887 1.00 0.00 11 ARG A O 11
ATOM 7270 N N . ARG A 1 12 ? 11.372 4.226 -2.411 1.00 0.00 12 ARG A N 11
ATOM 7271 C CA . ARG A 1 12 ? 10.418 4.938 -3.301 1.00 0.00 12 ARG A CA 11
ATOM 7272 C C . ARG A 1 12 ? 10.367 4.275 -4.672 1.00 0.00 12 ARG A C 11
ATOM 7273 O O . ARG A 1 12 ? 9.324 4.209 -5.293 1.00 0.00 12 ARG A O 11
ATOM 7294 N N . ILE A 1 13 ? 11.468 3.802 -5.168 1.00 0.00 13 ILE A N 11
ATOM 7295 C CA . ILE A 1 13 ? 11.436 3.166 -6.509 1.00 0.00 13 ILE A CA 11
ATOM 7296 C C . ILE A 1 13 ? 10.832 1.768 -6.399 1.00 0.00 13 ILE A C 11
ATOM 7297 O O . ILE A 1 13 ? 10.207 1.277 -7.317 1.00 0.00 13 ILE A O 11
ATOM 7313 N N . ALA A 1 14 ? 11.012 1.119 -5.286 1.00 0.00 14 ALA A N 11
ATOM 7314 C CA . ALA A 1 14 ? 10.447 -0.244 -5.137 1.00 0.00 14 ALA A CA 11
ATOM 7315 C C . ALA A 1 14 ? 9.012 -0.182 -4.634 1.00 0.00 14 ALA A C 11
ATOM 7316 O O . ALA A 1 14 ? 8.394 -1.201 -4.468 1.00 0.00 14 ALA A O 11
ATOM 7323 N N . VAL A 1 15 ? 8.479 0.982 -4.374 1.00 0.00 15 VAL A N 11
ATOM 7324 C CA . VAL A 1 15 ? 7.079 1.046 -3.869 1.00 0.00 15 VAL A CA 11
ATOM 7325 C C . VAL A 1 15 ? 6.167 0.096 -4.663 1.00 0.00 15 VAL A C 11
ATOM 7326 O O . VAL A 1 15 ? 5.481 -0.712 -4.074 1.00 0.00 15 VAL A O 11
ATOM 7339 N N . PRO A 1 16 ? 6.180 0.214 -5.972 1.00 0.00 16 PRO A N 11
ATOM 7340 C CA . PRO A 1 16 ? 5.321 -0.664 -6.806 1.00 0.00 16 PRO A CA 11
ATOM 7341 C C . PRO A 1 16 ? 5.882 -2.085 -6.846 1.00 0.00 16 PRO A C 11
ATOM 7342 O O . PRO A 1 16 ? 5.150 -3.053 -6.859 1.00 0.00 16 PRO A O 11
ATOM 7353 N N . VAL A 1 17 ? 7.172 -2.226 -6.865 1.00 0.00 17 VAL A N 11
ATOM 7354 C CA . VAL A 1 17 ? 7.748 -3.593 -6.896 1.00 0.00 17 VAL A CA 11
ATOM 7355 C C . VAL A 1 17 ? 7.346 -4.314 -5.613 1.00 0.00 17 VAL A C 11
ATOM 7356 O O . VAL A 1 17 ? 6.986 -5.474 -5.624 1.00 0.00 17 VAL A O 11
ATOM 7369 N N . VAL A 1 18 ? 7.395 -3.623 -4.514 1.00 0.00 18 VAL A N 11
ATOM 7370 C CA . VAL A 1 18 ? 7.012 -4.237 -3.227 1.00 0.00 18 VAL A CA 11
ATOM 7371 C C . VAL A 1 18 ? 5.581 -4.752 -3.323 1.00 0.00 18 VAL A C 11
ATOM 7372 O O . VAL A 1 18 ? 5.283 -5.846 -2.900 1.00 0.00 18 VAL A O 11
ATOM 7385 N N . SER A 1 19 ? 4.696 -3.982 -3.883 1.00 0.00 19 SER A N 11
ATOM 7386 C CA . SER A 1 19 ? 3.297 -4.449 -4.010 1.00 0.00 19 SER A CA 11
ATOM 7387 C C . SER A 1 19 ? 3.276 -5.804 -4.719 1.00 0.00 19 SER A C 11
ATOM 7388 O O . SER A 1 19 ? 2.658 -6.742 -4.265 1.00 0.00 19 SER A O 11
ATOM 7396 N N . THR A 1 20 ? 3.951 -5.915 -5.820 1.00 0.00 20 THR A N 11
ATOM 7397 C CA . THR A 1 20 ? 3.967 -7.208 -6.544 1.00 0.00 20 THR A CA 11
ATOM 7398 C C . THR A 1 20 ? 4.693 -8.276 -5.717 1.00 0.00 20 THR A C 11
ATOM 7399 O O . THR A 1 20 ? 4.338 -9.437 -5.740 1.00 0.00 20 THR A O 11
ATOM 7410 N N . LEU A 1 21 ? 5.704 -7.898 -4.995 1.00 0.00 21 LEU A N 11
ATOM 7411 C CA . LEU A 1 21 ? 6.438 -8.905 -4.180 1.00 0.00 21 LEU A CA 11
ATOM 7412 C C . LEU A 1 21 ? 5.653 -9.238 -2.914 1.00 0.00 21 LEU A C 11
ATOM 7413 O O . LEU A 1 21 ? 5.822 -10.288 -2.329 1.00 0.00 21 LEU A O 11
ATOM 7429 N N . PHE A 1 22 ? 4.809 -8.355 -2.473 1.00 0.00 22 PHE A N 11
ATOM 7430 C CA . PHE A 1 22 ? 4.037 -8.629 -1.239 1.00 0.00 22 PHE A CA 11
ATOM 7431 C C . PHE A 1 22 ? 2.654 -9.146 -1.596 1.00 0.00 22 PHE A C 11
ATOM 7432 O O . PHE A 1 22 ? 1.801 -8.395 -2.023 1.00 0.00 22 PHE A O 11
ATOM 7449 N N . PRO A 1 23 ? 2.462 -10.410 -1.378 1.00 0.00 23 PRO A N 11
ATOM 7450 C CA . PRO A 1 23 ? 1.153 -11.033 -1.656 1.00 0.00 23 PRO A CA 11
ATOM 7451 C C . PRO A 1 23 ? 0.016 -10.415 -0.815 1.00 0.00 23 PRO A C 11
ATOM 7452 O O . PRO A 1 23 ? -1.115 -10.434 -1.244 1.00 0.00 23 PRO A O 11
ATOM 7463 N N . PRO A 1 24 ? 0.313 -9.872 0.347 1.00 0.00 24 PRO A N 11
ATOM 7464 C CA . PRO A 1 24 ? -0.759 -9.266 1.151 1.00 0.00 24 PRO A CA 11
ATOM 7465 C C . PRO A 1 24 ? -0.980 -7.811 0.731 1.00 0.00 24 PRO A C 11
ATOM 7466 O O . PRO A 1 24 ? -1.808 -7.123 1.287 1.00 0.00 24 PRO A O 11
ATOM 7477 N N . ALA A 1 25 ? -0.245 -7.323 -0.234 1.00 0.00 25 ALA A N 11
ATOM 7478 C CA . ALA A 1 25 ? -0.434 -5.907 -0.652 1.00 0.00 25 ALA A CA 11
ATOM 7479 C C . ALA A 1 25 ? -0.612 -5.808 -2.163 1.00 0.00 25 ALA A C 11
ATOM 7480 O O . ALA A 1 25 ? -0.439 -4.756 -2.740 1.00 0.00 25 ALA A O 11
ATOM 7487 N N . ALA A 1 26 ? -0.959 -6.880 -2.814 1.00 0.00 26 ALA A N 11
ATOM 7488 C CA . ALA A 1 26 ? -1.149 -6.808 -4.288 1.00 0.00 26 ALA A CA 11
ATOM 7489 C C . ALA A 1 26 ? -2.479 -7.457 -4.666 1.00 0.00 26 ALA A C 11
ATOM 7490 O O . ALA A 1 26 ? -3.403 -6.772 -5.044 1.00 0.00 26 ALA A O 11
ATOM 7497 N N . PRO A 1 27 ? -2.562 -8.757 -4.541 1.00 0.00 27 PRO A N 11
ATOM 7498 C CA . PRO A 1 27 ? -3.827 -9.443 -4.875 1.00 0.00 27 PRO A CA 11
ATOM 7499 C C . PRO A 1 27 ? -4.906 -9.051 -3.870 1.00 0.00 27 PRO A C 11
ATOM 7500 O O . PRO A 1 27 ? -6.082 -9.064 -4.172 1.00 0.00 27 PRO A O 11
ATOM 7511 N N . LEU A 1 28 ? -4.524 -8.689 -2.680 1.00 0.00 28 LEU A N 11
ATOM 7512 C CA . LEU A 1 28 ? -5.553 -8.289 -1.693 1.00 0.00 28 LEU A CA 11
ATOM 7513 C C . LEU A 1 28 ? -6.198 -6.994 -2.153 1.00 0.00 28 LEU A C 11
ATOM 7514 O O . LEU A 1 28 ? -7.384 -6.796 -1.991 1.00 0.00 28 LEU A O 11
ATOM 7530 N N . ALA A 1 29 ? -5.442 -6.120 -2.760 1.00 0.00 29 ALA A N 11
ATOM 7531 C CA . ALA A 1 29 ? -6.053 -4.864 -3.263 1.00 0.00 29 ALA A CA 11
ATOM 7532 C C . ALA A 1 29 ? -7.184 -5.258 -4.199 1.00 0.00 29 ALA A C 11
ATOM 7533 O O . ALA A 1 29 ? -8.205 -4.609 -4.283 1.00 0.00 29 ALA A O 11
ATOM 7540 N N . HIS A 1 30 ? -7.005 -6.348 -4.887 1.00 0.00 30 HIS A N 11
ATOM 7541 C CA . HIS A 1 30 ? -8.056 -6.839 -5.807 1.00 0.00 30 HIS A CA 11
ATOM 7542 C C . HIS A 1 30 ? -9.282 -7.235 -4.999 1.00 0.00 30 HIS A C 11
ATOM 7543 O O . HIS A 1 30 ? -10.406 -6.959 -5.371 1.00 0.00 30 HIS A O 11
ATOM 7557 N N . ALA A 1 31 ? -9.066 -7.898 -3.899 1.00 0.00 31 ALA A N 11
ATOM 7558 C CA . ALA A 1 31 ? -10.210 -8.333 -3.054 1.00 0.00 31 ALA A CA 11
ATOM 7559 C C . ALA A 1 31 ? -10.961 -7.121 -2.519 1.00 0.00 31 ALA A C 11
ATOM 7560 O O . ALA A 1 31 ? -12.136 -7.194 -2.243 1.00 0.00 31 ALA A O 11
ATOM 7567 N N . ILE A 1 32 ? -10.298 -6.008 -2.369 1.00 0.00 32 ILE A N 11
ATOM 7568 C CA . ILE A 1 32 ? -11.004 -4.803 -1.852 1.00 0.00 32 ILE A CA 11
ATOM 7569 C C . ILE A 1 32 ? -12.262 -4.559 -2.687 1.00 0.00 32 ILE A C 11
ATOM 7570 O O . ILE A 1 32 ? -13.279 -4.124 -2.186 1.00 0.00 32 ILE A O 11
ATOM 7586 N N . GLY A 1 33 ? -12.209 -4.846 -3.954 1.00 0.00 33 GLY A N 11
ATOM 7587 C CA . GLY A 1 33 ? -13.407 -4.646 -4.803 1.00 0.00 33 GLY A CA 11
ATOM 7588 C C . GLY A 1 33 ? -13.793 -5.986 -5.423 1.00 0.00 33 GLY A C 11
ATOM 7589 O O . GLY A 1 33 ? -14.386 -6.034 -6.482 1.00 0.00 33 GLY A O 11
ATOM 7593 N N . GLU A 1 34 ? -13.454 -7.069 -4.764 1.00 0.00 34 GLU A N 11
ATOM 7594 C CA . GLU A 1 34 ? -13.780 -8.428 -5.285 1.00 0.00 34 GLU A CA 11
ATOM 7595 C C . GLU A 1 34 ? -13.640 -8.484 -6.803 1.00 0.00 34 GLU A C 11
ATOM 7596 O O . GLU A 1 34 ? -14.476 -9.032 -7.492 1.00 0.00 34 GLU A O 11
ATOM 7609 N N . GLY A 1 35 ? -12.592 -7.931 -7.336 1.00 0.00 35 GLY A N 11
ATOM 7610 C CA . GLY A 1 35 ? -12.424 -7.976 -8.806 1.00 0.00 35 GLY A CA 11
ATOM 7611 C C . GLY A 1 35 ? -12.326 -9.436 -9.229 1.00 0.00 35 GLY A C 11
ATOM 7612 O O . GLY A 1 35 ? -12.992 -9.877 -10.142 1.00 0.00 35 GLY A O 11
ATOM 7616 N N . VAL A 1 36 ? -11.504 -10.197 -8.564 1.00 0.00 36 VAL A N 11
ATOM 7617 C CA . VAL A 1 36 ? -11.381 -11.626 -8.930 1.00 0.00 36 VAL A CA 11
ATOM 7618 C C . VAL A 1 36 ? -12.734 -12.313 -8.767 1.00 0.00 36 VAL A C 11
ATOM 7619 O O . VAL A 1 36 ? -13.152 -13.087 -9.605 1.00 0.00 36 VAL A O 11
ATOM 7632 N N . ASP A 1 37 ? -13.428 -12.029 -7.703 1.00 0.00 37 ASP A N 11
ATOM 7633 C CA . ASP A 1 37 ? -14.756 -12.666 -7.507 1.00 0.00 37 ASP A CA 11
ATOM 7634 C C . ASP A 1 37 ? -15.690 -12.218 -8.610 1.00 0.00 37 ASP A C 11
ATOM 7635 O O . ASP A 1 37 ? -16.487 -12.982 -9.108 1.00 0.00 37 ASP A O 11
ATOM 7645 N N . TYR A 1 38 ? -15.596 -10.982 -9.005 1.00 0.00 38 TYR A N 11
ATOM 7646 C CA . TYR A 1 38 ? -16.479 -10.492 -10.092 1.00 0.00 38 TYR A CA 11
ATOM 7647 C C . TYR A 1 38 ? -16.331 -11.412 -11.295 1.00 0.00 38 TYR A C 11
ATOM 7648 O O . TYR A 1 38 ? -17.298 -11.808 -11.913 1.00 0.00 38 TYR A O 11
ATOM 7666 N N . LEU A 1 39 ? -15.123 -11.767 -11.624 1.00 0.00 39 LEU A N 11
ATOM 7667 C CA . LEU A 1 39 ? -14.916 -12.679 -12.778 1.00 0.00 39 LEU A CA 11
ATOM 7668 C C . LEU A 1 39 ? -15.373 -14.081 -12.394 1.00 0.00 39 LEU A C 11
ATOM 7669 O O . LEU A 1 39 ? -15.938 -14.802 -13.190 1.00 0.00 39 LEU A O 11
ATOM 7685 N N . LEU A 1 40 ? -15.135 -14.471 -11.177 1.00 0.00 40 LEU A N 11
ATOM 7686 C CA . LEU A 1 40 ? -15.561 -15.827 -10.738 1.00 0.00 40 LEU A CA 11
ATOM 7687 C C . LEU A 1 40 ? -17.084 -15.882 -10.647 1.00 0.00 40 LEU A C 11
ATOM 7688 O O . LEU A 1 40 ? -17.674 -16.943 -10.656 1.00 0.00 40 LEU A O 11
ATOM 7704 N N . GLY A 1 41 ? -17.725 -14.757 -10.536 1.00 0.00 41 GLY A N 11
ATOM 7705 C CA . GLY A 1 41 ? -19.201 -14.764 -10.426 1.00 0.00 41 GLY A CA 11
ATOM 7706 C C . GLY A 1 41 ? -19.575 -15.329 -9.065 1.00 0.00 41 GLY A C 11
ATOM 7707 O O . GLY A 1 41 ? -20.332 -16.272 -8.966 1.00 0.00 41 GLY A O 11
ATOM 7711 N N . ASP A 1 42 ? -19.029 -14.766 -8.021 1.00 0.00 42 ASP A N 11
ATOM 7712 C CA . ASP A 1 42 ? -19.321 -15.263 -6.643 1.00 0.00 42 ASP A CA 11
ATOM 7713 C C . ASP A 1 42 ? -19.153 -16.771 -6.598 1.00 0.00 42 ASP A C 11
ATOM 7714 O O . ASP A 1 42 ? -19.921 -17.475 -5.973 1.00 0.00 42 ASP A O 11
ATOM 7724 N N . GLU A 1 43 ? -18.147 -17.268 -7.265 1.00 0.00 43 GLU A N 11
ATOM 7725 C CA . GLU A 1 43 ? -17.894 -18.734 -7.289 1.00 0.00 43 GLU A CA 11
ATOM 7726 C C . GLU A 1 43 ? -19.180 -19.496 -7.607 1.00 0.00 43 GLU A C 11
ATOM 7727 O O . GLU A 1 43 ? -19.386 -20.600 -7.138 1.00 0.00 43 GLU A O 11
ATOM 7740 N N . ALA A 1 44 ? -20.044 -18.930 -8.404 1.00 0.00 44 ALA A N 11
ATOM 7741 C CA . ALA A 1 44 ? -21.306 -19.640 -8.745 1.00 0.00 44 ALA A CA 11
ATOM 7742 C C . ALA A 1 44 ? -21.006 -20.754 -9.736 1.00 0.00 44 ALA A C 11
ATOM 7743 O O . ALA A 1 44 ? -21.413 -20.704 -10.879 1.00 0.00 44 ALA A O 11
ATOM 7750 N N . GLN A 1 45 ? -20.296 -21.756 -9.316 1.00 0.00 45 GLN A N 11
ATOM 7751 C CA . GLN A 1 45 ? -19.975 -22.869 -10.241 1.00 0.00 45 GLN A CA 11
ATOM 7752 C C . GLN A 1 45 ? -20.928 -24.026 -9.986 1.00 0.00 45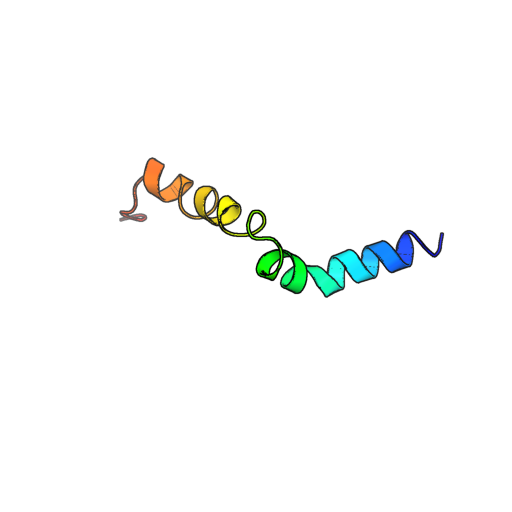 GLN A C 11
ATOM 7753 O O . GLN A 1 45 ? -21.678 -24.017 -9.030 1.00 0.00 45 GLN A O 11
ATOM 7767 N N . ALA A 1 46 ? -20.895 -25.021 -10.823 1.00 0.00 46 ALA A N 11
ATOM 7768 C CA . ALA A 1 46 ? -21.783 -26.193 -10.639 1.00 0.00 46 ALA A CA 11
ATOM 7769 C C . ALA A 1 46 ? -21.181 -27.367 -11.388 1.00 0.00 46 ALA A C 11
ATOM 7770 O O . ALA A 1 46 ? -20.146 -27.165 -12.001 1.00 0.00 46 ALA A O 11
ATOM 7778 N N . PHE A 1 1 ? 21.999 12.223 2.197 1.00 0.00 1 PHE A N 12
ATOM 7779 C CA . PHE A 1 1 ? 22.777 11.369 3.134 1.00 0.00 1 PHE A CA 12
ATOM 7780 C C . PHE A 1 1 ? 23.561 10.345 2.327 1.00 0.00 1 PHE A C 12
ATOM 7781 O O . PHE A 1 1 ? 23.702 10.475 1.133 1.00 0.00 1 PHE A O 12
ATOM 7800 N N . GLY A 1 2 ? 24.061 9.324 2.964 1.00 0.00 2 GLY A N 12
ATOM 7801 C CA . GLY A 1 2 ? 24.821 8.292 2.219 1.00 0.00 2 GLY A CA 12
ATOM 7802 C C . GLY A 1 2 ? 23.929 7.068 2.044 1.00 0.00 2 GLY A C 12
ATOM 7803 O O . GLY A 1 2 ? 22.937 7.114 1.350 1.00 0.00 2 GLY A O 12
ATOM 7807 N N . PHE A 1 3 ? 24.264 5.977 2.677 1.00 0.00 3 PHE A N 12
ATOM 7808 C CA . PHE A 1 3 ? 23.424 4.751 2.543 1.00 0.00 3 PHE A CA 12
ATOM 7809 C C . PHE A 1 3 ? 21.962 5.075 2.828 1.00 0.00 3 PHE A C 12
ATOM 7810 O O . PHE A 1 3 ? 21.077 4.597 2.156 1.00 0.00 3 PHE A O 12
ATOM 7827 N N . LYS A 1 4 ? 21.700 5.876 3.826 1.00 0.00 4 LYS A N 12
ATOM 7828 C CA . LYS A 1 4 ? 20.286 6.217 4.150 1.00 0.00 4 LYS A CA 12
ATOM 7829 C C . LYS A 1 4 ? 19.570 6.731 2.903 1.00 0.00 4 LYS A C 12
ATOM 7830 O O . LYS A 1 4 ? 18.403 6.459 2.693 1.00 0.00 4 LYS A O 12
ATOM 7849 N N . ASP A 1 5 ? 20.257 7.466 2.077 1.00 0.00 5 ASP A N 12
ATOM 7850 C CA . ASP A 1 5 ? 19.611 7.983 0.841 1.00 0.00 5 ASP A CA 12
ATOM 7851 C C . ASP A 1 5 ? 19.374 6.818 -0.100 1.00 0.00 5 ASP A C 12
ATOM 7852 O O . ASP A 1 5 ? 18.327 6.693 -0.705 1.00 0.00 5 ASP A O 12
ATOM 7862 N N . ILE A 1 6 ? 20.337 5.950 -0.215 1.00 0.00 6 ILE A N 12
ATOM 7863 C CA . ILE A 1 6 ? 20.164 4.775 -1.100 1.00 0.00 6 ILE A CA 12
ATOM 7864 C C . ILE A 1 6 ? 18.978 3.968 -0.583 1.00 0.00 6 ILE A C 12
ATOM 7865 O O . ILE A 1 6 ? 18.099 3.591 -1.329 1.00 0.00 6 ILE A O 12
ATOM 7881 N N . ILE A 1 7 ? 18.932 3.730 0.697 1.00 0.00 7 ILE A N 12
ATOM 7882 C CA . ILE A 1 7 ? 17.785 2.977 1.262 1.00 0.00 7 ILE A CA 12
ATOM 7883 C C . ILE A 1 7 ? 16.511 3.744 0.941 1.00 0.00 7 ILE A C 12
ATOM 7884 O O . ILE A 1 7 ? 15.500 3.172 0.592 1.00 0.00 7 ILE A O 12
ATOM 7900 N N . ARG A 1 8 ? 16.561 5.039 1.043 1.00 0.00 8 ARG A N 12
ATOM 7901 C CA . ARG A 1 8 ? 15.360 5.841 0.723 1.00 0.00 8 ARG A CA 12
ATOM 7902 C C . ARG A 1 8 ? 14.988 5.595 -0.734 1.00 0.00 8 ARG A C 12
ATOM 7903 O O . ARG A 1 8 ? 13.849 5.332 -1.062 1.00 0.00 8 ARG A O 12
ATOM 7924 N N . ALA A 1 9 ? 15.948 5.670 -1.611 1.00 0.00 9 ALA A N 12
ATOM 7925 C CA . ALA A 1 9 ? 15.657 5.431 -3.050 1.00 0.00 9 ALA A CA 12
ATOM 7926 C C . ALA A 1 9 ? 15.113 4.024 -3.224 1.00 0.00 9 ALA A C 12
ATOM 7927 O O . ALA A 1 9 ? 14.156 3.803 -3.934 1.00 0.00 9 ALA A O 12
ATOM 7934 N N . ILE A 1 10 ? 15.719 3.074 -2.579 1.00 0.00 10 ILE A N 12
ATOM 7935 C CA . ILE A 1 10 ? 15.239 1.676 -2.705 1.00 0.00 10 ILE A CA 12
ATOM 7936 C C . ILE A 1 10 ? 13.827 1.573 -2.135 1.00 0.00 10 ILE A C 12
ATOM 7937 O O . ILE A 1 10 ? 12.970 0.920 -2.690 1.00 0.00 10 ILE A O 12
ATOM 7953 N N . ARG A 1 11 ? 13.574 2.209 -1.037 1.00 0.00 11 ARG A N 12
ATOM 7954 C CA . ARG A 1 11 ? 12.211 2.134 -0.457 1.00 0.00 11 ARG A CA 12
ATOM 7955 C C . ARG A 1 11 ? 11.219 2.742 -1.435 1.00 0.00 11 ARG A C 12
ATOM 7956 O O . ARG A 1 11 ? 10.140 2.229 -1.637 1.00 0.00 11 ARG A O 12
ATOM 7977 N N . ARG A 1 12 ? 11.576 3.833 -2.039 1.00 0.00 12 ARG A N 12
ATOM 7978 C CA . ARG A 1 12 ? 10.648 4.476 -3.002 1.00 0.00 12 ARG A CA 12
ATOM 7979 C C . ARG A 1 12 ? 10.545 3.631 -4.271 1.00 0.00 12 ARG A C 12
ATOM 7980 O O . ARG A 1 12 ? 9.475 3.435 -4.808 1.00 0.00 12 ARG A O 12
ATOM 8001 N N . ILE A 1 13 ? 11.643 3.138 -4.760 1.00 0.00 13 ILE A N 12
ATOM 8002 C CA . ILE A 1 13 ? 11.581 2.318 -5.995 1.00 0.00 13 ILE A CA 12
ATOM 8003 C C . ILE A 1 13 ? 10.943 0.964 -5.685 1.00 0.00 13 ILE A C 12
ATOM 8004 O O . ILE A 1 13 ? 10.396 0.313 -6.553 1.00 0.00 13 ILE A O 12
ATOM 8020 N N . ALA A 1 14 ? 11.010 0.524 -4.459 1.00 0.00 14 ALA A N 12
ATOM 8021 C CA . ALA A 1 14 ? 10.408 -0.791 -4.122 1.00 0.00 14 ALA A CA 12
ATOM 8022 C C . ALA A 1 14 ? 8.905 -0.658 -3.934 1.00 0.00 14 ALA A C 12
ATOM 8023 O O . ALA A 1 14 ? 8.197 -1.626 -4.019 1.00 0.00 14 ALA A O 12
ATOM 8030 N N . VAL A 1 15 ? 8.409 0.517 -3.660 1.00 0.00 15 VAL A N 12
ATOM 8031 C CA . VAL A 1 15 ? 6.941 0.665 -3.451 1.00 0.00 15 VAL A CA 12
ATOM 8032 C C . VAL A 1 15 ? 6.148 -0.128 -4.510 1.00 0.00 15 VAL A C 12
ATOM 8033 O O . VAL A 1 15 ? 5.293 -0.920 -4.164 1.00 0.00 15 VAL A O 12
ATOM 8046 N N . PRO A 1 16 ? 6.445 0.090 -5.765 1.00 0.00 16 PRO A N 12
ATOM 8047 C CA . PRO A 1 16 ? 5.721 -0.644 -6.829 1.00 0.00 16 PRO A CA 12
ATOM 8048 C C . PRO A 1 16 ? 6.100 -2.125 -6.805 1.00 0.00 16 PRO A C 12
ATOM 8049 O O . PRO A 1 16 ? 5.269 -2.994 -6.982 1.00 0.00 16 PRO A O 12
ATOM 8060 N N . VAL A 1 17 ? 7.344 -2.423 -6.581 1.00 0.00 17 VAL A N 12
ATOM 8061 C CA . VAL A 1 17 ? 7.762 -3.847 -6.540 1.00 0.00 17 VAL A CA 12
ATOM 8062 C C . VAL A 1 17 ? 7.040 -4.549 -5.394 1.00 0.00 17 VAL A C 12
ATOM 8063 O O . VAL A 1 17 ? 6.553 -5.653 -5.530 1.00 0.00 17 VAL A O 12
ATOM 8076 N N . VAL A 1 18 ? 6.964 -3.912 -4.269 1.00 0.00 18 VAL A N 12
ATOM 8077 C CA . VAL A 1 18 ? 6.280 -4.521 -3.110 1.00 0.00 18 VAL A CA 12
ATOM 8078 C C . VAL A 1 18 ? 4.817 -4.785 -3.466 1.00 0.00 18 VAL A C 12
ATOM 8079 O O . VAL A 1 18 ? 4.310 -5.867 -3.275 1.00 0.00 18 VAL A O 12
ATOM 8092 N N . SER A 1 19 ? 4.135 -3.809 -3.978 1.00 0.00 19 SER A N 12
ATOM 8093 C CA . SER A 1 19 ? 2.708 -4.019 -4.329 1.00 0.00 19 SER A CA 12
ATOM 8094 C C . SER A 1 19 ? 2.544 -5.157 -5.342 1.00 0.00 19 SER A C 12
ATOM 8095 O O . SER A 1 19 ? 1.500 -5.773 -5.421 1.00 0.00 19 SER A O 12
ATOM 8103 N N . THR A 1 20 ? 3.539 -5.434 -6.129 1.00 0.00 20 THR A N 12
ATOM 8104 C CA . THR A 1 20 ? 3.385 -6.517 -7.132 1.00 0.00 20 THR A CA 12
ATOM 8105 C C . THR A 1 20 ? 4.054 -7.821 -6.671 1.00 0.00 20 THR A C 12
ATOM 8106 O O . THR A 1 20 ? 3.803 -8.873 -7.225 1.00 0.00 20 THR A O 12
ATOM 8117 N N . LEU A 1 21 ? 4.908 -7.778 -5.687 1.00 0.00 21 LEU A N 12
ATOM 8118 C CA . LEU A 1 21 ? 5.572 -9.042 -5.248 1.00 0.00 21 LEU A CA 12
ATOM 8119 C C . LEU A 1 21 ? 5.329 -9.306 -3.766 1.00 0.00 21 LEU A C 12
ATOM 8120 O O . LEU A 1 21 ? 5.206 -10.437 -3.344 1.00 0.00 21 LEU A O 12
ATOM 8136 N N . PHE A 1 22 ? 5.269 -8.287 -2.967 1.00 0.00 22 PHE A N 12
ATOM 8137 C CA . PHE A 1 22 ? 5.042 -8.505 -1.524 1.00 0.00 22 PHE A CA 12
ATOM 8138 C C . PHE A 1 22 ? 3.616 -8.976 -1.302 1.00 0.00 22 PHE A C 12
ATOM 8139 O O . PHE A 1 22 ? 2.669 -8.275 -1.596 1.00 0.00 22 PHE A O 12
ATOM 8156 N N . PRO A 1 23 ? 3.520 -10.154 -0.776 1.00 0.00 23 PRO A N 12
ATOM 8157 C CA . PRO A 1 23 ? 2.206 -10.760 -0.479 1.00 0.00 23 PRO A CA 12
ATOM 8158 C C . PRO A 1 23 ? 1.400 -9.965 0.567 1.00 0.00 23 PRO A C 12
ATOM 8159 O O . PRO A 1 23 ? 0.194 -10.020 0.543 1.00 0.00 23 PRO A O 12
ATOM 8170 N N . PRO A 1 24 ? 2.044 -9.242 1.456 1.00 0.00 24 PRO A N 12
ATOM 8171 C CA . PRO A 1 24 ? 1.269 -8.477 2.451 1.00 0.00 24 PRO A CA 12
ATOM 8172 C C . PRO A 1 24 ? 0.835 -7.134 1.859 1.00 0.00 24 PRO A C 12
ATOM 8173 O O . PRO A 1 24 ? 1.091 -6.093 2.429 1.00 0.00 24 PRO A O 12
ATOM 8184 N N . ALA A 1 25 ? 0.188 -7.145 0.724 1.00 0.00 25 ALA A N 12
ATOM 8185 C CA . ALA A 1 25 ? -0.254 -5.861 0.103 1.00 0.00 25 ALA A CA 12
ATOM 8186 C C . ALA A 1 25 ? -1.047 -6.122 -1.175 1.00 0.00 25 ALA A C 12
ATOM 8187 O O . ALA A 1 25 ? -2.208 -5.789 -1.279 1.00 0.00 25 ALA A O 12
ATOM 8194 N N . ALA A 1 26 ? -0.410 -6.693 -2.155 1.00 0.00 26 ALA A N 12
ATOM 8195 C CA . ALA A 1 26 ? -1.090 -6.964 -3.463 1.00 0.00 26 ALA A CA 12
ATOM 8196 C C . ALA A 1 26 ? -2.468 -7.621 -3.295 1.00 0.00 26 ALA A C 12
ATOM 8197 O O . ALA A 1 26 ? -3.414 -7.200 -3.926 1.00 0.00 26 ALA A O 12
ATOM 8204 N N . PRO A 1 27 ? -2.561 -8.638 -2.475 1.00 0.00 27 PRO A N 12
ATOM 8205 C CA . PRO A 1 27 ? -3.864 -9.327 -2.290 1.00 0.00 27 PRO A CA 12
ATOM 8206 C C . PRO A 1 27 ? -4.934 -8.378 -1.753 1.00 0.00 27 PRO A C 12
ATOM 8207 O O . PRO A 1 27 ? -6.113 -8.6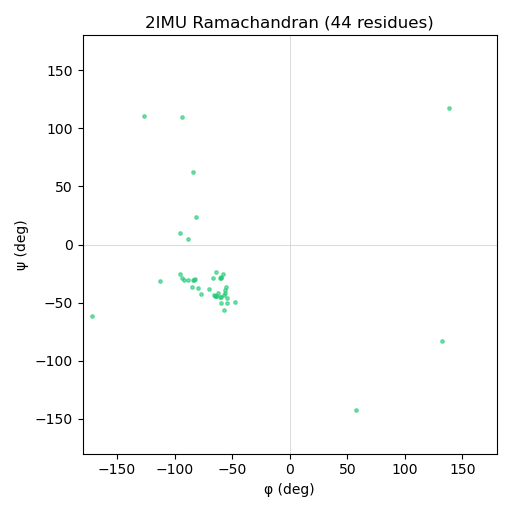37 -1.885 1.00 0.00 27 PRO A O 12
ATOM 8218 N N . LEU A 1 28 ? -4.564 -7.274 -1.176 1.00 0.00 28 LEU A N 12
ATOM 8219 C CA . LEU A 1 28 ? -5.620 -6.350 -0.694 1.00 0.00 28 LEU A CA 12
ATOM 8220 C C . LEU A 1 28 ? -6.327 -5.783 -1.915 1.00 0.00 28 LEU A C 12
ATOM 8221 O O . LEU A 1 28 ? -7.538 -5.688 -1.961 1.00 0.00 28 LEU A O 12
ATOM 8237 N N . ALA A 1 29 ? -5.575 -5.444 -2.927 1.00 0.00 29 ALA A N 12
ATOM 8238 C CA . ALA A 1 29 ? -6.203 -4.930 -4.168 1.00 0.00 29 ALA A CA 12
ATOM 8239 C C . ALA A 1 29 ? -7.180 -5.989 -4.656 1.00 0.00 29 ALA A C 12
ATOM 8240 O O . ALA A 1 29 ? -8.220 -5.694 -5.201 1.00 0.00 29 ALA A O 12
ATOM 8247 N N . HIS A 1 30 ? -6.849 -7.232 -4.432 1.00 0.00 30 HIS A N 12
ATOM 8248 C CA . HIS A 1 30 ? -7.750 -8.338 -4.842 1.00 0.00 30 HIS A CA 12
ATOM 8249 C C . HIS A 1 30 ? -9.097 -8.157 -4.161 1.00 0.00 30 HIS A C 12
ATOM 8250 O O . HIS A 1 30 ? -10.138 -8.243 -4.780 1.00 0.00 30 HIS A O 12
ATOM 8264 N N . ALA A 1 31 ? -9.080 -7.901 -2.882 1.00 0.00 31 ALA A N 12
ATOM 8265 C CA . ALA A 1 31 ? -10.360 -7.702 -2.151 1.00 0.00 31 ALA A CA 12
ATOM 8266 C C . ALA A 1 31 ? -11.114 -6.540 -2.779 1.00 0.00 31 ALA A C 12
ATOM 8267 O O . ALA A 1 31 ? -12.324 -6.490 -2.753 1.00 0.00 31 ALA A O 12
ATOM 8274 N N . ILE A 1 32 ? -10.408 -5.610 -3.349 1.00 0.00 32 ILE A N 12
ATOM 8275 C CA . ILE A 1 32 ? -11.084 -4.456 -3.991 1.00 0.00 32 ILE A CA 12
ATOM 8276 C C . ILE A 1 32 ? -11.129 -4.672 -5.505 1.00 0.00 32 ILE A C 12
ATOM 8277 O O . ILE A 1 32 ? -11.058 -3.741 -6.284 1.00 0.00 32 ILE A O 12
ATOM 8293 N N . GLY A 1 33 ? -11.234 -5.891 -5.931 1.00 0.00 33 GLY A N 12
ATOM 8294 C CA . GLY A 1 33 ? -11.273 -6.159 -7.388 1.00 0.00 33 GLY A CA 12
ATOM 8295 C C . GLY A 1 33 ? -12.519 -6.974 -7.725 1.00 0.00 33 GLY A C 12
ATOM 8296 O O . GLY A 1 33 ? -12.567 -7.657 -8.729 1.00 0.00 33 GLY A O 12
ATOM 8300 N N . GLU A 1 34 ? -13.538 -6.897 -6.916 1.00 0.00 34 GLU A N 12
ATOM 8301 C CA . GLU A 1 34 ? -14.775 -7.667 -7.227 1.00 0.00 34 GLU A CA 12
ATOM 8302 C C . GLU A 1 34 ? -15.429 -7.052 -8.452 1.00 0.00 34 GLU A C 12
ATOM 8303 O O . GLU A 1 34 ? -15.890 -7.735 -9.339 1.00 0.00 34 GLU A O 12
ATOM 8316 N N . GLY A 1 35 ? -15.468 -5.757 -8.509 1.00 0.00 35 GLY A N 12
ATOM 8317 C CA . GLY A 1 35 ? -16.084 -5.097 -9.685 1.00 0.00 35 GLY A CA 12
ATOM 8318 C C . GLY A 1 35 ? -15.410 -5.631 -10.941 1.00 0.00 35 GLY A C 12
ATOM 8319 O O . GLY A 1 35 ? -16.044 -5.849 -11.952 1.00 0.00 35 GLY A O 12
ATOM 8323 N N . VAL A 1 36 ? -14.129 -5.869 -10.882 1.00 0.00 36 VAL A N 12
ATOM 8324 C CA . VAL A 1 36 ? -13.438 -6.416 -12.071 1.00 0.00 36 VAL A CA 12
ATOM 8325 C C . VAL A 1 36 ? -13.993 -7.811 -12.330 1.00 0.00 36 VAL A C 12
ATOM 8326 O O . VAL A 1 36 ? -14.326 -8.162 -13.442 1.00 0.00 36 VAL A O 12
ATOM 8339 N N . ASP A 1 37 ? -14.116 -8.594 -11.298 1.00 0.00 37 ASP A N 12
ATOM 8340 C CA . ASP A 1 37 ? -14.681 -9.961 -11.465 1.00 0.00 37 ASP A CA 12
ATOM 8341 C C . ASP A 1 37 ? -16.051 -9.844 -12.111 1.00 0.00 37 ASP A C 12
ATOM 8342 O O . ASP A 1 37 ? -16.366 -10.532 -13.062 1.00 0.00 37 ASP A O 12
ATOM 8352 N N . TYR A 1 38 ? -16.864 -8.963 -11.605 1.00 0.00 38 TYR A N 12
ATOM 8353 C CA . TYR A 1 38 ? -18.219 -8.788 -12.190 1.00 0.00 38 TYR A CA 12
ATOM 8354 C C . TYR A 1 38 ? -18.092 -8.324 -13.633 1.00 0.00 38 TYR A C 12
ATOM 8355 O O . TYR A 1 38 ? -18.790 -8.781 -14.510 1.00 0.00 38 TYR A O 12
ATOM 8373 N N . LEU A 1 39 ? -17.199 -7.420 -13.889 1.00 0.00 39 LEU A N 12
ATOM 8374 C CA . LEU A 1 39 ? -17.028 -6.935 -15.283 1.00 0.00 39 LEU A CA 12
ATOM 8375 C C . LEU A 1 39 ? -16.525 -8.078 -16.158 1.00 0.00 39 LEU A C 12
ATOM 8376 O O . LEU A 1 39 ? -16.801 -8.134 -17.339 1.00 0.00 39 LEU A O 12
ATOM 8392 N N . LEU A 1 40 ? -15.786 -8.987 -15.594 1.00 0.00 40 LEU A N 12
ATOM 8393 C CA . LEU A 1 40 ? -15.270 -10.126 -16.398 1.00 0.00 40 LEU A CA 12
ATOM 8394 C C . LEU A 1 40 ? -16.408 -11.094 -16.704 1.00 0.00 40 LEU A C 12
ATOM 8395 O O . LEU A 1 40 ? -16.409 -11.767 -17.716 1.00 0.00 40 LEU A O 12
ATOM 8411 N N . GLY A 1 41 ? -17.373 -11.181 -15.842 1.00 0.00 41 GLY A N 12
ATOM 8412 C CA . GLY A 1 41 ? -18.497 -12.110 -16.097 1.00 0.00 41 GLY A CA 12
ATOM 8413 C C . GLY A 1 41 ? -19.432 -12.096 -14.895 1.00 0.00 41 GLY A C 12
ATOM 8414 O O . GLY A 1 41 ? -20.279 -11.236 -14.776 1.00 0.00 41 GLY A O 12
ATOM 8418 N N . ASP A 1 42 ? -19.287 -13.045 -14.005 1.00 0.00 42 ASP A N 12
ATOM 8419 C CA . ASP A 1 42 ? -20.173 -13.100 -12.802 1.00 0.00 42 ASP A CA 12
ATOM 8420 C C . ASP A 1 42 ? -21.632 -12.994 -13.232 1.00 0.00 42 ASP A C 12
ATOM 8421 O O . ASP A 1 42 ? -22.450 -12.406 -12.554 1.00 0.00 42 ASP A O 12
ATOM 8431 N N . GLU A 1 43 ? -21.962 -13.560 -14.357 1.00 0.00 43 GLU A N 12
ATOM 8432 C CA . GLU A 1 43 ? -23.362 -13.497 -14.847 1.00 0.00 43 GLU A CA 12
ATOM 8433 C C . GLU A 1 43 ? -23.613 -14.686 -15.769 1.00 0.00 43 GLU A C 12
ATOM 8434 O O . GLU A 1 43 ? -22.938 -15.692 -15.680 1.00 0.00 43 GLU A O 12
ATOM 8447 N N . ALA A 1 44 ? -24.565 -14.579 -16.659 1.00 0.00 44 ALA A N 12
ATOM 8448 C CA . ALA A 1 44 ? -24.837 -15.714 -17.587 1.00 0.00 44 ALA A CA 12
ATOM 8449 C C . ALA A 1 44 ? -23.563 -16.056 -18.348 1.00 0.00 44 ALA A C 12
ATOM 8450 O O . ALA A 1 44 ? -23.179 -15.364 -19.269 1.00 0.00 44 ALA A O 12
ATOM 8457 N N . GLN A 1 45 ? -22.905 -17.109 -17.968 1.00 0.00 45 GLN A N 12
ATOM 8458 C CA . GLN A 1 45 ? -21.650 -17.498 -18.664 1.00 0.00 45 GLN A CA 12
ATOM 8459 C C . GLN A 1 45 ? -21.702 -18.984 -19.003 1.00 0.00 45 GLN A C 12
ATOM 8460 O O . GLN A 1 45 ? -21.411 -19.387 -20.111 1.00 0.00 45 GLN A O 12
ATOM 8474 N N . ALA A 1 46 ? -22.073 -19.798 -18.054 1.00 0.00 46 ALA A N 12
ATOM 8475 C CA . ALA A 1 46 ? -22.158 -21.258 -18.303 1.00 0.00 46 ALA A CA 12
ATOM 8476 C C . ALA A 1 46 ? -23.277 -21.826 -17.450 1.00 0.00 46 ALA A C 12
ATOM 8477 O O . ALA A 1 46 ? -23.860 -21.057 -16.705 1.00 0.00 46 ALA A O 12
ATOM 8485 N N . PHE A 1 1 ? 26.182 1.608 7.294 1.00 0.00 1 PHE A N 13
ATOM 8486 C CA . PHE A 1 1 ? 25.288 2.773 7.525 1.00 0.00 1 PHE A CA 13
ATOM 8487 C C . PHE A 1 1 ? 25.437 3.737 6.353 1.00 0.00 1 PHE A C 13
ATOM 8488 O O . PHE A 1 1 ? 26.274 3.540 5.501 1.00 0.00 1 PHE A O 13
ATOM 8507 N N . GLY A 1 2 ? 24.641 4.766 6.293 1.00 0.00 2 GLY A N 13
ATOM 8508 C CA . GLY A 1 2 ? 24.762 5.727 5.167 1.00 0.00 2 GLY A CA 13
ATOM 8509 C C . GLY A 1 2 ? 23.788 5.328 4.064 1.00 0.00 2 GLY A C 13
ATOM 8510 O O . GLY A 1 2 ? 22.852 6.047 3.762 1.00 0.00 2 GLY A O 13
ATOM 8514 N N . PHE A 1 3 ? 24.006 4.184 3.473 1.00 0.00 3 PHE A N 13
ATOM 8515 C CA . PHE A 1 3 ? 23.114 3.697 2.376 1.00 0.00 3 PHE A CA 13
ATOM 8516 C C . PHE A 1 3 ? 21.643 3.798 2.766 1.00 0.00 3 PHE A C 13
ATOM 8517 O O . PHE A 1 3 ? 20.782 3.867 1.918 1.00 0.00 3 PHE A O 13
ATOM 8534 N N . LYS A 1 4 ? 21.347 3.783 4.037 1.00 0.00 4 LYS A N 13
ATOM 8535 C CA . LYS A 1 4 ? 19.923 3.867 4.479 1.00 0.00 4 LYS A CA 13
ATOM 8536 C C . LYS A 1 4 ? 19.165 4.937 3.687 1.00 0.00 4 LYS A C 13
ATOM 8537 O O . LYS A 1 4 ? 17.988 4.805 3.426 1.00 0.00 4 LYS A O 13
ATOM 8556 N N . ASP A 1 5 ? 19.824 5.990 3.289 1.00 0.00 5 ASP A N 13
ATOM 8557 C CA . ASP A 1 5 ? 19.114 7.039 2.506 1.00 0.00 5 ASP A CA 13
ATOM 8558 C C . ASP A 1 5 ? 18.827 6.507 1.116 1.00 0.00 5 ASP A C 13
ATOM 8559 O O . ASP A 1 5 ? 17.741 6.670 0.591 1.00 0.00 5 ASP A O 13
ATOM 8569 N N . ILE A 1 6 ? 19.779 5.851 0.530 1.00 0.00 6 ILE A N 13
ATOM 8570 C CA . ILE A 1 6 ? 19.558 5.279 -0.816 1.00 0.00 6 ILE A CA 13
ATOM 8571 C C . ILE A 1 6 ? 18.486 4.205 -0.702 1.00 0.00 6 ILE A C 13
ATOM 8572 O O . ILE A 1 6 ? 17.642 4.060 -1.564 1.00 0.00 6 ILE A O 13
ATOM 8588 N N . ILE A 1 7 ? 18.505 3.460 0.368 1.00 0.00 7 ILE A N 13
ATOM 8589 C CA . ILE A 1 7 ? 17.476 2.407 0.546 1.00 0.00 7 ILE A CA 13
ATOM 8590 C C . ILE A 1 7 ? 16.098 3.057 0.446 1.00 0.00 7 ILE A C 13
ATOM 8591 O O . ILE A 1 7 ? 15.194 2.524 -0.167 1.00 0.00 7 ILE A O 13
ATOM 8607 N N . ARG A 1 8 ? 15.933 4.216 1.022 1.00 0.00 8 ARG A N 13
ATOM 8608 C CA . ARG A 1 8 ? 14.614 4.894 0.922 1.00 0.00 8 ARG A CA 13
ATOM 8609 C C . ARG A 1 8 ? 14.320 5.152 -0.547 1.00 0.00 8 ARG A C 13
ATOM 8610 O O . ARG A 1 8 ? 13.242 4.885 -1.035 1.00 0.00 8 ARG A O 13
ATOM 8631 N N . ALA A 1 9 ? 15.283 5.668 -1.258 1.00 0.00 9 ALA A N 13
ATOM 8632 C CA . ALA A 1 9 ? 15.065 5.936 -2.704 1.00 0.00 9 ALA A CA 13
ATOM 8633 C C . ALA A 1 9 ? 14.697 4.639 -3.398 1.00 0.00 9 ALA A C 13
ATOM 8634 O O . ALA A 1 9 ? 13.769 4.577 -4.179 1.00 0.00 9 ALA A O 13
ATOM 8641 N N . ILE A 1 10 ? 15.415 3.596 -3.112 1.00 0.00 10 ILE A N 13
ATOM 8642 C CA . ILE A 1 10 ? 15.096 2.300 -3.752 1.00 0.00 10 ILE A CA 13
ATOM 8643 C C . ILE A 1 10 ? 13.706 1.868 -3.306 1.00 0.00 10 ILE A C 13
ATOM 8644 O O . ILE A 1 10 ? 12.940 1.325 -4.066 1.00 0.00 10 ILE A O 13
ATOM 8660 N N . ARG A 1 11 ? 13.360 2.122 -2.084 1.00 0.00 11 ARG A N 13
ATOM 8661 C CA . ARG A 1 11 ? 12.004 1.742 -1.630 1.00 0.00 11 ARG A CA 13
ATOM 8662 C C . ARG A 1 11 ? 10.998 2.607 -2.379 1.00 0.00 11 ARG A C 13
ATOM 8663 O O . ARG A 1 11 ? 9.925 2.168 -2.734 1.00 0.00 11 ARG A O 13
ATOM 8684 N N . ARG A 1 12 ? 11.344 3.837 -2.628 1.00 0.00 12 ARG A N 13
ATOM 8685 C CA . ARG A 1 12 ? 10.414 4.733 -3.360 1.00 0.00 12 ARG A CA 13
ATOM 8686 C C . ARG A 1 12 ? 10.324 4.308 -4.818 1.00 0.00 12 ARG A C 13
ATOM 8687 O O . ARG A 1 12 ? 9.268 4.367 -5.418 1.00 0.00 12 ARG A O 13
ATOM 8708 N N . ILE A 1 13 ? 11.407 3.893 -5.400 1.00 0.00 13 ILE A N 13
ATOM 8709 C CA . ILE A 1 13 ? 11.347 3.469 -6.821 1.00 0.00 13 ILE A CA 13
ATOM 8710 C C . ILE A 1 13 ? 10.783 2.057 -6.881 1.00 0.00 13 ILE A C 13
ATOM 8711 O O . ILE A 1 13 ? 10.103 1.683 -7.815 1.00 0.00 13 ILE A O 13
ATOM 8727 N N . ALA A 1 14 ? 11.041 1.274 -5.877 1.00 0.00 14 ALA A N 13
ATOM 8728 C CA . ALA A 1 14 ? 10.502 -0.104 -5.866 1.00 0.00 14 ALA A CA 13
ATOM 8729 C C . ALA A 1 14 ? 9.068 -0.090 -5.359 1.00 0.00 14 ALA A C 13
ATOM 8730 O O . ALA A 1 14 ? 8.450 -1.119 -5.281 1.00 0.00 14 ALA A O 13
ATOM 8737 N N . VAL A 1 15 ? 8.539 1.060 -5.004 1.00 0.00 15 VAL A N 13
ATOM 8738 C CA . VAL A 1 15 ? 7.138 1.124 -4.494 1.00 0.00 15 VAL A CA 13
ATOM 8739 C C . VAL A 1 15 ? 6.231 0.130 -5.236 1.00 0.00 15 VAL A C 13
ATOM 8740 O O . VAL A 1 15 ? 5.531 -0.639 -4.610 1.00 0.00 15 VAL A O 13
ATOM 8753 N N . PRO A 1 16 ? 6.258 0.164 -6.542 1.00 0.00 16 PRO A N 13
ATOM 8754 C CA . PRO A 1 16 ? 5.400 -0.766 -7.311 1.00 0.00 16 PRO A CA 13
ATOM 8755 C C . PRO A 1 16 ? 5.850 -2.211 -7.093 1.00 0.00 16 PRO A C 13
ATOM 8756 O O . PRO A 1 16 ? 5.043 -3.085 -6.836 1.00 0.00 16 PRO A O 13
ATOM 8767 N N . VAL A 1 17 ? 7.124 -2.466 -7.170 1.00 0.00 17 VAL A N 13
ATOM 8768 C CA . VAL A 1 17 ? 7.618 -3.853 -6.950 1.00 0.00 17 VAL A CA 13
ATOM 8769 C C . VAL A 1 17 ? 7.324 -4.272 -5.512 1.00 0.00 17 VAL A C 13
ATOM 8770 O O . VAL A 1 17 ? 7.080 -5.425 -5.227 1.00 0.00 17 VAL A O 13
ATOM 8783 N N . VAL A 1 18 ? 7.328 -3.348 -4.599 1.00 0.00 18 VAL A N 13
ATOM 8784 C CA . VAL A 1 18 ? 7.027 -3.709 -3.199 1.00 0.00 18 VAL A CA 13
ATOM 8785 C C . VAL A 1 18 ? 5.600 -4.234 -3.155 1.00 0.00 18 VAL A C 13
ATOM 8786 O O . VAL A 1 18 ? 5.325 -5.267 -2.595 1.00 0.00 18 VAL A O 13
ATOM 8799 N N . SER A 1 19 ? 4.698 -3.530 -3.760 1.00 0.00 19 SER A N 13
ATOM 8800 C CA . SER A 1 19 ? 3.289 -3.987 -3.774 1.00 0.00 19 SER A CA 13
ATOM 8801 C C . SER A 1 19 ? 3.185 -5.372 -4.426 1.00 0.00 19 SER A C 13
ATOM 8802 O O . SER A 1 19 ? 2.275 -6.129 -4.151 1.00 0.00 19 SER A O 13
ATOM 8810 N N . THR A 1 20 ? 4.088 -5.709 -5.302 1.00 0.00 20 THR A N 13
ATOM 8811 C CA . THR A 1 20 ? 4.000 -7.037 -5.960 1.00 0.00 20 THR A CA 13
ATOM 8812 C C . THR A 1 20 ? 4.838 -8.090 -5.217 1.00 0.00 20 THR A C 13
ATOM 8813 O O . THR A 1 20 ? 4.559 -9.270 -5.281 1.00 0.00 20 THR A O 13
ATOM 8824 N N . LEU A 1 21 ? 5.877 -7.684 -4.547 1.00 0.00 21 LEU A N 13
ATOM 8825 C CA . LEU A 1 21 ? 6.733 -8.684 -3.845 1.00 0.00 21 LEU A CA 13
ATOM 8826 C C . LEU A 1 21 ? 6.415 -8.740 -2.353 1.00 0.00 21 LEU A C 13
ATOM 8827 O O . LEU A 1 21 ? 6.488 -9.782 -1.736 1.00 0.00 21 LEU A O 13
ATOM 8843 N N . PHE A 1 22 ? 6.078 -7.637 -1.760 1.00 0.00 22 PHE A N 13
ATOM 8844 C CA . PHE A 1 22 ? 5.773 -7.652 -0.312 1.00 0.00 22 PHE A CA 13
ATOM 8845 C C . PHE A 1 22 ? 4.346 -8.127 -0.100 1.00 0.00 22 PHE A C 13
ATOM 8846 O O . PHE A 1 22 ? 3.406 -7.473 -0.493 1.00 0.00 22 PHE A O 13
ATOM 8863 N N . PRO A 1 23 ? 4.242 -9.250 0.536 1.00 0.00 23 PRO A N 13
ATOM 8864 C CA . PRO A 1 23 ? 2.923 -9.846 0.836 1.00 0.00 23 PRO A CA 13
ATOM 8865 C C . PRO A 1 23 ? 2.055 -8.968 1.761 1.00 0.00 23 PRO A C 13
ATOM 8866 O O . PRO A 1 23 ? 0.851 -9.053 1.687 1.00 0.00 23 PRO A O 13
ATOM 8877 N N . PRO A 1 24 ? 2.647 -8.154 2.611 1.00 0.00 24 PRO A N 13
ATOM 8878 C CA . PRO A 1 24 ? 1.813 -7.315 3.495 1.00 0.00 24 PRO A CA 13
ATOM 8879 C C . PRO A 1 24 ? 1.265 -6.116 2.721 1.00 0.00 24 PRO A C 13
ATOM 8880 O O . PRO A 1 24 ? 0.094 -5.795 2.792 1.00 0.00 24 PRO A O 13
ATOM 8891 N N . ALA A 1 25 ? 2.099 -5.453 1.978 1.00 0.00 25 ALA A N 13
ATOM 8892 C CA . ALA A 1 25 ? 1.624 -4.277 1.199 1.00 0.00 25 ALA A CA 13
ATOM 8893 C C . ALA A 1 25 ? 0.974 -4.750 -0.091 1.00 0.00 25 ALA A C 13
ATOM 8894 O O . ALA A 1 25 ? 1.449 -4.462 -1.168 1.00 0.00 25 ALA A O 13
ATOM 8901 N N . ALA A 1 26 ? -0.104 -5.468 0.001 1.00 0.00 26 ALA A N 13
ATOM 8902 C CA . ALA A 1 26 ? -0.776 -5.955 -1.235 1.00 0.00 26 ALA A CA 13
ATOM 8903 C C . ALA A 1 26 ? -2.235 -6.305 -0.949 1.00 0.00 26 ALA A C 13
ATOM 8904 O O . ALA A 1 26 ? -3.128 -5.704 -1.508 1.00 0.00 26 ALA A O 13
ATOM 8911 N N . PRO A 1 27 ? -2.449 -7.265 -0.084 1.00 0.00 27 PRO A N 13
ATOM 8912 C CA . PRO A 1 27 ? -3.835 -7.670 0.248 1.00 0.00 27 PRO A CA 13
ATOM 8913 C C . PRO A 1 27 ? -4.573 -6.524 0.926 1.00 0.00 27 PRO A C 13
ATOM 8914 O O . PRO A 1 27 ? -5.780 -6.427 0.855 1.00 0.00 27 PRO A O 13
ATOM 8925 N N . LEU A 1 28 ? -3.874 -5.643 1.572 1.00 0.00 28 LEU A N 13
ATOM 8926 C CA . LEU A 1 28 ? -4.581 -4.515 2.217 1.00 0.00 28 LEU A CA 13
ATOM 8927 C C . LEU A 1 28 ? -5.125 -3.613 1.123 1.00 0.00 28 LEU A C 13
ATOM 8928 O O . LEU A 1 28 ? -6.289 -3.265 1.108 1.00 0.00 28 LEU A O 13
ATOM 8944 N N . ALA A 1 29 ? -4.300 -3.268 0.173 1.00 0.00 29 ALA A N 13
ATOM 8945 C CA . ALA A 1 29 ? -4.797 -2.433 -0.946 1.00 0.00 29 ALA A CA 13
ATOM 8946 C C . ALA A 1 29 ? -5.897 -3.229 -1.620 1.00 0.00 29 ALA A C 13
ATOM 8947 O O . ALA A 1 29 ? -6.882 -2.699 -2.087 1.00 0.00 29 ALA A O 13
ATOM 8954 N N . HIS A 1 30 ? -5.727 -4.519 -1.640 1.00 0.00 30 HIS A N 13
ATOM 8955 C CA . HIS A 1 30 ? -6.746 -5.405 -2.240 1.00 0.00 30 HIS A CA 13
ATOM 8956 C C . HIS A 1 30 ? -8.086 -5.145 -1.577 1.00 0.00 30 HIS A C 13
ATOM 8957 O O . HIS A 1 30 ? -9.061 -4.855 -2.230 1.00 0.00 30 HIS A O 13
ATOM 8971 N N . ALA A 1 31 ? -8.134 -5.252 -0.277 1.00 0.00 31 ALA A N 13
ATOM 8972 C CA . ALA A 1 31 ? -9.416 -5.018 0.446 1.00 0.00 31 ALA A CA 13
ATOM 8973 C C . ALA A 1 31 ? -10.046 -3.714 -0.014 1.00 0.00 31 ALA A C 13
ATOM 8974 O O . ALA A 1 31 ? -11.243 -3.625 -0.203 1.00 0.00 31 ALA A O 13
ATOM 8981 N N . ILE A 1 32 ? -9.257 -2.701 -0.201 1.00 0.00 32 ILE A N 13
ATOM 8982 C CA . ILE A 1 32 ? -9.828 -1.408 -0.658 1.00 0.00 32 ILE A CA 13
ATOM 8983 C C . ILE A 1 32 ? -10.527 -1.614 -2.004 1.00 0.00 32 ILE A C 13
ATOM 8984 O O . ILE A 1 32 ? -11.567 -1.046 -2.272 1.00 0.00 32 ILE A O 13
ATOM 9000 N N . GLY A 1 33 ? -9.970 -2.427 -2.852 1.00 0.00 33 GLY A N 13
ATOM 9001 C CA . GLY A 1 33 ? -10.606 -2.667 -4.171 1.00 0.00 33 GLY A CA 13
ATOM 9002 C C . GLY A 1 33 ? -11.614 -3.810 -4.048 1.00 0.00 33 GLY A C 13
ATOM 9003 O O . GLY A 1 33 ? -12.560 -3.895 -4.805 1.00 0.00 33 GLY A O 13
ATOM 9007 N N . GLU A 1 34 ? -11.421 -4.696 -3.106 1.00 0.00 34 GLU A N 13
ATOM 9008 C CA . GLU A 1 34 ? -12.367 -5.835 -2.946 1.00 0.00 34 GLU A CA 13
ATOM 9009 C C . GLU A 1 34 ? -13.779 -5.341 -2.630 1.00 0.00 34 GLU A C 13
ATOM 9010 O O . GLU A 1 34 ? -14.710 -6.110 -2.630 1.00 0.00 34 GLU A O 13
ATOM 9023 N N . GLY A 1 35 ? -13.961 -4.082 -2.351 1.00 0.00 35 GLY A N 13
ATOM 9024 C CA . GLY A 1 35 ? -15.331 -3.601 -2.044 1.00 0.00 35 GLY A CA 13
ATOM 9025 C C . GLY A 1 35 ? -16.277 -4.067 -3.149 1.00 0.00 35 GLY A C 13
ATOM 9026 O O . GLY A 1 35 ? -17.307 -4.664 -2.893 1.00 0.00 35 GLY A O 13
ATOM 9030 N N . VAL A 1 36 ? -15.936 -3.813 -4.383 1.00 0.00 36 VAL A N 13
ATOM 9031 C CA . VAL A 1 36 ? -16.822 -4.261 -5.484 1.00 0.00 36 VAL A CA 13
ATOM 9032 C C . VAL A 1 36 ? -16.943 -5.782 -5.443 1.00 0.00 36 VAL A C 13
ATOM 9033 O O . VAL A 1 36 ? -18.010 -6.332 -5.614 1.00 0.00 36 VAL A O 13
ATOM 9046 N N . ASP A 1 37 ? -15.861 -6.458 -5.200 1.00 0.00 37 ASP A N 13
ATOM 9047 C CA . ASP A 1 37 ? -15.920 -7.943 -5.130 1.00 0.00 37 ASP A CA 13
ATOM 9048 C C . ASP A 1 37 ? -16.875 -8.347 -4.024 1.00 0.00 37 ASP A C 13
ATOM 9049 O O . ASP A 1 37 ? -17.656 -9.259 -4.168 1.00 0.00 37 ASP A O 13
ATOM 9059 N N . TYR A 1 38 ? -16.830 -7.660 -2.923 1.00 0.00 38 TYR A N 13
ATOM 9060 C CA . TYR A 1 38 ? -17.748 -7.990 -1.804 1.00 0.00 38 TYR A CA 13
ATOM 9061 C C . TYR A 1 38 ? -19.184 -7.975 -2.310 1.00 0.00 38 TYR A C 13
ATOM 9062 O O . TYR A 1 38 ? -20.003 -8.781 -1.920 1.00 0.00 38 TYR A O 13
ATOM 9080 N N . LEU A 1 39 ? -19.498 -7.058 -3.176 1.00 0.00 39 LEU A N 13
ATOM 9081 C CA . LEU A 1 39 ? -20.887 -6.994 -3.703 1.00 0.00 39 LEU A CA 13
ATOM 9082 C C . LEU A 1 39 ? -21.027 -7.855 -4.961 1.00 0.00 39 LEU A C 13
ATOM 9083 O O . LEU A 1 39 ? -22.115 -8.063 -5.453 1.00 0.00 39 LEU A O 13
ATOM 9099 N N . LEU A 1 40 ? -19.945 -8.346 -5.496 1.00 0.00 40 LEU A N 13
ATOM 9100 C CA . LEU A 1 40 ? -20.048 -9.180 -6.725 1.00 0.00 40 LEU A CA 13
ATOM 9101 C C . LEU A 1 40 ? -19.842 -10.655 -6.386 1.00 0.00 40 LEU A C 13
ATOM 9102 O O . LEU A 1 40 ? -20.373 -11.530 -7.039 1.00 0.00 40 LEU A O 13
ATOM 9118 N N . GLY A 1 41 ? -19.070 -10.945 -5.385 1.00 0.00 41 GLY A N 13
ATOM 9119 C CA . GLY A 1 41 ? -18.830 -12.364 -5.024 1.00 0.00 41 GLY A CA 13
ATOM 9120 C C . GLY A 1 41 ? -20.023 -12.901 -4.249 1.00 0.00 41 GLY A C 13
ATOM 9121 O O . GLY A 1 41 ? -19.886 -13.406 -3.153 1.00 0.00 41 GLY A O 13
ATOM 9125 N N . ASP A 1 42 ? -21.192 -12.813 -4.804 1.00 0.00 42 ASP A N 13
ATOM 9126 C CA . ASP A 1 42 ? -22.378 -13.343 -4.085 1.00 0.00 42 ASP A CA 13
ATOM 9127 C C . ASP A 1 42 ? -22.508 -14.824 -4.372 1.00 0.00 42 ASP A C 13
ATOM 9128 O O . ASP A 1 42 ? -23.245 -15.236 -5.250 1.00 0.00 42 ASP A O 13
ATOM 9138 N N . GLU A 1 43 ? -21.796 -15.633 -3.660 1.00 0.00 43 GLU A N 13
ATOM 9139 C CA . GLU A 1 43 ? -21.880 -17.101 -3.908 1.00 0.00 43 GLU A CA 13
ATOM 9140 C C . GLU A 1 43 ? -23.148 -17.681 -3.277 1.00 0.00 43 GLU A C 13
ATOM 9141 O O . GLU A 1 43 ? -23.112 -18.716 -2.641 1.00 0.00 43 GLU A O 13
ATOM 9154 N N . ALA A 1 44 ? -24.271 -17.042 -3.447 1.00 0.00 44 ALA A N 13
ATOM 9155 C CA . ALA A 1 44 ? -25.522 -17.584 -2.856 1.00 0.00 44 ALA A CA 13
ATOM 9156 C C . ALA A 1 44 ? -26.025 -18.740 -3.709 1.00 0.00 44 ALA A C 13
ATOM 9157 O O . ALA A 1 44 ? -27.034 -18.631 -4.376 1.00 0.00 44 ALA A O 13
ATOM 9164 N N . GLN A 1 45 ? -25.334 -19.840 -3.704 1.00 0.00 45 GLN A N 13
ATOM 9165 C CA . GLN A 1 45 ? -25.781 -20.997 -4.523 1.00 0.00 45 GLN A CA 13
ATOM 9166 C C . GLN A 1 45 ? -26.018 -22.199 -3.619 1.00 0.00 45 GLN A C 13
ATOM 9167 O O . GLN A 1 45 ? -25.509 -22.259 -2.517 1.00 0.00 45 GLN A O 13
ATOM 9181 N N . ALA A 1 46 ? -26.779 -23.152 -4.077 1.00 0.00 46 ALA A N 13
ATOM 9182 C CA . ALA A 1 46 ? -27.054 -24.360 -3.261 1.00 0.00 46 ALA A CA 13
ATOM 9183 C C . ALA A 1 46 ? -27.607 -25.441 -4.172 1.00 0.00 46 ALA A C 13
ATOM 9184 O O . ALA A 1 46 ? -27.694 -25.181 -5.359 1.00 0.00 46 ALA A O 13
#

Organism: Avian infectious bursal disease virus (NCBI:txid10995)

Solvent-accessible surface area: 4522 Å² total; per-residue (Å²): 241,31,178,153,47,108,100,135,57,96,144,166,116,19,58,81,74,44,51,111,117,106,109,72,48,46,72,112,65,109,62,120,55,94,20,82,56,181,153,165,20,103,120,89,176,161

InterPro domains:
  IPR002662 Birnavirus VP2 protein [PF01766] (9-452)
  IPR002663 Birnavirus VP3 protein [PF01767] (741-974)
  IPR025775 Birnavirus VP4 protease domain [PF01768] (454-722)
  IPR025775 Birnavirus VP4 protease domain [PS51548] (513-755)
  IPR029053 Viral coat protein subunit [G3DSA:2.60.120.20] (14-420)
  IPR043048 Birnavirus VP3, domain 1 [G3DSA:1.10.150.620] (837-915)
  IPR043049 Birnavirus VP3, domain 2 [G3DSA:1.10.8.880] (916-975)

Foldseek 3Di:
DVCVVVVVVVCVVCVVVCCVPPPVNDVVVVVVVCPVVVVVVPPPDD

Sequence (46 aa):
FGFKDIIRAIRRIAVPVVSTLFPPAAPLAHAIGEGVDYLLGDEAQAFGFKDIIRAIRRIAVPVVSTLFPPAAPLAHAIGEGVDYLLGDEAQAFGFKDIIRAIRRIAVPVVSTLFPPAAPLAHAIGEGVDYLLGDEAQAFGFKDIIRAIRRIAVPVVSTLFPPAAPLAHAIGEGVDYLLGDEAQAFGFKDIIRAIRRIAVPVVSTLFPPAAPLAHAIGEGVDYLLGDEAQAFGFKDIIRAIRRIAVPVVSTLFPPAAPLAHAIGEGVDYLLGDEAQAFGFKDIIRAIRRIAVPVVSTLFPPAAPLAHAIGEGVDYLLGDEAQAFGFKDIIRAIRRIAVPVVSTLFPPAAPLAHAIGEGVDYLLGDEAQAFGFKDIIRAIRRIAVPVVSTLFPPAAPLAHAIGEGVDYLLGDEAQAFGFKDIIRAIRRIAVPVVSTLFPPAAPLAHAIGEGVDYLLGDEAQAFGFKDIIRAIRRIAVPVVSTLFPPAAPLAHAIGEGVDYLLGDEAQAFGFKDIIRAIRRIAVPVVSTLFPPAAPLAHAIGEGVDYLLGDEAQAFGFKDIIRAIRRIAVPVVSTLFPPAAPLAHAIGEGVDYLLGDEAQA

Nearest PDB structures (foldseek):
  2imu-assembly1_A  TM=1.022E+00  e=1.704E-06  unclassified
  2imu-assembly1_A  TM=5.826E-01  e=1.517E-06  unclassified
  2imu-assembly1_A  TM=5.145E-01  e=1.262E-05  unclassified
  2imu-assembly1_A  TM=5.459E-01  e=7.261E-06  unclassified
  2imu-assembly1_A  TM=5.945E-01  e=3.696E-06  unclassified